Protein 6ME2 (pdb70)

GO terms:
  GO:0005886 plasma membrane (C, TAS)
  GO:0007187 G protein-coupled receptor signaling pathway, coupled to cyclic nucleotide second messenger (P, TAS)
  GO:0007617 mating behavior (P, TAS)
  GO:0007623 circadian rhythm (P, TAS)
  GO:0005515 protein binding (F, IPI)
  GO:0005886 plasma membrane (C, IDA)
  GO:0008502 melatonin receptor activity (F, IDA)
  GO:0043235 signaling receptor complex (C, IDA)
  GO:0007193 adenylate cyclase-inhibiting G protein-coupled receptor signaling pathway (P, IDA)
  GO:0042562 hormone binding (F, IPI)

Solvent-accessible surface area: 22382 Å² total

InterPro domains:
  IPR000025 Melatonin receptor family [PR00857] (132-147)
  IPR000025 Melatonin receptor family [PR00857] (162-177)
  IPR000025 Melatonin receptor family [PR00857] (177-195)
  IPR000025 Melatonin receptor family [PR00857] (214-228)
  IPR000025 Melatonin receptor family [PR00857] (230-244)
  IPR000025 Melatonin receptor family [PR00857] (255-265)
  IPR000025 Melatonin receptor family [PR00857] (269-281)
  IPR000276 G protein-coupled receptor, rhodopsin-like [PF00001] (44-295)
  IPR000276 G protein-coupled receptor, rhodopsin-like [PR00237] (29-53)
  IPR000276 G protein-coupled receptor, rhodopsin-like [PR00237] (62-83)
  IPR000276 G protein-coupled receptor, rhodopsin-like [PR00237] (107-129)
  IPR000276 G protein-coupled receptor, rhodopsin-like [PR00237] (143-164)
  IPR000276 G protein-coupled receptor, rhodopsin-like [PR00237] (188-211)
  IPR000276 G protein-coupled receptor, rhodopsin-like [PR00237] (236-260)
  IPR000276 G protein-coupled receptor, rhodopsin-like [PR00237] (277-303)
  IPR000276 G protein-coupled receptor, rhodopsin-like [PS00237] (113-129)
  IPR000276 G protein-coupled receptor, rhodopsin-like [SM01381] (38-310)
  IPR002278 Melatonin receptor 1A/1B [PR01149] (5-20)
  IPR002278 Melatonin receptor 1A/1B [PR01149] (22-36)
  IPR002278 Melatonin receptor 1A/1B [PR01149] (222-234)

B-factor: mean 110.33, std 20.86, range [66.44, 199.93]

Organism: Homo sapiens (NCBI:txid9606)

Sequence (484 aa):
RPSWLASALACVLIFTIVVDILGNLLVILSVYYRRNKKLRNAGNIFVVSLAVANLVVAIYPYPLVLMSIFNNGWNFGYLHCQVSAFLMGLSVIGSIWNITGIAIDRYLYIHSLKYDKLYSSKNSLCYVLLIWLLTLAAVLPNLRAGTLQYDPRIYSCTFAQSVSSAYTIAVVVFHFLVPMIIVIFCYLRIWILVLQVRGIDSFWNESYLTGSRDERKKSLLSKFGMDEGVTFMFIGRFDRGQKGVDVLLKAIEILSSKKEFQEMRFIIIGKGDPELEGWARSLEEKHGNVKVITEMLSREFVRELYGSVDFVIIPSYFEPFGLVALEAMCLGAIPIASAVGGLRDIITNETGILVKAGDPGELANAILKALELSRSDLSKFRENCKKRAMSFSKLKPQDFRNFVTMFVVFVLFAICFAPLNFIGLAVASDPASMVPRIPEWLFVASYYMAYFNSCLNPIIYGLLDQNFRKEYRRIIVSLCTARVFF

Secondary structure (P-SEA, 3-state):
ccaaaaaaaaaaaaaaaaaaaaaaaaaaaaaacccccccccaaaaaaaaaaaaaaacccaaaaaaaaaaccccccaaaaaaaaaaaaaaaaaaaaaaaaaaaaaaaacccccccccccccaaaaaaaaaaaaaaaaaaaaaaaccbbbbcccccccccccccaaaaaaaaacccaaaaaaaaaaaaaaaaaaaaacccccccccccccccaaaaaaaaaaaacccccbbbbbbccccccccaaaaaaaaaaaaccccccccbbbbbbbcccaaaaaaaaaaaaacccbbbbcccccaaaaaaaaacccbbbbcccccccaaaaaaaaaabbbbbcccccccccccccccccccccccaaaaaaaaaaaaaccaaaaaaaaaaaaaaaaaacccccccaaaaaaaaaaaaaaaaacaaaaaaaaaaaaccccccccccaaaaaaaaaaaaaccccaaaaaaaccaaaaaaaaaaaaaaccccccc

Structure (mmCIF, N/CA/C/O backbone):
data_6ME2
#
_entry.id   6ME2
#
_cell.length_a   122.300
_cell.length_b   122.300
_cell.length_c   122.800
_cell.angle_alpha   90.00
_cell.angle_beta   90.00
_cell.angle_gamma   90.00
#
_symmetry.space_group_name_H-M   'P 4 21 2'
#
loop_
_entity.id
_entity.type
_entity.pdbx_description
1 polymer 'chimera protein of Melatonin receptor type 1A and GlgA glycogen synthase'
2 non-polymer N-{2-[(8S)-1,6,7,8-tetrahydro-2H-indeno[5,4-b]furan-8-yl]ethyl}propanamide
3 non-polymer 'OLEIC ACID'
4 non-polymer DI(HYDROXYETHYL)ETHER
5 water water
#
loop_
_atom_site.group_PDB
_atom_site.id
_atom_site.type_symbol
_atom_site.label_atom_id
_atom_site.label_alt_id
_atom_site.label_comp_id
_atom_site.label_asym_id
_atom_site.label_entity_id
_atom_site.label_seq_id
_atom_site.pdbx_PDB_ins_code
_atom_site.Cartn_x
_atom_site.Cartn_y
_atom_site.Cartn_z
_atom_site.occupancy
_atom_site.B_iso_or_equiv
_atom_site.auth_seq_id
_atom_site.auth_comp_id
_atom_site.auth_asym_id
_atom_site.auth_atom_id
_atom_site.pdbx_PDB_model_num
ATOM 1 N N . ARG A 1 13 ? 3.550 -19.116 59.667 1.00 165.02 22 ARG A N 1
ATOM 2 C CA . ARG A 1 13 ? 3.263 -20.037 58.571 1.00 163.77 22 ARG A CA 1
ATOM 3 C C . ARG A 1 13 ? 2.189 -21.073 58.961 1.00 169.50 22 ARG A C 1
ATOM 4 O O . ARG A 1 13 ? 2.228 -21.582 60.087 1.00 169.67 22 ARG A O 1
ATOM 6 N N . PRO A 1 14 ? 1.217 -21.401 58.070 1.00 166.94 23 PRO A N 1
ATOM 7 C CA . PRO A 1 14 ? 0.175 -22.378 58.442 1.00 168.70 23 PRO A CA 1
ATOM 8 C C . PRO A 1 14 ? 0.585 -23.843 58.247 1.00 170.22 23 PRO A C 1
ATOM 9 O O . PRO A 1 14 ? 1.670 -24.122 57.736 1.00 167.23 23 PRO A O 1
ATOM 13 N N . SER A 1 15 ? -0.290 -24.779 58.675 1.00 167.92 24 SER A N 1
ATOM 14 C CA . SER A 1 15 ? -0.074 -26.228 58.602 1.00 166.71 24 SER A CA 1
ATOM 15 C C . SER A 1 15 ? -0.021 -26.768 57.174 1.00 167.23 24 SER A C 1
ATOM 16 O O . SER A 1 15 ? 0.790 -27.653 56.894 1.00 165.14 24 SER A O 1
ATOM 18 N N . TRP A 1 16 ? -0.878 -26.236 56.278 1.00 163.13 25 TRP A N 1
ATOM 19 C CA . TRP A 1 16 ? -0.944 -26.648 54.873 1.00 161.41 25 TRP A CA 1
ATOM 20 C C . TRP A 1 16 ? 0.325 -26.319 54.083 1.00 158.30 25 TRP A C 1
ATOM 21 O O . TRP A 1 16 ? 0.636 -27.024 53.121 1.00 156.62 25 TRP A O 1
ATOM 32 N N . LEU A 1 17 ? 1.049 -25.251 54.490 1.00 150.69 26 LEU A N 1
ATOM 33 C CA . LEU A 1 17 ? 2.292 -24.789 53.869 1.00 146.22 26 LEU A CA 1
ATOM 34 C C . LEU A 1 17 ? 3.355 -25.895 53.856 1.00 145.04 26 LEU A C 1
ATOM 35 O O . LEU A 1 17 ? 4.032 -26.061 52.843 1.00 142.70 26 LEU A O 1
ATOM 40 N N . ALA A 1 18 ? 3.476 -26.659 54.965 1.00 140.00 27 ALA A N 1
ATOM 41 C CA . ALA A 1 18 ? 4.419 -27.774 55.101 1.00 137.57 27 ALA A CA 1
ATOM 42 C C . ALA A 1 18 ? 4.068 -28.913 54.133 1.00 139.92 27 ALA A C 1
ATOM 43 O O . ALA A 1 18 ? 4.960 -29.448 53.472 1.00 137.87 27 ALA A O 1
ATOM 45 N N . SER A 1 19 ? 2.765 -29.250 54.023 1.00 137.17 28 SER A N 1
ATOM 46 C CA . SER A 1 19 ? 2.263 -30.291 53.125 1.00 136.95 28 SER A CA 1
ATOM 47 C C . SER A 1 19 ? 2.379 -29.871 51.659 1.00 137.11 28 SER A C 1
ATOM 48 O O . SER A 1 19 ? 2.552 -30.735 50.798 1.00 136.63 28 SER A O 1
ATOM 51 N N . ALA A 1 20 ? 2.303 -28.549 51.381 1.00 130.94 29 ALA A N 1
ATOM 52 C CA . ALA A 1 20 ? 2.432 -27.979 50.036 1.00 128.35 29 ALA A CA 1
ATOM 53 C C . ALA A 1 20 ? 3.865 -28.124 49.517 1.00 127.77 29 ALA A C 1
ATOM 54 O O . ALA A 1 20 ? 4.050 -28.482 48.355 1.00 125.93 29 ALA A O 1
ATOM 56 N N . LEU A 1 21 ? 4.873 -27.868 50.390 1.00 122.62 30 LEU A N 1
ATOM 57 C CA . LEU A 1 21 ? 6.303 -27.986 50.072 1.00 119.63 30 LEU A CA 1
ATOM 58 C C . LEU A 1 21 ? 6.669 -29.438 49.764 1.00 123.18 30 LEU A C 1
ATOM 59 O O . LEU A 1 21 ? 7.430 -29.689 48.829 1.00 120.84 30 LEU A O 1
ATOM 64 N N . ALA A 1 22 ? 6.101 -30.387 50.544 1.00 121.79 31 ALA A N 1
ATOM 65 C CA . ALA A 1 22 ? 6.297 -31.831 50.394 1.00 122.40 31 ALA A CA 1
ATOM 66 C C . ALA A 1 22 ? 5.828 -32.333 49.017 1.00 126.80 31 ALA A C 1
ATOM 67 O O . ALA A 1 22 ? 6.467 -33.221 48.451 1.00 126.14 31 ALA A O 1
ATOM 69 N N . CYS A 1 23 ? 4.738 -31.743 48.473 1.00 123.87 32 CYS A N 1
ATOM 70 C CA . CYS A 1 23 ? 4.199 -32.077 47.151 1.00 124.03 32 CYS A CA 1
ATOM 71 C C . CYS A 1 23 ? 5.188 -31.683 46.061 1.00 122.82 32 CYS A C 1
ATOM 72 O O . CYS A 1 23 ? 5.435 -32.479 45.155 1.00 122.53 32 CYS A O 1
ATOM 75 N N . VAL A 1 24 ? 5.762 -30.460 46.170 1.00 115.37 33 VAL A N 1
ATOM 76 C CA . VAL A 1 24 ? 6.747 -29.883 45.246 1.00 111.64 33 VAL A CA 1
ATOM 77 C C . VAL A 1 24 ? 7.971 -30.802 45.152 1.00 113.13 33 VAL A C 1
ATOM 78 O O . VAL A 1 24 ? 8.375 -31.146 44.042 1.00 112.02 33 VAL A O 1
ATOM 82 N N . LEU A 1 25 ? 8.515 -31.242 46.309 1.00 108.92 34 LEU A N 1
ATOM 83 C CA . LEU A 1 25 ? 9.664 -32.148 46.355 1.00 107.82 34 LEU A CA 1
ATOM 84 C C . LEU A 1 25 ? 9.333 -33.533 45.820 1.00 112.17 34 LEU A C 1
ATOM 85 O O . LEU A 1 25 ? 10.136 -34.076 45.062 1.00 111.32 34 LEU A O 1
ATOM 90 N N . ILE A 1 26 ? 8.145 -34.091 46.179 1.00 109.68 35 ILE A N 1
ATOM 91 C CA . ILE A 1 26 ? 7.677 -35.397 45.691 1.00 110.75 35 ILE A CA 1
ATOM 92 C C . ILE A 1 26 ? 7.611 -35.374 44.160 1.00 112.13 35 ILE A C 1
ATOM 93 O O . ILE A 1 26 ? 8.134 -36.287 43.519 1.00 111.80 35 ILE A O 1
ATOM 98 N N . PHE A 1 27 ? 7.038 -34.291 43.589 1.00 106.97 36 PHE A N 1
ATOM 99 C CA . PHE A 1 27 ? 6.944 -34.082 42.145 1.00 105.93 36 PHE A CA 1
ATOM 100 C C . PHE A 1 27 ? 8.347 -33.988 41.548 1.00 107.88 36 PHE A C 1
ATOM 101 O O . PHE A 1 27 ? 8.625 -34.670 40.562 1.00 107.53 36 PHE A O 1
ATOM 109 N N . THR A 1 28 ? 9.226 -33.161 42.167 1.00 102.74 37 THR A N 1
ATOM 110 C CA . THR A 1 28 ? 10.610 -32.933 41.741 1.00 100.58 37 THR A CA 1
ATOM 111 C C . THR A 1 28 ? 11.392 -34.245 41.677 1.00 105.80 37 THR A C 1
ATOM 112 O O . THR A 1 28 ? 11.947 -34.543 40.628 1.00 104.65 37 THR A O 1
ATOM 116 N N . ILE A 1 29 ? 11.395 -35.035 42.768 1.00 104.68 38 ILE A N 1
ATOM 117 C CA . ILE A 1 29 ? 12.083 -36.327 42.869 1.00 106.23 38 ILE A CA 1
ATOM 118 C C . ILE A 1 29 ? 11.658 -37.283 41.740 1.00 112.34 38 ILE A C 1
ATOM 119 O O . ILE A 1 29 ? 12.516 -37.747 40.982 1.00 112.07 38 ILE A O 1
ATOM 124 N N . VAL A 1 30 ? 10.336 -37.534 41.615 1.00 110.36 39 VAL A N 1
ATOM 125 C CA . VAL A 1 30 ? 9.749 -38.448 40.630 1.00 111.73 39 VAL A CA 1
ATOM 126 C C . VAL A 1 30 ? 10.045 -37.995 39.189 1.00 113.41 39 VAL A C 1
ATOM 127 O O . VAL A 1 30 ? 10.597 -38.786 38.423 1.00 113.94 39 VAL A O 1
ATOM 131 N N . VAL A 1 31 ? 9.728 -36.730 38.839 1.00 107.58 40 VAL A N 1
ATOM 132 C CA . VAL A 1 31 ? 9.956 -36.172 37.492 1.00 105.50 40 VAL A CA 1
ATOM 133 C C . VAL A 1 31 ? 11.471 -36.084 37.171 1.00 107.28 40 VAL A C 1
ATOM 134 O O . VAL A 1 31 ? 11.845 -36.269 36.015 1.00 106.34 40 VAL A O 1
ATOM 138 N N . ASP A 1 32 ? 12.332 -35.873 38.188 1.00 103.02 41 ASP A N 1
ATOM 139 C CA . ASP A 1 32 ? 13.788 -35.830 38.017 1.00 101.92 41 ASP A CA 1
ATOM 140 C C . ASP A 1 32 ? 14.310 -37.224 37.672 1.00 106.48 41 ASP A C 1
ATOM 141 O O . ASP A 1 32 ? 14.962 -37.376 36.644 1.00 105.85 41 ASP A O 1
ATOM 146 N N . ILE A 1 33 ? 14.028 -38.232 38.530 1.00 103.90 42 ILE A N 1
ATOM 147 C CA . ILE A 1 33 ? 14.493 -39.611 38.353 1.00 105.26 42 ILE A CA 1
ATOM 148 C C . ILE A 1 33 ? 14.006 -40.183 37.022 1.00 108.92 42 ILE A C 1
ATOM 149 O O . ILE A 1 33 ? 14.840 -40.540 36.194 1.00 108.55 42 ILE A O 1
ATOM 154 N N . LEU A 1 34 ? 12.683 -40.207 36.795 1.00 105.59 43 LEU A N 1
ATOM 155 C CA . LEU A 1 34 ? 12.085 -40.749 35.574 1.00 106.20 43 LEU A CA 1
ATOM 156 C C . LEU A 1 34 ? 12.448 -39.971 34.310 1.00 107.36 43 LEU A C 1
ATOM 157 O O . LEU A 1 34 ? 12.859 -40.578 33.322 1.00 107.48 43 LEU A O 1
ATOM 162 N N . GLY A 1 35 ? 12.320 -38.650 34.367 1.00 101.64 44 GLY A N 1
ATOM 163 C CA . GLY A 1 35 ? 12.611 -37.757 33.252 1.00 99.49 44 GLY A CA 1
ATOM 164 C C . GLY A 1 35 ? 14.055 -37.741 32.796 1.00 103.00 44 GLY A C 1
ATOM 165 O O . GLY A 1 35 ? 14.311 -37.877 31.599 1.00 102.34 44 GLY A O 1
ATOM 166 N N . ASN A 1 36 ? 15.013 -37.557 33.730 1.00 99.70 45 ASN A N 1
ATOM 167 C CA . ASN A 1 36 ? 16.438 -37.520 33.382 1.00 99.41 45 ASN A CA 1
ATOM 168 C C . ASN A 1 36 ? 16.991 -38.886 32.969 1.00 106.91 45 ASN A C 1
ATOM 169 O O . ASN A 1 36 ? 17.959 -38.925 32.207 1.00 106.99 45 ASN A O 1
ATOM 174 N N . LEU A 1 37 ? 16.361 -39.999 33.416 1.00 106.07 46 LEU A N 1
ATOM 175 C CA . LEU A 1 37 ? 16.758 -41.339 32.973 1.00 108.92 46 LEU A CA 1
ATOM 176 C C . LEU A 1 37 ? 16.362 -41.492 31.503 1.00 112.96 46 LEU A C 1
ATOM 177 O O . LEU A 1 37 ? 17.117 -42.075 30.724 1.00 113.70 46 LEU A O 1
ATOM 182 N N . LEU A 1 38 ? 15.201 -40.903 31.123 1.00 108.46 47 LEU A N 1
ATOM 183 C CA . LEU A 1 38 ? 14.695 -40.863 29.751 1.00 108.24 47 LEU A CA 1
ATOM 184 C C . LEU A 1 38 ? 15.628 -40.017 28.873 1.00 110.40 47 LEU A C 1
ATOM 185 O O . LEU A 1 38 ? 15.897 -40.414 27.741 1.00 111.23 47 LEU A O 1
ATOM 190 N N . VAL A 1 39 ? 16.138 -38.873 29.405 1.00 103.81 48 VAL A N 1
ATOM 191 C CA . VAL A 1 39 ? 17.072 -37.966 28.716 1.00 101.35 48 VAL A CA 1
ATOM 192 C C . VAL A 1 39 ? 18.368 -38.727 28.379 1.00 107.39 48 VAL A C 1
ATOM 193 O O . VAL A 1 39 ? 18.823 -38.663 27.235 1.00 106.69 48 VAL A O 1
ATOM 197 N N . ILE A 1 40 ? 18.929 -39.472 29.366 1.00 106.12 49 ILE A N 1
ATOM 198 C CA . ILE A 1 40 ? 20.150 -40.274 29.198 1.00 108.08 49 ILE A CA 1
ATOM 199 C C . ILE A 1 40 ? 19.916 -41.397 28.173 1.00 115.25 49 ILE A C 1
ATOM 200 O O . ILE A 1 40 ? 20.702 -41.528 27.228 1.00 115.89 49 ILE A O 1
ATOM 205 N N . LEU A 1 41 ? 18.811 -42.158 28.329 1.00 112.99 50 LEU A N 1
ATOM 206 C CA . LEU A 1 41 ? 18.438 -43.239 27.413 1.00 115.11 50 LEU A CA 1
ATOM 207 C C . LEU A 1 41 ? 18.234 -42.757 25.973 1.00 117.56 50 LEU A C 1
ATOM 208 O O . LEU A 1 41 ? 18.743 -43.398 25.057 1.00 118.64 50 LEU A O 1
ATOM 213 N N . SER A 1 42 ? 17.530 -41.614 25.784 1.00 111.41 51 SER A N 1
ATOM 214 C CA . SER A 1 42 ? 17.236 -41.011 24.477 1.00 109.81 51 SER A CA 1
ATOM 215 C C . SER A 1 42 ? 18.480 -40.656 23.670 1.00 113.64 51 SER A C 1
ATOM 216 O O . SER A 1 42 ? 18.492 -40.890 22.463 1.00 113.74 51 SER A O 1
ATOM 219 N N . VAL A 1 43 ? 19.522 -40.106 24.328 1.00 110.07 52 VAL A N 1
ATOM 220 C CA . VAL A 1 43 ? 20.791 -39.731 23.681 1.00 109.98 52 VAL A CA 1
ATOM 221 C C . VAL A 1 43 ? 21.515 -40.997 23.143 1.00 118.95 52 VAL A C 1
ATOM 222 O O . VAL A 1 43 ? 22.104 -40.947 22.059 1.00 119.02 52 VAL A O 1
ATOM 226 N N A TYR A 1 44 ? 21.437 -42.105 23.903 0.50 118.61 53 TYR A N 1
ATOM 227 N N B TYR A 1 44 ? 21.419 -42.131 23.856 0.50 118.67 53 TYR A N 1
ATOM 228 C CA A TYR A 1 44 ? 22.008 -43.412 23.582 0.50 122.34 53 TYR A CA 1
ATOM 229 C CA B TYR A 1 44 ? 22.049 -43.368 23.395 0.50 122.21 53 TYR A CA 1
ATOM 230 C C A TYR A 1 44 ? 21.200 -44.078 22.451 0.50 128.91 53 TYR A C 1
ATOM 231 C C B TYR A 1 44 ? 21.128 -44.217 22.490 0.50 129.23 53 TYR A C 1
ATOM 232 O O A TYR A 1 44 ? 21.792 -44.612 21.511 0.50 130.43 53 TYR A O 1
ATOM 233 O O B TYR A 1 44 ? 21.618 -45.111 21.795 0.50 131.67 53 TYR A O 1
ATOM 250 N N A ARG A 1 45 ? 19.852 -44.032 22.547 0.50 125.44 54 ARG A N 1
ATOM 251 N N B ARG A 1 45 ? 19.810 -43.910 22.467 0.50 125.11 54 ARG A N 1
ATOM 252 C CA A ARG A 1 45 ? 18.920 -44.626 21.584 0.50 126.76 54 ARG A CA 1
ATOM 253 C CA B ARG A 1 45 ? 18.818 -44.602 21.634 0.50 126.68 54 ARG A CA 1
ATOM 254 C C A ARG A 1 45 ? 18.887 -43.921 20.225 0.50 128.48 54 ARG A C 1
ATOM 255 C C B ARG A 1 45 ? 18.707 -43.957 20.247 0.50 128.54 54 ARG A C 1
ATOM 256 O O A ARG A 1 45 ? 19.168 -44.563 19.212 0.50 129.87 54 ARG A O 1
ATOM 257 O O B ARG A 1 45 ? 18.781 -44.665 19.243 0.50 130.07 54 ARG A O 1
ATOM 272 N N . ASN A 1 46 ? 18.525 -42.620 20.199 1.00 121.62 55 ASN A N 1
ATOM 273 C CA . ASN A 1 46 ? 18.397 -41.833 18.961 1.00 119.66 55 ASN A CA 1
ATOM 274 C C . ASN A 1 46 ? 19.734 -41.512 18.308 1.00 123.64 55 ASN A C 1
ATOM 275 O O . ASN A 1 46 ? 20.654 -41.052 18.984 1.00 122.23 55 ASN A O 1
ATOM 280 N N . LYS A 1 47 ? 19.818 -41.734 16.980 1.00 121.46 56 LYS A N 1
ATOM 281 C CA . LYS A 1 47 ? 20.999 -41.467 16.155 1.00 121.29 56 LYS A CA 1
ATOM 282 C C . LYS A 1 47 ? 21.218 -39.957 15.995 1.00 121.83 56 LYS A C 1
ATOM 283 O O . LYS A 1 47 ? 22.363 -39.500 16.029 1.00 120.91 56 LYS A O 1
ATOM 285 N N . LYS A 1 48 ? 20.117 -39.190 15.837 1.00 116.57 57 LYS A N 1
ATOM 286 C CA . LYS A 1 48 ? 20.135 -37.730 15.707 1.00 113.67 57 LYS A CA 1
ATOM 287 C C . LYS A 1 48 ? 20.555 -37.066 17.027 1.00 115.95 57 LYS A C 1
ATOM 288 O O . LYS A 1 48 ? 21.300 -36.084 16.998 1.00 114.65 57 LYS A O 1
ATOM 290 N N . LEU A 1 49 ? 20.104 -37.616 18.177 1.00 112.03 58 LEU A N 1
ATOM 291 C CA . LEU A 1 49 ? 20.472 -37.108 19.503 1.00 110.47 58 LEU A CA 1
ATOM 292 C C . LEU A 1 49 ? 21.880 -37.548 19.902 1.00 116.92 58 LEU A C 1
ATOM 293 O O . LEU A 1 49 ? 22.517 -36.874 20.713 1.00 115.36 58 LEU A O 1
ATOM 298 N N . ARG A 1 50 ? 22.370 -38.669 19.323 1.00 117.27 59 ARG A N 1
ATOM 299 C CA . ARG A 1 50 ? 23.713 -39.198 19.574 1.00 119.57 59 ARG A CA 1
ATOM 300 C C . ARG A 1 50 ? 24.754 -38.353 18.827 1.00 125.15 59 ARG A C 1
ATOM 301 O O . ARG A 1 50 ? 24.951 -38.519 17.619 1.00 125.88 59 ARG A O 1
ATOM 309 N N . ASN A 1 51 ? 25.378 -37.413 19.556 1.00 121.54 60 ASN A N 1
ATOM 310 C CA . ASN A 1 51 ? 26.426 -36.512 19.069 1.00 121.28 60 ASN A CA 1
ATOM 311 C C . ASN A 1 51 ? 27.260 -35.987 20.239 1.00 126.06 60 ASN A C 1
ATOM 312 O O . ASN A 1 51 ? 26.761 -35.900 21.366 1.00 124.67 60 ASN A O 1
ATOM 317 N N . ALA A 1 52 ? 28.532 -35.646 19.958 1.00 124.32 61 ALA A N 1
ATOM 318 C CA . ALA A 1 52 ? 29.511 -35.133 20.918 1.00 124.62 61 ALA A CA 1
ATOM 319 C C . ALA A 1 52 ? 29.042 -33.878 21.670 1.00 125.70 61 ALA A C 1
ATOM 320 O O . ALA A 1 52 ? 29.309 -33.752 22.866 1.00 125.51 61 ALA A O 1
ATOM 322 N N . GLY A 1 53 ? 28.316 -32.997 20.975 1.00 119.49 62 GLY A N 1
ATOM 323 C CA . GLY A 1 53 ? 27.757 -31.777 21.548 1.00 116.58 62 GLY A CA 1
ATOM 324 C C . GLY A 1 53 ? 26.732 -32.048 22.635 1.00 118.12 62 GLY A C 1
ATOM 325 O O . GLY A 1 53 ? 26.495 -31.191 23.492 1.00 116.86 62 GLY A O 1
ATOM 326 N N . ASN A 1 54 ? 26.141 -33.260 22.624 1.00 113.97 63 ASN A N 1
ATOM 327 C CA . ASN A 1 54 ? 25.146 -33.692 23.599 1.00 112.65 63 ASN A CA 1
ATOM 328 C C . ASN A 1 54 ? 25.741 -34.442 24.812 1.00 117.64 63 ASN A C 1
ATOM 329 O O . ASN A 1 54 ? 24.975 -34.949 25.636 1.00 117.48 63 ASN A O 1
ATOM 334 N N . ILE A 1 55 ? 27.093 -34.463 24.958 1.00 114.68 64 ILE A N 1
ATOM 335 C CA . ILE A 1 55 ? 27.762 -35.066 26.124 1.00 115.47 64 ILE A CA 1
ATOM 336 C C . ILE A 1 55 ? 27.472 -34.156 27.334 1.00 116.60 64 ILE A C 1
ATOM 337 O O . ILE A 1 55 ? 27.235 -34.655 28.439 1.00 116.84 64 ILE A O 1
ATOM 342 N N . PHE A 1 56 ? 27.410 -32.826 27.086 1.00 110.13 65 PHE A N 1
ATOM 343 C CA . PHE A 1 56 ? 27.092 -31.798 28.080 1.00 108.00 65 PHE A CA 1
ATOM 344 C C . PHE A 1 56 ? 25.655 -31.948 28.601 1.00 108.03 65 PHE A C 1
ATOM 345 O O . PHE A 1 56 ? 25.385 -31.576 29.746 1.00 107.52 65 PHE A O 1
ATOM 353 N N . VAL A 1 57 ? 24.742 -32.484 27.757 1.00 101.42 66 VAL A N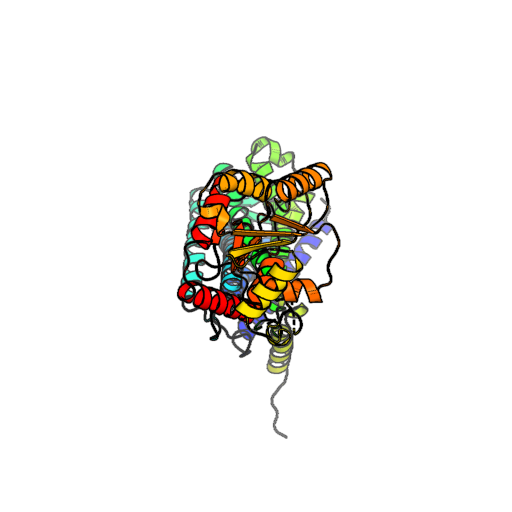 1
ATOM 354 C CA . VAL A 1 57 ? 23.330 -32.724 28.089 1.00 99.19 66 VAL A CA 1
ATOM 355 C C . VAL A 1 57 ? 23.228 -33.879 29.099 1.00 102.78 66 VAL A C 1
ATOM 356 O O . VAL A 1 57 ? 22.484 -33.762 30.079 1.00 101.51 66 VAL A O 1
ATOM 360 N N . VAL A 1 58 ? 23.996 -34.973 28.865 1.00 100.16 67 VAL A N 1
ATOM 361 C CA . VAL A 1 58 ? 24.055 -36.161 29.728 1.00 101.31 67 VAL A CA 1
ATOM 362 C C . VAL A 1 58 ? 24.680 -35.766 31.070 1.00 105.46 67 VAL A C 1
ATOM 363 O O . VAL A 1 58 ? 24.171 -36.172 32.118 1.00 106.14 67 VAL A O 1
ATOM 367 N N . SER A 1 59 ? 25.758 -34.945 31.030 1.00 100.68 68 SER A N 1
ATOM 368 C CA . SER A 1 59 ? 26.463 -34.422 32.207 1.00 99.82 68 SER A CA 1
ATOM 369 C C . SER A 1 59 ? 25.510 -33.575 33.072 1.00 100.59 68 SER A C 1
ATOM 370 O O . SER A 1 59 ? 25.508 -33.729 34.295 1.00 100.30 68 SER A O 1
ATOM 373 N N . LEU A 1 60 ? 24.667 -32.730 32.427 1.00 94.68 69 LEU A N 1
ATOM 374 C CA . LEU A 1 60 ? 23.655 -31.902 33.092 1.00 92.68 69 LEU A CA 1
ATOM 375 C C . LEU A 1 60 ? 22.526 -32.774 33.684 1.00 98.69 69 LEU A C 1
ATOM 376 O O . LEU A 1 60 ? 22.012 -32.449 34.756 1.00 97.76 69 LEU A O 1
ATOM 381 N N . ALA A 1 61 ? 22.164 -33.885 33.002 1.00 97.70 70 ALA A N 1
ATOM 382 C CA . ALA A 1 61 ? 21.140 -34.829 33.473 1.00 98.73 70 ALA A CA 1
ATOM 383 C C . ALA A 1 61 ? 21.630 -35.585 34.710 1.00 104.65 70 ALA A C 1
ATOM 384 O O . ALA A 1 61 ? 20.831 -35.857 35.605 1.00 105.24 70 ALA A O 1
ATOM 386 N N . VAL A 1 62 ? 22.946 -35.898 34.765 1.00 101.94 71 VAL A N 1
ATOM 387 C CA . VAL A 1 62 ? 23.588 -36.578 35.896 1.00 103.30 71 VAL A CA 1
ATOM 388 C C . VAL A 1 62 ? 23.596 -35.627 37.103 1.00 106.00 71 VAL A C 1
ATOM 389 O O . VAL A 1 62 ? 23.209 -36.042 38.197 1.00 105.76 71 VAL A O 1
ATOM 393 N N . ALA A 1 63 ? 23.975 -34.343 36.878 1.00 101.35 72 ALA A N 1
ATOM 394 C CA . ALA A 1 63 ? 24.000 -33.279 37.889 1.00 99.97 72 ALA A CA 1
ATOM 395 C C . ALA A 1 63 ? 22.641 -33.187 38.583 1.00 103.76 72 ALA A C 1
ATOM 396 O O . ALA A 1 63 ? 22.584 -33.259 39.811 1.00 104.32 72 ALA A O 1
ATOM 398 N N . ASN A 1 64 ? 21.550 -33.103 37.786 1.00 99.52 73 ASN A N 1
ATOM 399 C CA . ASN A 1 64 ? 20.162 -33.045 38.253 1.00 98.68 73 ASN A CA 1
ATOM 400 C C . ASN A 1 64 ? 19.782 -34.314 39.021 1.00 103.93 73 ASN A C 1
ATOM 401 O O . ASN A 1 64 ? 19.172 -34.223 40.080 1.00 103.16 73 ASN A O 1
ATOM 406 N N . LEU A 1 65 ? 20.167 -35.486 38.496 1.00 102.45 74 LEU A N 1
ATOM 407 C CA . LEU A 1 65 ? 19.858 -36.793 39.070 1.00 104.60 74 LEU A CA 1
ATOM 408 C C . LEU A 1 65 ? 20.417 -37.021 40.480 1.00 108.67 74 LEU A C 1
ATOM 409 O O . LEU A 1 65 ? 19.747 -37.662 41.290 1.00 109.85 74 LEU A O 1
ATOM 414 N N . VAL A 1 66 ? 21.617 -36.472 40.774 1.00 104.01 75 VAL A N 1
ATOM 415 C CA . VAL A 1 66 ? 22.344 -36.588 42.051 1.00 104.27 75 VAL A CA 1
ATOM 416 C C . VAL A 1 66 ? 21.474 -36.185 43.272 1.00 106.76 75 VAL A C 1
ATOM 417 O O . VAL A 1 66 ? 21.326 -36.999 44.186 1.00 108.16 75 VAL A O 1
ATOM 421 N N . VAL A 1 67 ? 20.889 -34.964 43.265 1.00 100.25 76 VAL A N 1
ATOM 422 C CA . VAL A 1 67 ? 20.051 -34.436 44.356 1.00 98.97 76 VAL A CA 1
ATOM 423 C C . VAL A 1 67 ? 18.761 -35.243 44.612 1.00 104.01 76 VAL A C 1
ATOM 424 O O . VAL A 1 67 ? 18.298 -35.283 45.754 1.00 104.46 76 VAL A O 1
ATOM 428 N N . ALA A 1 68 ? 18.186 -35.872 43.573 1.00 100.35 77 ALA A N 1
ATOM 429 C CA . ALA A 1 68 ? 16.953 -36.652 43.692 1.00 101.07 77 ALA A CA 1
ATOM 430 C C . ALA A 1 68 ? 17.132 -37.998 44.412 1.00 107.34 77 ALA A C 1
ATOM 431 O O . ALA A 1 68 ? 16.182 -38.481 45.031 1.00 107.98 77 ALA A O 1
ATOM 433 N N . ILE A 1 69 ? 18.341 -38.590 44.337 1.00 104.76 78 ILE A N 1
ATOM 434 C CA . ILE A 1 69 ? 18.679 -39.895 44.917 1.00 106.97 78 ILE A CA 1
ATOM 435 C C . ILE A 1 69 ? 18.874 -39.850 46.450 1.00 111.18 78 ILE A C 1
ATOM 436 O O . ILE A 1 69 ? 18.263 -40.657 47.156 1.00 112.62 78 ILE A O 1
ATOM 441 N N . TYR A 1 70 ? 19.731 -38.940 46.956 1.00 105.90 79 TYR A N 1
ATOM 442 C CA . TYR A 1 70 ? 20.062 -38.870 48.380 1.00 105.58 79 TYR A CA 1
ATOM 443 C C . TYR A 1 70 ? 19.667 -37.525 49.060 1.00 106.90 79 TYR A C 1
ATOM 444 O O . TYR A 1 70 ? 18.924 -37.610 50.037 1.00 106.87 7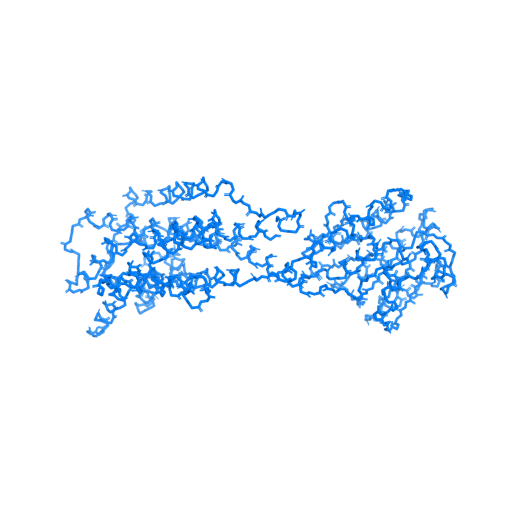9 TYR A O 1
ATOM 453 N N . PRO A 1 71 ? 20.089 -36.304 48.605 1.00 101.32 80 PRO A N 1
ATOM 454 C CA . PRO A 1 71 ? 19.711 -35.073 49.339 1.00 99.46 80 PRO A CA 1
ATOM 455 C C . PRO A 1 71 ? 18.209 -34.779 49.471 1.00 102.28 80 PRO A C 1
ATOM 456 O O . PRO A 1 71 ? 17.739 -34.707 50.607 1.00 101.40 80 PRO A O 1
ATOM 460 N N . TYR A 1 72 ? 17.458 -34.617 48.348 1.00 98.45 81 TYR A N 1
ATOM 461 C CA . TYR A 1 72 ? 16.014 -34.314 48.371 1.00 98.39 81 TYR A CA 1
ATOM 462 C C . TYR A 1 72 ? 15.170 -35.266 49.244 1.00 104.80 81 TYR A C 1
ATOM 463 O O . TYR A 1 72 ? 14.379 -34.737 50.028 1.00 105.12 81 TYR A O 1
ATOM 472 N N . PRO A 1 73 ? 15.319 -36.625 49.201 1.00 102.43 82 PRO A N 1
ATOM 473 C CA . PRO A 1 73 ? 14.516 -37.476 50.103 1.00 104.11 82 PRO A CA 1
ATOM 474 C C . PRO A 1 73 ? 14.719 -37.184 51.599 1.00 107.46 82 PRO A C 1
ATOM 475 O O . PRO A 1 73 ? 13.761 -37.299 52.369 1.00 107.83 82 PRO A O 1
ATOM 479 N N . LEU A 1 74 ? 15.952 -36.787 52.006 1.00 102.65 83 LEU A N 1
ATOM 480 C CA . LEU A 1 74 ? 16.267 -36.436 53.398 1.00 102.28 83 LEU A CA 1
ATOM 481 C C . LEU A 1 74 ? 15.597 -35.120 53.802 1.00 105.38 83 LEU A C 1
ATOM 482 O O . LEU A 1 74 ? 15.211 -34.974 54.962 1.00 105.89 83 LEU A O 1
ATOM 487 N N . VAL A 1 75 ? 15.447 -34.175 52.841 1.00 100.49 84 VAL A N 1
ATOM 488 C CA . VAL A 1 75 ? 14.780 -32.876 53.030 1.00 99.37 84 VAL A CA 1
ATOM 489 C C . VAL A 1 75 ? 13.276 -33.135 53.223 1.00 105.96 84 VAL A C 1
ATOM 490 O O . VAL A 1 75 ? 12.664 -32.527 54.103 1.00 106.30 84 VAL A O 1
ATOM 494 N N . LEU A 1 76 ? 12.698 -34.055 52.409 1.00 104.07 85 LEU A N 1
ATOM 495 C CA . LEU A 1 76 ? 11.288 -34.449 52.467 1.00 105.47 85 LEU A CA 1
ATOM 496 C C . LEU A 1 76 ? 10.955 -35.042 53.836 1.00 112.04 85 LEU A C 1
ATOM 497 O O . LEU A 1 76 ? 9.971 -34.625 54.450 1.00 112.47 85 LEU A O 1
ATOM 502 N N . MET A 1 77 ? 11.797 -35.977 54.324 1.00 110.43 86 MET A N 1
ATOM 503 C CA . MET A 1 77 ? 11.639 -36.615 55.636 1.00 112.81 86 MET A CA 1
ATOM 504 C C . MET A 1 77 ? 11.736 -35.586 56.771 1.00 116.15 86 MET A C 1
ATOM 505 O O . MET A 1 77 ? 10.997 -35.689 57.750 1.00 116.62 86 MET A O 1
ATOM 510 N N . SER A 1 78 ? 12.604 -34.566 56.595 1.00 111.31 87 SER A N 1
ATOM 511 C CA . SER A 1 78 ? 12.818 -33.467 57.537 1.00 110.65 87 SER A CA 1
ATOM 512 C C . SER A 1 78 ? 11.616 -32.517 57.664 1.00 115.18 87 SER A C 1
ATOM 513 O O . SER A 1 78 ? 11.483 -31.869 58.701 1.00 114.88 87 SER A O 1
ATOM 516 N N . ILE A 1 79 ? 10.738 -32.435 56.632 1.00 112.34 88 ILE A N 1
ATOM 517 C CA . ILE A 1 79 ? 9.522 -31.602 56.688 1.00 112.64 88 ILE A CA 1
ATOM 518 C C . ILE A 1 79 ? 8.555 -32.245 57.698 1.00 119.25 88 ILE A C 1
ATOM 519 O O . ILE A 1 79 ? 8.091 -31.569 58.622 1.00 119.44 88 ILE A O 1
ATOM 524 N N . PHE A 1 80 ? 8.300 -33.559 57.539 1.00 117.49 89 PHE A N 1
ATOM 525 C CA . PHE A 1 80 ? 7.434 -34.331 58.426 1.00 120.35 89 PHE A CA 1
ATOM 526 C C . PHE A 1 80 ? 8.031 -34.465 59.831 1.00 124.10 89 PHE A C 1
ATOM 527 O O . PHE A 1 80 ? 7.282 -34.437 60.809 1.00 126.00 89 PHE A O 1
ATOM 535 N N . ASN A 1 81 ? 9.373 -34.573 59.933 1.00 117.72 90 ASN A N 1
ATOM 536 C CA . ASN A 1 81 ? 10.080 -34.660 61.215 1.00 116.89 90 ASN A CA 1
ATOM 537 C C . ASN A 1 81 ? 10.155 -33.296 61.901 1.00 118.54 90 ASN A C 1
ATOM 538 O O . ASN A 1 81 ? 10.330 -33.248 63.120 1.00 119.45 90 ASN A O 1
ATOM 543 N N . ASN A 1 82 ? 10.046 -32.195 61.115 1.00 112.20 91 ASN A N 1
ATOM 544 C CA . ASN A 1 82 ? 10.157 -30.796 61.556 1.00 110.65 91 ASN A CA 1
ATOM 545 C C . ASN A 1 82 ? 11.489 -30.570 62.317 1.00 113.98 91 ASN A C 1
ATOM 546 O O . ASN A 1 82 ? 11.524 -29.944 63.380 1.00 114.88 91 ASN A O 1
ATOM 551 N N . GLY A 1 83 ? 12.564 -31.113 61.744 1.00 108.69 92 GLY A N 1
ATOM 552 C CA . GLY A 1 83 ? 13.916 -31.049 62.282 1.00 107.39 92 GLY A CA 1
ATOM 553 C C . GLY A 1 83 ? 14.878 -32.012 61.616 1.00 109.83 92 GLY A C 1
ATOM 554 O O . GLY A 1 83 ? 14.488 -32.772 60.722 1.00 109.90 92 GLY A O 1
ATOM 555 N N . TRP A 1 84 ? 16.151 -31.980 62.046 1.00 104.78 93 TRP A N 1
ATOM 556 C CA . TRP A 1 84 ? 17.194 -32.846 61.507 1.00 103.93 93 TRP A CA 1
ATOM 557 C C . TRP A 1 84 ? 17.476 -34.022 62.448 1.00 110.31 93 TRP A C 1
ATOM 558 O O . TRP A 1 84 ? 18.042 -33.845 63.533 1.00 110.27 93 TRP A O 1
ATOM 569 N N . ASN A 1 85 ? 17.039 -35.221 62.034 1.00 108.89 94 ASN A N 1
ATOM 570 C CA . ASN A 1 85 ? 17.177 -36.458 62.810 1.00 110.99 94 ASN A CA 1
ATOM 571 C C . ASN A 1 85 ? 18.216 -37.408 62.189 1.00 116.32 94 ASN A C 1
ATOM 572 O O . ASN A 1 85 ? 18.193 -38.608 62.486 1.00 117.92 94 ASN A O 1
ATOM 577 N N . PHE A 1 86 ? 19.132 -36.880 61.344 1.00 111.93 95 PHE A N 1
ATOM 578 C CA . PHE A 1 86 ? 20.115 -37.706 60.637 1.00 112.68 95 PHE A CA 1
ATOM 579 C C . PHE A 1 86 ? 21.590 -37.459 61.019 1.00 116.98 95 PHE A C 1
ATOM 580 O O . PHE A 1 86 ? 22.481 -38.078 60.429 1.00 116.88 95 PHE A O 1
ATOM 588 N N . GLY A 1 87 ? 21.830 -36.607 62.014 1.00 114.05 96 GLY A N 1
ATOM 589 C CA . GLY A 1 87 ? 23.175 -36.315 62.502 1.00 114.98 96 GLY A CA 1
ATOM 590 C C . GLY A 1 87 ? 23.990 -35.367 61.644 1.00 119.99 96 GLY A C 1
ATOM 591 O O . GLY A 1 87 ? 23.503 -34.883 60.622 1.00 118.45 96 GLY A O 1
ATOM 592 N N . TYR A 1 88 ? 25.246 -35.094 62.050 1.00 118.88 97 TYR A N 1
ATOM 593 C CA . TYR A 1 88 ? 26.113 -34.162 61.322 1.00 118.66 97 TYR A CA 1
ATOM 594 C C . TYR A 1 88 ? 26.638 -34.718 59.987 1.00 121.78 97 TYR A C 1
ATOM 595 O O . TYR A 1 88 ? 26.717 -33.953 59.029 1.00 120.46 97 TYR A O 1
ATOM 604 N N . LEU A 1 89 ? 27.012 -36.017 59.923 1.00 119.34 98 LEU A N 1
ATOM 605 C CA . LEU A 1 89 ? 27.565 -36.641 58.713 1.00 119.39 98 LEU A CA 1
ATOM 606 C C . LEU A 1 89 ? 26.618 -36.598 57.525 1.00 119.35 98 LEU A C 1
ATOM 607 O O . LEU A 1 89 ? 27.032 -36.174 56.446 1.00 117.93 98 LEU A O 1
ATOM 612 N N . HIS A 1 90 ? 25.343 -36.980 57.730 1.00 114.00 99 HIS A N 1
ATOM 613 C CA . HIS A 1 90 ? 24.328 -36.922 56.682 1.00 111.67 99 HIS A CA 1
ATOM 614 C C . HIS A 1 90 ? 24.058 -35.477 56.284 1.00 111.99 99 HIS A C 1
ATOM 615 O O . HIS A 1 90 ? 23.870 -35.215 55.099 1.00 110.99 99 HIS A O 1
ATOM 622 N N . CYS A 1 91 ? 24.111 -34.538 57.258 1.00 106.32 100 CYS A N 1
ATOM 623 C CA . CYS A 1 91 ? 23.932 -33.102 57.034 1.00 103.67 100 CYS A CA 1
ATOM 624 C C . CYS A 1 91 ? 25.066 -32.526 56.189 1.00 106.35 100 CYS A C 1
ATOM 625 O O . CYS A 1 91 ? 24.792 -31.741 55.281 1.00 105.36 100 CYS A O 1
ATOM 628 N N . GLN A 1 92 ? 26.325 -32.931 56.462 1.00 103.05 101 GLN A N 1
ATOM 629 C CA . GLN A 1 92 ? 27.492 -32.461 55.710 1.00 103.04 101 GLN A CA 1
ATOM 630 C C . GLN A 1 92 ? 27.495 -32.973 54.267 1.00 108.41 101 GLN A C 1
ATOM 631 O O . GLN A 1 92 ? 27.674 -32.172 53.349 1.00 107.26 101 GLN A O 1
ATOM 637 N N . VAL A 1 93 ? 27.261 -34.294 54.071 1.00 107.00 102 VAL A N 1
ATOM 638 C CA . VAL A 1 93 ? 27.220 -34.966 52.760 1.00 107.13 102 VAL A CA 1
ATOM 639 C C . VAL A 1 93 ? 26.028 -34.477 51.908 1.00 110.03 102 VAL A C 1
ATOM 640 O O . VAL A 1 93 ? 26.226 -34.168 50.730 1.00 108.15 102 VAL A O 1
ATOM 644 N N . SER A 1 94 ? 24.812 -34.378 52.509 1.00 107.55 103 SER A N 1
ATOM 645 C CA . SER A 1 94 ? 23.599 -33.898 51.824 1.00 106.26 103 SER A CA 1
ATOM 646 C C . SER A 1 94 ? 23.788 -32.477 51.284 1.00 109.57 103 SER A C 1
ATOM 647 O O . SER A 1 94 ? 23.335 -32.187 50.173 1.00 107.71 103 SER A O 1
ATOM 649 N N . ALA A 1 95 ? 24.478 -31.606 52.065 1.00 106.73 104 ALA A N 1
ATOM 650 C CA . ALA A 1 95 ? 24.783 -30.224 51.685 1.00 105.29 104 ALA A CA 1
ATOM 651 C C . ALA A 1 95 ? 25.842 -30.185 50.576 1.00 109.45 104 ALA A C 1
ATOM 652 O O . ALA A 1 95 ? 25.680 -29.428 49.620 1.00 108.03 104 ALA A O 1
ATOM 654 N N . PHE A 1 96 ? 26.898 -31.028 50.685 1.00 107.70 105 PHE A N 1
ATOM 655 C CA . PHE A 1 96 ? 27.992 -31.133 49.711 1.00 108.13 105 PHE A CA 1
ATOM 656 C C . PHE A 1 96 ? 27.505 -31.585 48.332 1.00 110.51 105 PHE A C 1
ATOM 657 O O . PHE A 1 96 ? 27.944 -31.025 47.326 1.00 109.53 105 PHE A O 1
ATOM 665 N N . LEU A 1 97 ? 26.611 -32.593 48.284 1.00 106.73 106 LEU A N 1
ATOM 666 C CA . LEU A 1 97 ? 26.066 -33.102 47.023 1.00 105.90 106 LEU A CA 1
ATOM 667 C C . LEU A 1 97 ? 25.096 -32.116 46.364 1.00 107.95 106 LEU A C 1
ATOM 668 O O . LEU A 1 97 ? 24.968 -32.129 45.139 1.00 107.14 106 LEU A O 1
ATOM 673 N N . MET A 1 98 ? 24.456 -31.232 47.166 1.00 103.56 107 MET A N 1
ATOM 674 C CA . MET A 1 98 ? 23.567 -30.173 46.676 1.00 101.86 107 MET A CA 1
ATOM 675 C C . MET A 1 98 ? 24.397 -29.099 45.973 1.00 105.10 107 MET A C 1
ATOM 676 O O . MET A 1 98 ? 23.926 -28.487 45.010 1.00 103.66 107 MET A O 1
ATOM 681 N N . GLY A 1 99 ? 25.624 -28.898 46.463 1.00 102.14 108 GLY A N 1
ATOM 682 C CA . GLY A 1 99 ? 26.592 -27.973 45.890 1.00 101.72 108 GLY A CA 1
ATOM 683 C C . GLY A 1 99 ? 27.060 -28.459 44.537 1.00 104.58 108 GLY A C 1
ATOM 684 O O . GLY A 1 99 ? 26.947 -27.727 43.552 1.00 103.20 108 GLY A O 1
ATOM 685 N N . LEU A 1 100 ? 27.542 -29.724 44.476 1.00 101.60 109 LEU A N 1
ATOM 686 C CA . LEU A 1 100 ? 28.010 -30.375 43.249 1.00 101.74 109 LEU A CA 1
ATOM 687 C C . LEU A 1 100 ? 26.946 -30.329 42.143 1.00 103.55 109 LEU A C 1
ATOM 688 O O . LEU A 1 100 ? 27.277 -30.084 40.980 1.00 103.49 109 LEU A O 1
ATOM 693 N N . SER A 1 101 ? 25.671 -30.544 42.515 1.00 97.55 110 SER A N 1
ATOM 694 C CA . SER A 1 101 ? 24.548 -30.527 41.587 1.00 95.26 110 SER A CA 1
ATOM 695 C C . SER A 1 101 ? 24.276 -29.126 41.040 1.00 96.94 110 SER A C 1
ATOM 696 O O . SER A 1 101 ? 24.294 -28.953 39.826 1.00 96.66 110 SER A O 1
ATOM 699 N N . VAL A 1 102 ? 24.053 -28.133 41.924 1.00 92.20 111 VAL A N 1
ATOM 700 C CA . VAL A 1 102 ? 23.747 -26.744 41.554 1.00 90.49 111 VAL A CA 1
ATOM 701 C C . VAL A 1 102 ? 24.905 -26.082 40.772 1.00 94.42 111 VAL A C 1
ATOM 702 O O . VAL A 1 102 ? 24.643 -25.467 39.738 1.00 92.92 111 VAL A O 1
ATOM 706 N N . ILE A 1 103 ? 26.162 -26.217 41.250 1.00 92.91 112 ILE A N 1
ATOM 707 C CA . ILE A 1 103 ? 27.347 -25.629 40.593 1.00 93.91 112 ILE A CA 1
ATOM 708 C C . ILE A 1 103 ? 27.619 -26.321 39.243 1.00 98.67 112 ILE A C 1
ATOM 709 O O . ILE A 1 103 ? 27.878 -25.638 38.248 1.00 98.05 112 ILE A O 1
ATOM 714 N N . GLY A 1 104 ? 27.514 -27.652 39.225 1.00 95.87 113 GLY A N 1
ATOM 715 C CA . GLY A 1 104 ? 27.698 -28.466 38.027 1.00 96.09 113 GLY A CA 1
ATOM 716 C C . GLY A 1 104 ? 26.706 -28.133 36.928 1.00 98.92 113 GLY A C 1
ATOM 717 O O . GLY A 1 104 ? 27.065 -28.149 35.749 1.00 99.39 113 GLY A O 1
ATOM 718 N N . SER A 1 105 ? 25.462 -27.785 37.319 1.00 93.49 114 SER A N 1
ATOM 719 C CA . SER A 1 105 ? 24.371 -27.412 36.424 1.00 91.69 114 SER A CA 1
ATOM 720 C C . SER A 1 105 ? 24.636 -26.129 35.633 1.00 96.13 114 SER A C 1
ATOM 721 O O . SER A 1 105 ? 24.503 -26.146 34.407 1.00 95.70 114 SER A O 1
ATOM 724 N N . ILE A 1 106 ? 25.019 -25.030 36.319 1.00 93.28 115 ILE A N 1
ATOM 725 C CA . ILE A 1 106 ? 25.281 -23.733 35.683 1.00 93.22 115 ILE A CA 1
ATOM 726 C C . ILE A 1 106 ? 26.533 -23.788 34.776 1.00 99.21 115 ILE A C 1
ATOM 727 O O . ILE A 1 106 ? 26.535 -23.145 33.725 1.00 99.12 115 ILE A O 1
ATOM 732 N N . TRP A 1 107 ? 27.558 -24.577 35.144 1.00 97.04 116 TRP A N 1
ATOM 733 C CA . TRP A 1 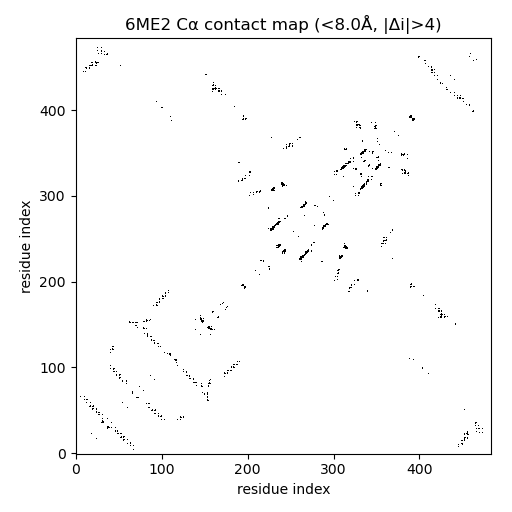107 ? 28.759 -24.682 34.316 1.00 98.12 116 TRP A CA 1
ATOM 734 C C . TRP A 1 107 ? 28.559 -25.594 33.110 1.00 101.51 116 TRP A C 1
ATOM 735 O O . TRP A 1 107 ? 29.179 -25.365 32.071 1.00 101.98 116 TRP A O 1
ATOM 746 N N . ASN A 1 108 ? 27.669 -26.599 33.222 1.00 96.76 117 ASN A N 1
ATOM 747 C CA . ASN A 1 108 ? 27.331 -27.460 32.091 1.00 95.88 117 ASN A CA 1
ATOM 748 C C . ASN A 1 108 ? 26.509 -26.632 31.110 1.00 97.85 117 ASN A C 1
ATOM 749 O O . ASN A 1 108 ? 26.696 -26.773 29.902 1.00 98.53 117 ASN A O 1
ATOM 754 N N . ILE A 1 109 ? 25.641 -25.729 31.634 1.00 92.23 118 ILE A N 1
ATOM 755 C CA . ILE A 1 109 ? 24.816 -24.807 30.849 1.00 90.71 118 ILE A CA 1
ATOM 756 C C . ILE A 1 109 ? 25.721 -23.851 30.036 1.00 96.29 118 ILE A C 1
ATOM 757 O O . ILE A 1 109 ? 25.442 -23.636 28.849 1.00 96.15 118 ILE A O 1
ATOM 762 N N . THR A 1 110 ? 26.831 -23.348 30.641 1.00 93.92 119 THR A N 1
ATOM 763 C CA . THR A 1 110 ? 27.797 -22.488 29.932 1.00 95.02 119 THR A CA 1
ATOM 764 C C . THR A 1 110 ? 28.521 -23.297 28.851 1.00 99.32 119 THR A C 1
ATOM 765 O O . THR A 1 110 ? 28.719 -22.796 27.745 1.00 98.85 119 THR A O 1
ATOM 769 N N . GLY A 1 111 ? 28.859 -24.548 29.180 1.00 96.37 120 GLY A N 1
ATOM 770 C CA . GLY A 1 111 ? 29.502 -25.501 28.282 1.00 97.21 120 GLY A CA 1
ATOM 771 C C . GLY A 1 111 ? 28.696 -25.743 27.022 1.00 100.56 120 GLY A C 1
ATOM 772 O O . GLY A 1 111 ? 29.271 -25.851 25.936 1.00 101.90 120 GLY A O 1
ATOM 773 N N . ILE A 1 112 ? 27.351 -25.793 27.154 1.00 94.25 121 ILE A N 1
ATOM 774 C CA . ILE A 1 112 ? 26.428 -25.940 26.027 1.00 92.26 121 ILE A CA 1
ATOM 775 C C . ILE A 1 112 ? 26.420 -24.626 25.228 1.00 94.90 121 ILE A C 1
ATOM 776 O O . ILE A 1 112 ? 26.564 -24.667 24.011 1.00 94.59 121 ILE A O 1
ATOM 781 N N . ALA A 1 113 ? 26.297 -23.470 25.921 1.00 91.11 122 ALA A N 1
ATOM 782 C CA . ALA A 1 113 ? 26.284 -22.130 25.316 1.00 90.78 122 ALA A CA 1
ATOM 783 C C . ALA A 1 113 ? 27.534 -21.834 24.478 1.00 95.15 122 ALA A C 1
ATOM 784 O O . ALA A 1 113 ? 27.417 -21.195 23.435 1.00 94.37 122 ALA A O 1
ATOM 786 N N . ILE A 1 114 ? 28.719 -22.306 24.925 1.00 93.11 123 ILE A N 1
ATOM 787 C CA . ILE A 1 114 ? 29.989 -22.127 24.206 1.00 94.63 123 ILE A CA 1
ATOM 788 C C . ILE A 1 114 ? 30.044 -23.117 23.029 1.00 98.74 123 ILE A C 1
ATOM 789 O O . ILE A 1 114 ? 30.426 -22.726 21.923 1.00 99.41 123 ILE A O 1
ATOM 794 N N . ASP A 1 115 ? 29.607 -24.374 23.256 1.00 94.37 124 ASP A N 1
ATOM 795 C CA . ASP A 1 115 ? 29.549 -25.425 22.233 1.00 94.07 124 ASP A CA 1
ATOM 796 C C . ASP A 1 115 ? 28.660 -25.015 21.056 1.00 96.33 124 ASP A C 1
ATOM 797 O O . ASP A 1 115 ? 29.068 -25.201 19.911 1.00 97.48 124 ASP A O 1
ATOM 802 N N . ARG A 1 116 ? 27.466 -24.441 21.337 1.00 90.73 125 ARG A N 1
ATOM 803 C CA . ARG A 1 116 ? 26.511 -24.002 20.312 1.00 89.50 125 ARG A CA 1
ATOM 804 C C . ARG A 1 116 ? 26.980 -22.779 19.527 1.00 94.84 125 ARG A C 1
ATOM 805 O O . ARG A 1 116 ? 26.742 -22.714 18.319 1.00 93.85 125 ARG A O 1
ATOM 813 N N . TYR A 1 117 ? 27.646 -21.818 20.204 1.00 93.04 126 TYR A N 1
ATOM 814 C CA . TYR A 1 117 ? 28.192 -20.621 19.562 1.00 94.18 126 TYR A CA 1
ATOM 815 C C . TYR A 1 117 ? 29.359 -20.996 18.628 1.00 101.63 126 TYR A C 1
ATOM 816 O O . TYR A 1 117 ? 29.477 -20.431 17.534 1.00 101.60 126 TYR A O 1
ATOM 825 N N . LEU A 1 118 ? 30.185 -21.979 19.042 1.00 100.50 127 LEU A N 1
ATOM 826 C CA . LEU A 1 118 ? 31.297 -22.480 18.232 1.00 102.79 127 LEU A CA 1
ATOM 827 C C . LEU A 1 118 ? 30.788 -23.295 17.035 1.00 107.99 127 LEU A C 1
ATOM 828 O O . LEU A 1 118 ? 31.486 -23.388 16.023 1.00 108.84 127 LEU A O 1
ATOM 833 N N . TYR A 1 119 ? 29.563 -23.861 17.148 1.00 104.42 128 TYR A N 1
ATOM 834 C CA . TYR A 1 119 ? 28.900 -24.649 16.103 1.00 104.40 128 TYR A CA 1
ATOM 835 C C . TYR A 1 119 ? 28.507 -23.768 14.906 1.00 108.39 128 TYR A C 1
ATOM 836 O O . TYR A 1 119 ? 28.824 -24.128 13.772 1.00 108.19 128 TYR A O 1
ATOM 845 N N . ILE A 1 120 ? 27.819 -22.626 15.164 1.00 104.74 129 ILE A N 1
ATOM 846 C CA . ILE A 1 120 ? 27.384 -21.653 14.155 1.00 104.64 129 ILE A CA 1
ATOM 847 C C . ILE A 1 120 ? 28.590 -21.073 13.410 1.00 112.84 129 ILE A C 1
ATOM 848 O O . ILE A 1 120 ? 28.538 -20.936 12.184 1.00 113.07 129 ILE A O 1
ATOM 863 N N . HIS A 1 122 ? 31.659 -22.486 13.051 1.00 116.76 131 HIS A N 1
ATOM 864 C CA . HIS A 1 122 ? 32.234 -23.575 12.256 1.00 117.97 131 HIS A CA 1
ATOM 865 C C . HIS A 1 122 ? 31.397 -23.795 10.991 1.00 118.86 131 HIS A C 1
ATOM 866 O O . HIS A 1 122 ? 31.964 -23.961 9.914 1.00 119.16 131 HIS A O 1
ATOM 873 N N . SER A 1 123 ? 30.050 -23.773 11.133 1.00 112.73 132 SER A N 1
ATOM 874 C CA . SER A 1 123 ? 29.077 -23.940 10.049 1.00 111.05 132 SER A CA 1
ATOM 875 C C . SER A 1 123 ? 29.256 -22.886 8.961 1.00 114.78 132 SER A C 1
ATOM 876 O O . SER A 1 123 ? 29.095 -23.202 7.784 1.00 114.53 132 SER A O 1
ATOM 879 N N . LEU A 1 124 ? 29.616 -21.649 9.351 1.00 111.38 133 LEU A N 1
ATOM 880 C CA . LEU A 1 124 ? 29.868 -20.556 8.417 1.00 111.75 133 LEU A CA 1
ATOM 881 C C . LEU A 1 124 ? 31.205 -20.751 7.702 1.00 118.92 133 LEU A C 1
ATOM 882 O O . LEU A 1 124 ? 31.236 -20.789 6.474 1.00 118.83 133 LEU A O 1
ATOM 887 N N . LYS A 1 125 ? 32.300 -20.897 8.470 1.00 118.34 134 LYS A N 1
ATOM 888 C CA . LYS A 1 125 ? 33.662 -21.021 7.948 1.00 121.56 134 LYS A CA 1
ATOM 889 C C . LYS A 1 125 ? 33.958 -22.314 7.169 1.00 128.46 134 LYS A C 1
ATOM 890 O O . LYS A 1 125 ? 34.770 -22.271 6.244 1.00 130.63 134 LYS A O 1
ATOM 896 N N . TYR A 1 126 ? 33.329 -23.449 7.531 1.00 124.77 135 TYR A N 1
ATOM 897 C CA . TYR A 1 126 ? 33.623 -24.735 6.887 1.00 126.21 135 TYR A CA 1
ATOM 898 C C . TYR A 1 126 ? 32.396 -25.479 6.363 1.00 129.80 135 TYR A C 1
ATOM 899 O O . TYR A 1 126 ? 31.287 -25.268 6.852 1.00 126.63 135 TYR A O 1
ATOM 908 N N . ASP A 1 127 ? 32.613 -26.361 5.365 1.00 130.00 136 ASP A N 1
ATOM 909 C CA . ASP A 1 127 ? 31.577 -27.190 4.737 1.00 129.72 136 ASP A CA 1
ATOM 910 C C . ASP A 1 127 ? 31.255 -28.435 5.575 1.00 136.11 136 ASP A C 1
ATOM 911 O O . ASP A 1 127 ? 30.102 -28.871 5.596 1.00 133.97 136 ASP A O 1
ATOM 913 N N . LYS A 1 128 ? 32.277 -29.006 6.254 1.00 136.68 137 LYS A N 1
ATOM 914 C CA . LYS A 1 128 ? 32.140 -30.178 7.126 1.00 137.78 137 LYS A CA 1
ATOM 915 C C . LYS A 1 128 ? 31.499 -29.757 8.450 1.00 141.86 137 LYS A C 1
ATOM 916 O O . LYS A 1 128 ? 31.813 -28.676 8.959 1.00 141.07 137 LYS A O 1
ATOM 918 N N . LEU A 1 129 ? 30.598 -30.599 9.002 1.00 139.02 138 LEU A N 1
ATOM 919 C CA . LEU A 1 129 ? 29.896 -30.302 10.257 1.00 137.66 138 LEU A CA 1
ATOM 920 C C . LEU A 1 129 ? 30.798 -30.291 11.486 1.00 143.42 138 LEU A C 1
ATOM 921 O O . LEU A 1 129 ? 31.795 -31.017 11.533 1.00 145.33 138 LEU A O 1
ATOM 926 N N . TYR A 1 130 ? 30.431 -29.466 12.485 1.00 139.18 139 TYR A N 1
ATOM 927 C CA . TYR A 1 130 ? 31.181 -29.328 13.728 1.00 140.36 139 TYR A CA 1
ATOM 928 C C . TYR A 1 130 ? 31.096 -30.569 14.614 1.00 146.62 139 TYR A C 1
ATOM 929 O O . TYR A 1 130 ? 30.007 -30.968 15.038 1.00 144.98 139 TYR A O 1
ATOM 938 N N . SER A 1 131 ? 32.264 -31.169 14.884 1.00 146.59 140 SER A N 1
ATOM 939 C CA . SER A 1 131 ? 32.415 -32.345 15.734 1.00 148.09 140 SER A CA 1
ATOM 940 C C . SER A 1 131 ? 33.180 -31.926 16.985 1.00 152.97 140 SER A C 1
ATOM 941 O O . SER A 1 131 ? 34.351 -31.543 16.888 1.00 155.05 140 SER A O 1
ATOM 944 N N . SER A 1 132 ? 32.507 -31.955 18.150 1.00 147.42 141 SER A N 1
ATOM 945 C CA . SER A 1 132 ? 33.108 -31.572 19.429 1.00 147.41 141 SER A CA 1
ATOM 946 C C . SER A 1 132 ? 34.125 -32.645 19.855 1.00 153.33 141 SER A C 1
ATOM 947 O O . SER A 1 132 ? 33.799 -33.565 20.608 1.00 153.45 141 SER A O 1
ATOM 950 N N . LYS A 1 133 ? 35.352 -32.533 19.315 1.00 151.35 142 LYS A N 1
ATOM 951 C CA . LYS A 1 133 ? 36.466 -33.459 19.530 1.00 154.33 142 LYS A CA 1
ATOM 952 C C . LYS A 1 133 ? 36.872 -33.626 20.999 1.00 158.71 142 LYS A C 1
ATOM 953 O O . LYS A 1 133 ? 37.177 -34.745 21.417 1.00 160.60 142 LYS A O 1
ATOM 956 N N . ASN A 1 134 ? 36.869 -32.525 21.777 1.00 153.13 143 ASN A N 1
ATOM 957 C CA . ASN A 1 134 ? 37.263 -32.534 23.191 1.00 153.40 143 ASN A CA 1
ATOM 958 C C . ASN A 1 134 ? 36.071 -32.325 24.153 1.00 153.11 143 ASN A C 1
ATOM 959 O O . ASN A 1 134 ? 36.261 -31.802 25.255 1.00 152.58 143 ASN A O 1
ATOM 964 N N . SER A 1 135 ? 34.854 -32.760 23.745 1.00 146.37 144 SER A N 1
ATOM 965 C CA . SER A 1 135 ? 33.611 -32.627 24.520 1.00 142.82 144 SER A CA 1
ATOM 966 C C . SER A 1 135 ? 33.666 -33.274 25.910 1.00 146.22 144 SER A C 1
ATOM 967 O O . SER A 1 135 ? 33.288 -32.629 26.890 1.00 144.24 144 SER A O 1
ATOM 969 N N . LEU A 1 136 ? 34.153 -34.529 25.992 1.00 144.09 145 LEU A N 1
ATOM 970 C CA . LEU A 1 136 ? 34.294 -35.273 27.247 1.00 144.44 145 LEU A CA 1
ATOM 971 C C . LEU A 1 136 ? 35.400 -34.665 28.119 1.00 147.41 145 LEU A C 1
ATOM 972 O O . LEU A 1 136 ? 35.277 -34.664 29.343 1.00 146.46 145 LEU A O 1
ATOM 977 N N . CYS A 1 137 ? 36.466 -34.142 27.478 1.00 144.25 146 CYS A N 1
ATOM 978 C CA . CYS A 1 137 ? 37.608 -33.496 28.127 1.00 145.28 146 CYS A CA 1
ATOM 979 C C . CYS A 1 137 ? 37.175 -32.224 28.863 1.00 144.53 146 CYS A C 1
ATOM 980 O O . CYS A 1 137 ? 37.631 -31.992 29.982 1.00 144.67 146 CYS A O 1
ATOM 983 N N . TYR A 1 138 ? 36.282 -31.419 28.247 1.00 137.18 147 TYR A N 1
ATOM 984 C CA . TYR A 1 138 ? 35.745 -30.198 28.851 1.00 134.29 147 TYR A CA 1
ATOM 985 C C . TYR A 1 138 ? 34.783 -30.519 30.000 1.00 134.20 147 TYR A C 1
ATOM 986 O O . TYR A 1 138 ? 34.739 -29.771 30.978 1.00 133.09 147 TYR A O 1
ATOM 995 N N . VAL A 1 139 ? 34.029 -31.637 29.886 1.00 128.37 148 VAL A N 1
ATOM 996 C CA . VAL A 1 139 ? 33.086 -32.117 30.905 1.00 125.89 148 VAL A CA 1
ATOM 997 C C . VAL A 1 139 ? 33.856 -32.515 32.178 1.00 130.61 148 VAL A C 1
ATOM 998 O O . VAL A 1 139 ? 33.444 -32.137 33.279 1.00 129.64 148 VAL A O 1
ATOM 1002 N N . LEU A 1 140 ? 35.008 -33.202 32.018 1.00 128.61 149 LEU A N 1
ATOM 1003 C CA . LEU A 1 140 ? 35.874 -33.608 33.132 1.00 130.04 149 LEU A CA 1
ATOM 1004 C C . LEU A 1 140 ? 36.489 -32.401 33.857 1.00 132.19 149 LEU A C 1
ATOM 1005 O O . LEU A 1 140 ? 36.716 -32.475 35.066 1.00 132.69 149 LEU A O 1
ATOM 1010 N N . LEU A 1 141 ? 36.725 -31.287 33.128 1.00 126.53 150 LEU A N 1
ATOM 1011 C CA . LEU A 1 141 ? 37.251 -30.042 33.695 1.00 125.93 150 LEU A CA 1
ATOM 1012 C C . LEU A 1 141 ? 36.176 -29.324 34.511 1.00 126.16 150 LEU A C 1
ATOM 1013 O O . LEU A 1 141 ? 36.505 -28.712 35.528 1.00 126.08 150 LEU A O 1
ATOM 1018 N N . ILE A 1 142 ? 34.897 -29.407 34.065 1.00 119.38 151 ILE A N 1
ATOM 1019 C CA . ILE A 1 142 ? 33.726 -28.821 34.731 1.00 116.17 151 ILE A CA 1
ATOM 1020 C C . ILE A 1 142 ? 33.561 -29.453 36.113 1.00 120.23 151 ILE A C 1
ATOM 1021 O O . ILE A 1 142 ? 33.420 -28.725 37.091 1.00 119.75 151 ILE A O 1
ATOM 1026 N N . TRP A 1 143 ? 33.642 -30.795 36.202 1.00 117.59 152 TRP A N 1
ATOM 1027 C CA . TRP A 1 143 ? 33.536 -31.517 37.476 1.00 117.84 152 TRP A CA 1
ATOM 1028 C C . TRP A 1 143 ? 34.776 -31.362 38.357 1.00 122.64 152 TRP A C 1
ATOM 1029 O O . TRP A 1 143 ? 34.698 -31.612 39.556 1.00 122.41 152 TRP A O 1
ATOM 1040 N N . LEU A 1 144 ? 35.904 -30.931 37.769 1.00 120.36 153 LEU A N 1
ATOM 1041 C CA . LEU A 1 144 ? 37.136 -30.654 38.499 1.00 122.39 153 LEU A CA 1
ATOM 1042 C C . LEU A 1 144 ? 37.028 -29.242 39.090 1.00 124.44 153 LEU A C 1
ATOM 1043 O O . LEU A 1 144 ? 37.560 -28.984 40.165 1.00 125.06 153 LEU A O 1
ATOM 1048 N N . LEU A 1 145 ? 36.308 -28.344 38.385 1.00 118.71 154 LEU A N 1
ATOM 1049 C CA . LEU A 1 145 ? 36.034 -26.961 38.779 1.00 117.23 154 LEU A CA 1
ATOM 1050 C C . LEU A 1 145 ? 34.934 -26.945 39.853 1.00 118.06 154 LEU A C 1
ATOM 1051 O O . LEU A 1 145 ? 35.039 -26.184 40.819 1.00 118.39 154 LEU A O 1
ATOM 1056 N N . THR A 1 146 ? 33.876 -27.770 39.662 1.00 111.37 155 THR A N 1
ATOM 1057 C CA . THR A 1 146 ? 32.736 -27.920 40.573 1.00 108.88 155 THR A CA 1
ATOM 1058 C C . THR A 1 146 ? 33.216 -28.456 41.931 1.00 113.41 155 THR A C 1
ATOM 1059 O O . THR A 1 146 ? 32.862 -27.884 42.961 1.00 112.00 155 THR A O 1
ATOM 1063 N N . LEU A 1 147 ? 34.066 -29.511 41.920 1.00 112.24 156 LEU A N 1
ATOM 1064 C CA . LEU A 1 147 ? 34.655 -30.110 43.120 1.00 113.97 156 LEU A CA 1
ATOM 1065 C C . LEU A 1 147 ? 35.545 -29.096 43.856 1.00 118.64 156 LEU A C 1
ATOM 1066 O O . LEU A 1 147 ? 35.501 -29.039 45.084 1.00 118.46 156 LEU A O 1
ATOM 1071 N N . ALA A 1 148 ? 36.321 -28.284 43.103 1.00 115.64 157 ALA A N 1
ATOM 1072 C CA . ALA A 1 148 ? 37.212 -27.249 43.640 1.00 117.05 157 ALA A CA 1
ATOM 1073 C C . ALA A 1 148 ? 36.455 -26.110 44.341 1.00 119.51 157 ALA A C 1
ATOM 1074 O O . ALA A 1 148 ? 37.004 -25.476 45.246 1.00 120.63 157 ALA A O 1
ATOM 1076 N N . ALA A 1 149 ? 35.201 -25.862 43.926 1.00 113.03 158 ALA A N 1
ATOM 1077 C CA . ALA A 1 149 ? 34.348 -24.806 44.468 1.00 111.05 158 ALA A CA 1
ATOM 1078 C C . ALA A 1 149 ? 33.554 -25.216 45.712 1.00 113.16 158 ALA A C 1
ATOM 1079 O O . ALA A 1 149 ? 33.384 -24.396 46.613 1.00 112.79 158 ALA A O 1
ATOM 1081 N N . VAL A 1 150 ? 33.050 -26.465 45.748 1.00 108.62 159 VAL A N 1
ATOM 1082 C CA . VAL A 1 150 ? 32.212 -26.984 46.836 1.00 107.40 159 VAL A CA 1
ATOM 1083 C C . VAL A 1 150 ? 33.048 -27.566 48.006 1.00 113.54 159 VAL A C 1
ATOM 1084 O O . VAL A 1 150 ? 32.600 -27.477 49.151 1.00 113.41 159 VAL A O 1
ATOM 1088 N N . LEU A 1 151 ? 34.255 -28.119 47.735 1.00 111.71 160 LEU A N 1
ATOM 1089 C CA . LEU A 1 151 ? 35.128 -28.686 48.778 1.00 113.60 160 LEU A CA 1
ATOM 1090 C C . LEU A 1 151 ? 35.522 -27.718 49.915 1.00 118.01 160 LEU A C 1
ATOM 1091 O O . LEU A 1 151 ? 35.489 -28.165 51.066 1.00 118.37 160 LEU A O 1
ATOM 1096 N N . PRO A 1 152 ? 35.891 -26.424 49.666 1.00 114.40 161 PRO A N 1
ATOM 1097 C CA . PRO A 1 152 ? 36.281 -25.546 50.789 1.00 115.29 161 PRO A CA 1
ATOM 1098 C C . PRO A 1 152 ? 35.209 -25.325 51.854 1.00 116.62 161 PRO A C 1
ATOM 1099 O O . PRO A 1 152 ? 35.551 -25.037 52.998 1.00 117.56 161 PRO A O 1
ATOM 1103 N N . ASN A 1 153 ? 33.926 -25.485 51.481 1.00 109.84 162 ASN A N 1
ATOM 1104 C CA . ASN A 1 153 ? 32.764 -25.309 52.352 1.00 107.70 162 ASN A CA 1
ATOM 1105 C C . ASN A 1 153 ? 32.685 -26.325 53.505 1.00 112.24 162 ASN A C 1
ATOM 1106 O O . ASN A 1 153 ? 32.083 -26.017 54.540 1.00 112.09 162 ASN A O 1
ATOM 1111 N N . LEU A 1 154 ? 33.309 -27.512 53.343 1.00 108.84 163 LEU A N 1
ATOM 1112 C CA . LEU A 1 154 ? 33.332 -28.549 54.379 1.00 109.04 163 LEU A CA 1
ATOM 1113 C C . LEU A 1 154 ? 34.219 -28.156 55.568 1.00 113.82 163 LEU A C 1
ATOM 1114 O O . LEU A 1 154 ? 33.827 -28.362 56.719 1.00 112.74 163 LEU A O 1
ATOM 1119 N N . ARG A 1 155 ? 35.413 -27.597 55.275 1.00 112.15 164 ARG A N 1
ATOM 1120 C CA . ARG A 1 155 ? 36.408 -27.162 56.258 1.00 114.26 164 ARG A CA 1
ATOM 1121 C C . ARG A 1 155 ? 36.120 -25.757 56.806 1.00 117.56 164 ARG A C 1
ATOM 1122 O O . ARG A 1 155 ? 36.553 -25.446 57.918 1.00 118.91 164 ARG A O 1
ATOM 1127 N N . ALA A 1 156 ? 35.392 -24.917 56.033 1.00 111.71 165 ALA A N 1
ATOM 1128 C CA . ALA A 1 156 ? 35.015 -23.550 56.417 1.00 110.89 165 ALA A CA 1
ATOM 1129 C C . ALA A 1 156 ? 33.862 -23.537 57.423 1.00 113.28 165 ALA A C 1
ATOM 1130 O O . ALA A 1 156 ? 33.715 -22.570 58.175 1.00 113.46 165 ALA A O 1
ATOM 1132 N N . GLY A 1 157 ? 33.064 -24.603 57.418 1.00 108.28 166 GLY A N 1
ATOM 1133 C CA . GLY A 1 157 ? 31.907 -24.757 58.289 1.00 106.91 166 GLY A CA 1
ATOM 1134 C C . GLY A 1 157 ? 30.763 -23.855 57.884 1.00 109.12 166 GLY A C 1
ATOM 1135 O O . GLY A 1 157 ? 30.050 -23.323 58.736 1.00 108.81 166 GLY A O 1
ATOM 1136 N N . THR A 1 158 ? 30.588 -23.668 56.579 1.00 104.98 167 THR A N 1
ATOM 1137 C CA . THR A 1 158 ? 29.539 -22.808 56.042 1.00 103.49 167 THR A CA 1
ATOM 1138 C C . THR A 1 158 ? 28.321 -23.663 55.628 1.00 105.68 167 THR A C 1
ATOM 1139 O O . THR A 1 158 ? 27.344 -23.127 55.097 1.00 104.64 167 THR A O 1
ATOM 1143 N N . LEU A 1 159 ? 28.369 -24.981 55.916 1.00 100.97 168 LEU A N 1
ATOM 1144 C CA . LEU A 1 159 ? 27.279 -25.910 55.628 1.00 98.54 168 LEU A CA 1
ATOM 1145 C C . LEU A 1 159 ? 26.596 -26.272 56.931 1.00 101.43 168 LEU A C 1
ATOM 1146 O O . LEU A 1 159 ? 27.233 -26.848 57.817 1.00 102.63 168 LEU A O 1
ATOM 1151 N N . GLN A 1 160 ? 25.310 -25.908 57.062 1.00 95.76 169 GLN A N 1
ATOM 1152 C CA . GLN A 1 160 ? 24.506 -26.187 58.258 1.00 95.05 169 GLN A CA 1
ATOM 1153 C C . GLN A 1 160 ? 23.015 -26.325 57.947 1.00 98.05 169 GLN A C 1
ATOM 1154 O O . GLN A 1 160 ? 22.585 -26.039 56.824 1.00 97.35 169 GLN A O 1
ATOM 1160 N N . TYR A 1 161 ? 22.238 -26.799 58.935 1.00 94.29 170 TYR A N 1
ATOM 1161 C CA . TYR A 1 161 ? 20.801 -26.999 58.800 1.00 93.50 170 TYR A CA 1
ATOM 1162 C C . TYR A 1 161 ? 20.030 -25.693 58.979 1.00 97.02 170 TYR A C 1
ATOM 1163 O O . TYR A 1 161 ? 20.274 -24.958 59.942 1.00 97.29 170 TYR A O 1
ATOM 1172 N N . ASP A 1 162 ? 19.086 -25.422 58.058 1.00 92.46 171 ASP A N 1
ATOM 1173 C CA . ASP A 1 162 ? 18.201 -24.262 58.132 1.00 92.54 171 ASP A CA 1
ATOM 1174 C C . ASP A 1 162 ? 16.794 -24.790 58.433 1.00 97.88 171 ASP A C 1
ATOM 1175 O O . ASP A 1 162 ? 16.241 -25.556 57.634 1.00 97.14 171 ASP A O 1
ATOM 1180 N N . PRO A 1 163 ? 16.223 -24.433 59.607 1.00 96.05 172 PRO A N 1
ATOM 1181 C CA . PRO A 1 163 ? 14.898 -24.962 59.976 1.00 96.73 172 PRO A CA 1
ATOM 1182 C C . PRO A 1 163 ? 13.742 -24.493 59.102 1.00 100.30 172 PRO A C 1
ATOM 1183 O O . PRO A 1 163 ? 12.756 -25.219 58.968 1.00 100.13 172 PRO A O 1
ATOM 1187 N N . ARG A 1 164 ? 13.875 -23.289 58.513 1.00 96.58 173 ARG A N 1
ATOM 1188 C CA . ARG A 1 164 ? 12.875 -22.645 57.660 1.00 96.48 173 ARG A CA 1
ATOM 1189 C C . ARG A 1 164 ? 12.604 -23.414 56.372 1.00 99.83 173 ARG A C 1
ATOM 1190 O O . ARG A 1 164 ? 11.452 -23.485 55.939 1.00 100.38 173 ARG A O 1
ATOM 1198 N N . ILE A 1 165 ? 13.662 -23.986 55.762 1.00 94.92 174 ILE A N 1
ATOM 1199 C CA . ILE A 1 165 ? 13.577 -24.716 54.489 1.00 93.55 174 ILE A CA 1
ATOM 1200 C C . ILE A 1 165 ? 13.719 -26.251 54.655 1.00 99.60 174 ILE A C 1
ATOM 1201 O O . ILE A 1 165 ? 13.708 -26.977 53.654 1.00 99.04 174 ILE A O 1
ATOM 1206 N N . TYR A 1 166 ? 13.807 -26.735 55.920 1.00 98.13 175 TYR A N 1
ATOM 1207 C CA . TYR A 1 166 ? 13.912 -28.154 56.314 1.00 99.18 175 TYR A CA 1
ATOM 1208 C C . TYR A 1 166 ? 15.097 -28.884 55.659 1.00 102.77 175 TYR A C 1
ATOM 1209 O O . TYR A 1 166 ? 15.005 -30.084 55.388 1.00 102.98 175 TYR A O 1
ATOM 1218 N N . SER A 1 167 ? 16.214 -28.167 55.425 1.00 98.61 176 SER A N 1
ATOM 1219 C CA . SER A 1 167 ? 17.378 -28.756 54.767 1.00 98.18 176 SER A CA 1
ATOM 1220 C C . SER A 1 167 ? 18.735 -28.264 55.254 1.00 101.70 176 SER A C 1
ATOM 1221 O O . SER A 1 167 ? 18.839 -27.218 55.897 1.00 101.72 176 SER A O 1
ATOM 1224 N N . CYS A 1 168 ? 19.779 -29.044 54.923 1.00 98.05 177 CYS A N 1
ATOM 1225 C CA . CYS A 1 168 ? 21.187 -28.765 55.187 1.00 98.02 177 CYS A CA 1
ATOM 1226 C C . CYS A 1 168 ? 21.760 -28.207 53.886 1.00 100.71 177 CYS A C 1
ATOM 1227 O O . CYS A 1 168 ? 21.797 -28.909 52.870 1.00 99.93 177 CYS A O 1
ATOM 1230 N N . THR A 1 169 ? 22.143 -26.925 53.898 1.00 96.44 178 THR A N 1
ATOM 1231 C CA . THR A 1 169 ? 22.633 -26.228 52.705 1.00 94.97 178 THR A CA 1
ATOM 1232 C C . THR A 1 169 ? 23.757 -25.229 53.042 1.00 98.20 178 THR A C 1
ATOM 1233 O O . THR A 1 169 ? 24.235 -25.194 54.180 1.00 98.88 178 THR A O 1
ATOM 1237 N N . PHE A 1 170 ? 24.172 -24.426 52.044 1.00 93.45 179 PHE A N 1
ATOM 1238 C CA . PHE A 1 170 ? 25.174 -23.377 52.190 1.00 93.78 179 PHE A CA 1
ATOM 1239 C C . PHE A 1 170 ? 24.518 -22.209 52.930 1.00 98.07 179 PHE A C 1
ATOM 1240 O O . PHE A 1 170 ? 23.525 -21.648 52.456 1.00 96.70 179 PHE A O 1
ATOM 1248 N N . ALA A 1 171 ? 25.047 -21.875 54.107 1.00 96.52 180 ALA A N 1
ATOM 1249 C CA . ALA A 1 171 ? 24.527 -20.767 54.891 1.00 97.09 180 ALA A CA 1
ATOM 1250 C C . ALA A 1 171 ? 25.183 -19.471 54.408 1.00 101.73 180 ALA A C 1
ATOM 1251 O O . ALA A 1 171 ? 26.406 -19.293 54.507 1.00 102.86 180 ALA A O 1
ATOM 1253 N N . GLN A 1 172 ? 24.354 -18.591 53.829 1.00 96.61 181 GLN A N 1
ATOM 1254 C CA . GLN A 1 172 ? 24.761 -17.305 53.268 1.00 96.48 181 GLN A CA 1
ATOM 1255 C C . GLN A 1 172 ? 25.233 -16.337 54.337 1.00 101.73 181 GLN A C 1
ATOM 1256 O O . GLN A 1 172 ? 25.965 -15.404 54.025 1.00 103.06 181 GLN A O 1
ATOM 1262 N N . SER A 1 173 ? 24.824 -16.568 55.595 1.00 98.56 182 SER A N 1
ATOM 1263 C CA . SER A 1 173 ? 25.146 -15.734 56.753 1.00 99.95 182 SER A CA 1
ATOM 1264 C C . SER A 1 173 ? 26.421 -16.137 57.513 1.00 104.45 182 SER A C 1
ATOM 1265 O O . SER A 1 173 ? 26.915 -15.323 58.296 1.00 106.53 182 SER A O 1
ATOM 1268 N N . VAL A 1 174 ? 26.963 -17.359 57.284 1.00 99.60 183 VAL A N 1
ATOM 1269 C CA . VAL A 1 174 ? 28.190 -17.829 57.951 1.00 100.88 183 VAL A CA 1
ATOM 1270 C C . VAL A 1 174 ? 29.396 -16.953 57.558 1.00 109.20 183 VAL A C 1
ATOM 1271 O O . VAL A 1 174 ? 30.035 -16.374 58.434 1.00 111.09 183 VAL A O 1
ATOM 1275 N N . SER A 1 175 ? 29.684 -16.843 56.255 1.00 107.08 184 SER A N 1
ATOM 1276 C CA . SER A 1 175 ? 30.781 -16.021 55.752 1.00 109.63 184 SER A CA 1
ATOM 1277 C C . SER A 1 175 ? 30.293 -15.249 54.546 1.00 114.09 184 SER A C 1
ATOM 1278 O O . SER A 1 175 ? 29.833 -15.863 53.577 1.00 112.67 184 SER A O 1
ATOM 1281 N N . SER A 1 176 ? 30.363 -13.908 54.612 1.00 112.30 185 SER A N 1
ATOM 1282 C CA . SER A 1 176 ? 29.942 -13.040 53.513 1.00 112.13 185 SER A CA 1
ATOM 1283 C C . SER A 1 176 ? 30.896 -13.175 52.324 1.00 116.57 185 SER A C 1
ATOM 1284 O O . SER A 1 176 ? 30.430 -13.218 51.185 1.00 115.21 185 SER A O 1
ATOM 1287 N N . ALA A 1 177 ? 32.220 -13.301 52.598 1.00 114.27 186 ALA A N 1
ATOM 1288 C CA . ALA A 1 177 ? 33.277 -13.479 51.596 1.00 114.61 186 ALA A CA 1
ATOM 1289 C C . ALA A 1 177 ? 33.032 -14.721 50.733 1.00 116.22 186 ALA A C 1
ATOM 1290 O O . ALA A 1 177 ? 33.251 -14.666 49.523 1.00 115.92 186 ALA A O 1
ATOM 1292 N N . TYR A 1 178 ? 32.546 -15.821 51.346 1.00 110.91 187 TYR A N 1
ATOM 1293 C CA . TYR A 1 178 ? 32.203 -17.055 50.638 1.00 108.59 187 TYR A CA 1
ATOM 1294 C C . TYR A 1 178 ? 30.912 -16.864 49.843 1.00 109.55 187 TYR A C 1
ATOM 1295 O O . TYR A 1 178 ? 30.820 -17.345 48.714 1.00 108.14 187 TYR A O 1
ATOM 1304 N N . THR A 1 179 ? 29.931 -16.141 50.424 1.00 104.97 188 THR A N 1
ATOM 1305 C CA . THR A 1 179 ? 28.628 -15.853 49.814 1.00 102.77 188 THR A CA 1
ATOM 1306 C C . THR A 1 179 ? 28.773 -14.988 48.546 1.00 106.89 188 THR A C 1
ATOM 1307 O O . THR A 1 179 ? 28.212 -15.344 47.508 1.00 104.53 188 THR A O 1
ATOM 1311 N N . ILE A 1 180 ? 29.540 -13.877 48.636 1.00 105.70 189 ILE A N 1
ATOM 1312 C CA . ILE A 1 180 ? 29.815 -12.945 47.533 1.00 106.28 189 ILE A CA 1
ATOM 1313 C C . ILE A 1 180 ? 30.519 -13.673 46.377 1.00 109.77 189 ILE A C 1
ATOM 1314 O O . ILE A 1 180 ? 30.076 -13.552 45.237 1.00 108.32 189 ILE A O 1
ATOM 1319 N N . ALA A 1 181 ? 31.576 -14.459 46.681 1.00 107.62 190 ALA A N 1
ATOM 1320 C CA . ALA A 1 181 ? 32.339 -15.236 45.699 1.00 107.67 190 ALA A CA 1
ATOM 1321 C C . ALA A 1 181 ? 31.457 -16.245 44.955 1.00 110.16 190 ALA A C 1
ATOM 1322 O O . ALA A 1 181 ? 31.613 -16.397 43.743 1.00 109.73 190 ALA A O 1
ATOM 1324 N N . VAL A 1 182 ? 30.509 -16.902 45.668 1.00 105.31 191 VAL A N 1
ATOM 1325 C CA . VAL A 1 182 ? 29.557 -17.853 45.072 1.00 102.59 191 VAL A CA 1
ATOM 1326 C C . VAL A 1 182 ? 28.654 -17.116 44.054 1.00 103.60 191 VAL A C 1
ATOM 1327 O O . VAL A 1 182 ? 28.520 -17.586 42.928 1.00 102.36 191 VAL A O 1
ATOM 1331 N N . VAL A 1 183 ? 28.106 -15.938 44.432 1.00 99.11 192 VAL A N 1
ATOM 1332 C CA . VAL A 1 183 ? 27.262 -15.099 43.569 1.00 97.62 192 VAL A CA 1
ATOM 1333 C C . VAL A 1 183 ? 28.064 -14.614 42.353 1.00 102.02 192 VAL A C 1
ATOM 1334 O O . VAL A 1 183 ? 27.622 -14.801 41.217 1.00 100.99 192 VAL A O 1
ATOM 1338 N N . VAL A 1 184 ? 29.237 -14.001 42.596 1.00 100.00 193 VAL A N 1
ATOM 1339 C CA . VAL A 1 184 ? 30.097 -13.429 41.558 1.00 100.94 193 VAL A CA 1
ATOM 1340 C C . VAL A 1 184 ? 30.645 -14.504 40.599 1.00 104.21 193 VAL A C 1
ATOM 1341 O O . VAL A 1 184 ? 30.344 -14.438 39.410 1.00 102.60 193 VAL A O 1
ATOM 1345 N N . PHE A 1 185 ? 31.409 -15.489 41.110 1.00 101.78 194 PHE A N 1
ATOM 1346 C CA . PHE A 1 185 ? 32.062 -16.517 40.296 1.00 101.65 194 PHE A CA 1
ATOM 1347 C C . PHE A 1 185 ? 31.166 -17.645 39.780 1.00 103.20 194 PHE A C 1
ATOM 1348 O O . PHE A 1 185 ? 31.465 -18.186 38.712 1.00 102.97 194 PHE A O 1
ATOM 1356 N N . HIS A 1 186 ? 30.102 -18.025 40.510 1.00 97.75 195 HIS A N 1
ATOM 1357 C CA . HIS A 1 186 ? 29.281 -19.153 40.065 1.00 95.33 195 HIS A CA 1
ATOM 1358 C C . HIS A 1 186 ? 27.832 -18.788 39.678 1.00 98.84 195 HIS A C 1
ATOM 1359 O O . HIS A 1 186 ? 26.999 -19.687 39.540 1.00 97.41 195 HIS A O 1
ATOM 1366 N N . PHE A 1 187 ? 27.551 -17.494 39.422 1.00 96.76 196 PHE A N 1
ATOM 1367 C CA . PHE A 1 187 ? 26.247 -17.050 38.918 1.00 95.75 196 PHE A CA 1
ATOM 1368 C C . PHE A 1 187 ? 26.392 -15.885 37.937 1.00 102.11 196 PHE A C 1
ATOM 1369 O O . PHE A 1 187 ? 26.015 -16.039 36.774 1.00 100.92 196 PHE A O 1
ATOM 1377 N N . LEU A 1 188 ? 26.969 -14.748 38.386 1.00 101.33 197 LEU A N 1
ATOM 1378 C CA . LEU A 1 188 ? 27.181 -13.551 37.561 1.00 102.64 197 LEU A CA 1
ATOM 1379 C C . LEU A 1 188 ? 28.142 -13.804 36.400 1.00 107.29 197 LEU A C 1
ATOM 1380 O O . LEU A 1 188 ? 27.802 -13.463 35.269 1.00 106.86 197 LEU A O 1
ATOM 1385 N N . VAL A 1 189 ? 29.324 -14.413 36.671 1.00 105.04 198 VAL A N 1
ATOM 1386 C CA . VAL A 1 189 ? 30.339 -14.754 35.659 1.00 105.78 198 VAL A CA 1
ATOM 1387 C C . VAL A 1 189 ? 29.751 -15.746 34.621 1.00 108.42 198 VAL A C 1
ATOM 1388 O O . VAL A 1 189 ? 29.743 -15.395 33.437 1.00 107.59 198 VAL A O 1
ATOM 1392 N N . PRO A 1 190 ? 29.184 -16.924 35.016 1.00 104.18 199 PRO A N 1
ATOM 1393 C CA . PRO A 1 190 ? 28.593 -17.826 34.008 1.00 102.35 199 PRO A CA 1
ATOM 1394 C C . PRO A 1 190 ? 27.486 -17.190 33.158 1.00 105.95 199 PRO A C 1
ATOM 1395 O O . PRO A 1 190 ? 27.438 -17.439 31.953 1.00 105.43 199 PRO A O 1
ATOM 1399 N N . MET A 1 191 ? 26.627 -16.347 33.778 1.00 102.44 200 MET A N 1
ATOM 1400 C CA . MET A 1 191 ? 25.517 -15.645 33.124 1.00 101.42 200 MET A CA 1
ATOM 1401 C C . MET A 1 191 ? 25.982 -14.694 32.021 1.00 103.89 200 MET A C 1
ATOM 1402 O O . MET A 1 191 ? 25.396 -14.703 30.936 1.00 101.80 200 MET A O 1
ATOM 1407 N N . ILE A 1 192 ? 27.026 -13.876 32.305 1.00 101.40 201 ILE A N 1
ATOM 1408 C CA . ILE A 1 192 ? 27.623 -12.929 31.357 1.00 102.36 201 ILE A CA 1
ATOM 1409 C C . ILE A 1 192 ? 28.118 -13.693 30.118 1.00 104.94 201 ILE A C 1
ATOM 1410 O O . ILE A 1 192 ? 27.816 -13.283 28.995 1.00 104.72 201 ILE A O 1
ATOM 1415 N N . ILE A 1 193 ? 28.810 -14.832 30.332 1.00 100.06 202 ILE A N 1
ATOM 1416 C CA . ILE A 1 193 ? 29.314 -15.706 29.269 1.00 98.96 202 ILE A CA 1
ATOM 1417 C C . ILE A 1 193 ? 28.147 -16.240 28.414 1.00 101.50 202 ILE A C 1
ATOM 1418 O O . ILE A 1 193 ? 28.185 -16.092 27.188 1.00 101.01 202 ILE A O 1
ATOM 1423 N N . VAL A 1 194 ? 27.097 -16.803 29.067 1.00 96.99 203 VAL A N 1
ATOM 1424 C CA . VAL A 1 194 ? 25.908 -17.364 28.405 1.00 95.20 203 VAL A CA 1
ATOM 1425 C C . VAL A 1 194 ? 25.149 -16.308 27.586 1.00 99.39 203 VAL A C 1
ATOM 1426 O O . VAL A 1 194 ? 24.891 -16.548 26.404 1.00 98.71 203 VAL A O 1
ATOM 1430 N N . ILE A 1 195 ? 24.810 -15.149 28.203 1.00 96.74 204 ILE A N 1
ATOM 1431 C CA . ILE A 1 195 ? 24.112 -14.037 27.534 1.00 96.69 204 ILE A CA 1
ATOM 1432 C C . ILE A 1 195 ? 24.885 -13.600 26.279 1.00 101.26 204 ILE A C 1
ATOM 1433 O O . ILE A 1 195 ? 24.273 -13.467 25.222 1.00 100.15 204 ILE A O 1
ATOM 1438 N N . PHE A 1 196 ? 26.225 -13.470 26.380 1.00 99.52 205 PHE A N 1
ATOM 1439 C CA . PHE A 1 196 ? 27.092 -13.111 25.254 1.00 100.85 205 PHE A CA 1
ATOM 1440 C C . PHE A 1 196 ? 27.015 -14.151 24.124 1.00 103.45 205 PHE A C 1
ATOM 1441 O O . PHE A 1 196 ? 26.944 -13.768 22.956 1.00 102.91 205 PHE A O 1
ATOM 1449 N N . CYS A 1 197 ? 27.010 -15.453 24.479 1.00 99.02 206 CYS A N 1
ATOM 1450 C CA . CYS A 1 197 ? 26.923 -16.562 23.528 1.00 97.68 206 CYS A CA 1
ATOM 1451 C C . CYS A 1 197 ? 25.602 -16.558 22.761 1.00 99.77 206 CYS A C 1
ATOM 1452 O O . CYS A 1 197 ? 25.630 -16.548 21.532 1.00 99.55 206 CYS A O 1
ATOM 1455 N N . TYR A 1 198 ? 24.452 -16.535 23.472 1.00 95.19 207 TYR A N 1
ATOM 1456 C CA . TYR A 1 198 ? 23.131 -16.540 22.830 1.00 93.86 207 TYR A CA 1
ATOM 1457 C C . TYR A 1 198 ? 22.800 -15.229 22.107 1.00 98.00 207 TYR A C 1
ATOM 1458 O O . TYR A 1 198 ? 22.022 -15.260 21.151 1.00 97.48 207 TYR A O 1
ATOM 1467 N N . LEU A 1 199 ? 23.406 -14.098 22.523 1.00 94.69 208 LEU A N 1
ATOM 1468 C CA . LEU A 1 199 ? 23.203 -12.821 21.841 1.00 94.92 208 LEU A CA 1
ATOM 1469 C C . LEU A 1 199 ? 23.907 -12.889 20.488 1.00 98.47 208 LEU A C 1
ATOM 1470 O O . LEU A 1 199 ? 23.327 -12.484 19.485 1.00 97.94 208 LEU A O 1
ATOM 1475 N N . ARG A 1 200 ? 25.131 -13.455 20.462 1.00 95.38 209 ARG A N 1
ATOM 1476 C CA . ARG A 1 200 ? 25.924 -13.615 19.245 1.00 95.82 209 ARG A CA 1
ATOM 1477 C C . ARG A 1 200 ? 25.322 -14.629 18.270 1.00 98.58 209 ARG A C 1
ATOM 1478 O O . ARG A 1 200 ? 25.442 -14.434 17.060 1.00 98.88 209 ARG A O 1
ATOM 1486 N N . ILE A 1 201 ? 24.652 -15.688 18.787 1.00 93.48 210 ILE A N 1
ATOM 1487 C CA . ILE A 1 201 ? 23.971 -16.701 17.968 1.00 91.48 210 ILE A CA 1
ATOM 1488 C C . ILE A 1 201 ? 22.773 -16.035 17.281 1.00 95.94 210 ILE A C 1
ATOM 1489 O O . ILE A 1 201 ? 22.673 -16.096 16.056 1.00 95.99 210 ILE A O 1
ATOM 1494 N N . TRP A 1 202 ? 21.912 -15.353 18.070 1.00 93.32 211 TRP A N 1
ATOM 1495 C CA . TRP A 1 202 ? 20.721 -14.637 17.605 1.00 93.82 211 TRP A CA 1
ATOM 1496 C C . TRP A 1 202 ? 21.016 -13.632 16.470 1.00 96.16 211 TRP A C 1
ATOM 1497 O O . TRP A 1 202 ? 20.286 -13.630 15.474 1.00 95.03 211 TRP A O 1
ATOM 1508 N N . ILE A 1 203 ? 22.091 -12.818 16.597 1.00 92.47 212 ILE A N 1
ATOM 1509 C CA . ILE A 1 203 ? 22.481 -11.847 15.560 1.00 93.00 212 ILE A CA 1
ATOM 1510 C C . ILE A 1 203 ? 22.854 -12.592 14.270 1.00 95.62 212 ILE A C 1
ATOM 1511 O O . ILE A 1 203 ? 22.389 -12.211 13.191 1.00 95.90 212 ILE A O 1
ATOM 1516 N N . LEU A 1 204 ? 23.638 -13.684 14.394 1.00 90.15 213 LEU A N 1
ATOM 1517 C CA . LEU A 1 204 ? 24.063 -14.491 13.252 1.00 88.81 213 LEU A CA 1
ATOM 1518 C C . LEU A 1 204 ? 22.895 -15.182 12.543 1.00 87.82 213 LEU A C 1
ATOM 1519 O O . LEU A 1 204 ? 22.961 -15.348 11.329 1.00 87.41 213 LEU A O 1
ATOM 1524 N N . VAL A 1 205 ? 21.809 -15.512 13.267 1.00 81.56 214 VAL A N 1
ATOM 1525 C CA . VAL A 1 205 ? 20.604 -16.112 12.675 1.00 79.54 214 VAL A CA 1
ATOM 1526 C C . VAL A 1 205 ? 19.823 -15.031 11.880 1.00 83.81 214 VAL A C 1
ATOM 1527 O O . VAL A 1 205 ? 19.332 -15.315 10.780 1.00 82.61 214 VAL A O 1
ATOM 1531 N N . LEU A 1 206 ? 19.756 -13.787 12.415 1.00 81.41 215 LEU A N 1
ATOM 1532 C CA . LEU A 1 206 ? 19.079 -12.663 11.750 1.00 82.03 215 LEU A CA 1
ATOM 1533 C C . LEU A 1 206 ? 19.796 -12.228 10.477 1.00 86.50 215 LEU A C 1
ATOM 1534 O O . LEU A 1 206 ? 19.140 -11.767 9.544 1.00 86.70 215 LEU A O 1
ATOM 1539 N N . GLN A 1 207 ? 21.138 -12.360 10.444 1.00 82.94 216 GLN A N 1
ATOM 1540 C CA . GLN A 1 207 ? 21.968 -12.050 9.277 1.00 82.84 216 GLN A CA 1
ATOM 1541 C C . GLN A 1 207 ? 21.763 -13.142 8.217 1.00 85.44 216 GLN A C 1
ATOM 1542 O O . GLN A 1 207 ? 21.776 -12.839 7.026 1.00 86.13 216 GLN A O 1
ATOM 1548 N N . VAL A 1 208 ? 21.568 -14.409 8.651 1.00 80.57 217 VAL A N 1
ATOM 1549 C CA . VAL A 1 208 ? 21.311 -15.547 7.760 1.00 79.81 217 VAL A CA 1
ATOM 1550 C C . VAL A 1 208 ? 19.927 -15.357 7.123 1.00 84.36 217 VAL A C 1
ATOM 1551 O O . VAL A 1 208 ? 19.780 -15.495 5.907 1.00 84.01 217 VAL A O 1
ATOM 1555 N N . ARG A 1 209 ? 18.935 -14.987 7.950 1.00 81.52 218 ARG A N 1
ATOM 1556 C CA . ARG A 1 209 ? 17.552 -14.724 7.547 1.00 81.13 218 ARG A CA 1
ATOM 1557 C C . ARG A 1 209 ? 17.449 -13.485 6.634 1.00 84.18 218 ARG A C 1
ATOM 1558 O O . ARG A 1 209 ? 16.805 -13.549 5.592 1.00 83.73 218 ARG A O 1
ATOM 1566 N N . GLY A 1 210 ? 18.111 -12.399 7.035 1.00 92.58 1001 GLY A N 1
ATOM 1567 C CA . GLY A 1 210 ? 18.117 -11.103 6.365 1.00 89.19 1001 GLY A CA 1
ATOM 1568 C C . GLY A 1 210 ? 18.624 -11.041 4.940 1.00 87.84 1001 GLY A C 1
ATOM 1569 O O . GLY A 1 210 ? 18.047 -10.320 4.124 1.00 87.84 1001 GLY A O 1
ATOM 1570 N N . ILE A 1 211 ? 19.717 -11.748 4.629 1.00 80.93 1002 ILE A N 1
ATOM 1571 C CA . ILE A 1 211 ? 20.320 -11.728 3.291 1.00 77.26 1002 ILE A CA 1
ATOM 1572 C C . ILE A 1 211 ? 19.416 -12.384 2.233 1.00 82.31 1002 ILE A C 1
ATOM 1573 O O . ILE A 1 211 ? 18.678 -13.309 2.547 1.00 84.84 1002 ILE A O 1
ATOM 1578 N N . ASP A 1 212 ? 19.441 -11.858 1.000 1.00 77.74 1003 ASP A N 1
ATOM 1579 C CA . ASP A 1 212 ? 18.668 -12.378 -0.131 1.00 78.75 1003 ASP A CA 1
ATOM 1580 C C . ASP A 1 212 ? 19.580 -12.481 -1.350 1.00 81.21 1003 ASP A C 1
ATOM 1581 O O . ASP A 1 212 ? 19.860 -11.479 -2.017 1.00 79.05 1003 ASP A O 1
ATOM 1596 N N . SER A 1 214 ? 18.929 -14.059 -4.116 1.00 81.39 1005 SER A N 1
ATOM 1597 C CA . SER A 1 214 ? 18.136 -13.991 -5.338 1.00 83.09 1005 SER A CA 1
ATOM 1598 C C . SER A 1 214 ? 18.032 -12.537 -5.832 1.00 86.63 1005 SER A C 1
ATOM 1599 O O . SER A 1 214 ? 17.821 -12.330 -7.028 1.00 88.50 1005 SER A O 1
ATOM 1602 N N . PHE A 1 215 ? 18.189 -11.537 -4.923 1.00 80.37 1006 PHE A N 1
ATOM 1603 C CA . PHE A 1 215 ? 18.166 -10.123 -5.301 1.00 79.41 1006 PHE A CA 1
ATOM 1604 C C . PHE A 1 215 ? 19.588 -9.605 -5.448 1.00 80.68 1006 PHE A C 1
ATOM 1605 O O . PHE A 1 215 ? 19.980 -9.237 -6.554 1.00 80.72 1006 PHE A O 1
ATOM 1613 N N . TRP A 1 216 ? 20.351 -9.567 -4.336 1.00 75.67 1007 TRP A N 1
ATOM 1614 C CA . TRP A 1 216 ? 21.745 -9.108 -4.299 1.00 73.35 1007 TRP A CA 1
ATOM 1615 C C . TRP A 1 216 ? 22.605 -10.192 -4.951 1.00 75.96 1007 TRP A C 1
ATOM 1616 O O . TRP A 1 216 ? 23.158 -11.064 -4.272 1.00 74.94 1007 TRP A O 1
ATOM 1627 N N . ASN A 1 217 ? 22.627 -10.171 -6.293 1.00 72.97 1008 ASN A N 1
ATOM 1628 C CA . ASN A 1 217 ? 23.316 -11.140 -7.135 1.00 73.74 1008 ASN A CA 1
ATOM 1629 C C . ASN A 1 217 ? 23.948 -10.443 -8.333 1.00 80.39 1008 ASN A C 1
ATOM 1630 O O . ASN A 1 217 ? 23.292 -9.630 -8.990 1.00 81.42 1008 ASN A O 1
ATOM 1635 N N . GLU A 1 218 ? 25.217 -10.784 -8.629 1.00 78.12 1009 GLU A N 1
ATOM 1636 C CA . GLU A 1 218 ? 25.989 -10.234 -9.744 1.00 80.05 1009 GLU A CA 1
ATOM 1637 C C . GLU A 1 218 ? 25.395 -10.552 -11.131 1.00 86.61 1009 GLU A C 1
ATOM 1638 O O . GLU A 1 218 ? 25.723 -9.862 -12.097 1.00 87.98 1009 GLU A O 1
ATOM 1644 N N . SER A 1 219 ? 24.513 -11.574 -11.217 1.00 84.57 1010 SER A N 1
ATOM 1645 C CA . SER A 1 219 ? 23.824 -12.014 -12.436 1.00 88.81 1010 SER A CA 1
ATOM 1646 C C . SER A 1 219 ? 23.039 -10.887 -13.112 1.00 96.47 1010 SER A C 1
ATOM 1647 O O . SER A 1 219 ? 23.003 -10.828 -14.340 1.00 100.16 1010 SER A O 1
ATOM 1650 N N . TYR A 1 220 ? 22.433 -9.989 -12.311 1.00 92.58 1011 TYR A N 1
ATOM 1651 C CA . TYR A 1 220 ? 21.637 -8.852 -12.784 1.00 95.63 1011 TYR A CA 1
ATOM 1652 C C . TYR A 1 220 ? 22.453 -7.749 -13.461 1.00 102.68 1011 TYR A C 1
ATOM 1653 O O . TYR A 1 220 ? 21.886 -6.943 -14.201 1.00 105.79 1011 TYR A O 1
ATOM 1662 N N . LEU A 1 221 ? 23.772 -7.712 -13.211 1.00 98.70 1012 LEU A N 1
ATOM 1663 C CA . LEU A 1 221 ? 24.683 -6.727 -13.795 1.00 100.73 1012 LEU A CA 1
ATOM 1664 C C . LEU A 1 221 ? 25.229 -7.261 -15.127 1.00 111.63 1012 LEU A C 1
ATOM 1665 O O . LEU A 1 221 ? 25.830 -8.336 -15.170 1.00 110.63 1012 LEU A O 1
ATOM 1670 N N . THR A 1 222 ? 24.978 -6.516 -16.214 1.00 115.30 1013 THR A N 1
ATOM 1671 C CA . THR A 1 222 ? 25.294 -6.910 -17.590 1.00 121.94 1013 THR A CA 1
ATOM 1672 C C . THR A 1 222 ? 26.778 -6.783 -17.990 1.00 128.54 1013 THR A C 1
ATOM 1673 O O . THR A 1 222 ? 27.394 -7.798 -18.327 1.00 130.44 1013 THR A O 1
ATOM 1677 N N . GLY A 1 223 ? 27.318 -5.562 -17.997 1.00 124.67 1014 GLY A N 1
ATOM 1678 C CA . GLY A 1 223 ? 28.689 -5.300 -18.426 1.00 125.99 1014 GLY A CA 1
ATOM 1679 C C . GLY A 1 223 ? 29.781 -5.741 -17.473 1.00 124.39 1014 GLY A C 1
ATOM 1680 O O . GLY A 1 223 ? 29.543 -6.565 -16.587 1.00 120.11 1014 GLY A O 1
ATOM 1681 N N . SER A 1 224 ? 31.005 -5.221 -17.689 1.00 121.38 1015 SER A N 1
ATOM 1682 C CA . SER A 1 224 ? 32.182 -5.483 -16.852 1.00 117.71 1015 SER A CA 1
ATOM 1683 C C . SER A 1 224 ? 32.170 -4.491 -15.684 1.00 114.31 1015 SER A C 1
ATOM 1684 O O . SER A 1 224 ? 31.487 -3.465 -15.773 1.00 114.18 1015 SER A O 1
ATOM 1687 N N . ARG A 1 225 ? 32.916 -4.781 -14.598 1.00 104.95 1016 ARG A N 1
ATOM 1688 C CA . ARG A 1 225 ? 32.966 -3.883 -13.440 1.00 99.82 1016 ARG A CA 1
ATOM 1689 C C . ARG A 1 225 ? 33.578 -2.528 -13.810 1.00 104.38 1016 ARG A C 1
ATOM 1690 O O . ARG A 1 225 ? 33.038 -1.493 -13.416 1.00 101.95 1016 ARG A O 1
ATOM 1698 N N . ASP A 1 226 ? 34.661 -2.538 -14.606 1.00 105.07 1017 ASP A N 1
ATOM 1699 C CA . ASP A 1 226 ? 35.330 -1.328 -15.086 1.00 108.45 1017 ASP A CA 1
ATOM 1700 C C . ASP A 1 226 ? 34.394 -0.519 -15.988 1.00 113.62 1017 ASP A C 1
ATOM 1701 O O . ASP A 1 226 ? 34.369 0.709 -15.897 1.00 113.40 1017 ASP A O 1
ATOM 1706 N N . GLU A 1 227 ? 33.597 -1.217 -16.820 1.00 111.72 1018 GLU A N 1
ATOM 1707 C CA . GLU A 1 227 ? 32.612 -0.620 -17.719 1.00 114.92 1018 GLU A CA 1
ATOM 1708 C C . GLU A 1 227 ? 31.477 0.025 -16.916 1.00 114.31 1018 GLU A C 1
ATOM 1709 O O . GLU A 1 227 ? 31.130 1.178 -17.178 1.00 116.06 1018 GLU A O 1
ATOM 1711 N N . ARG A 1 228 ? 30.930 -0.707 -15.921 1.00 105.48 1019 ARG A N 1
ATOM 1712 C CA . ARG A 1 228 ? 29.850 -0.242 -15.041 1.00 101.83 1019 ARG A CA 1
ATOM 1713 C C . ARG A 1 228 ? 30.260 0.991 -14.226 1.00 103.46 1019 ARG A C 1
ATOM 1714 O O . ARG A 1 228 ? 29.447 1.904 -14.059 1.00 103.46 1019 ARG A O 1
ATOM 1722 N N . LYS A 1 229 ? 31.517 1.011 -13.727 1.00 97.74 1020 LYS A N 1
ATOM 1723 C CA . LYS A 1 229 ? 32.078 2.107 -12.933 1.00 95.63 1020 LYS A CA 1
ATOM 1724 C C . LYS A 1 229 ? 32.242 3.365 -13.786 1.00 105.44 1020 LYS A C 1
ATOM 1725 O O . LYS A 1 229 ? 31.813 4.441 -13.361 1.00 105.15 1020 LYS A O 1
ATOM 1731 N N . LYS A 1 230 ? 32.840 3.224 -14.995 1.00 107.34 1021 LYS A N 1
ATOM 1732 C CA . LYS A 1 230 ? 33.045 4.323 -15.944 1.00 112.78 1021 LYS A CA 1
ATOM 1733 C C . LYS A 1 230 ? 31.701 4.930 -16.337 1.00 118.99 1021 LYS A C 1
ATOM 1734 O O . LYS A 1 230 ? 31.584 6.150 -16.387 1.00 121.14 1021 LYS A O 1
ATOM 1736 N N . SER A 1 231 ? 30.679 4.076 -16.546 1.00 115.11 1022 SER A N 1
ATOM 1737 C CA . SER A 1 231 ? 29.309 4.467 -16.880 1.00 117.37 1022 SER A CA 1
ATOM 1738 C C . SER A 1 231 ? 28.641 5.215 -15.710 1.00 117.69 1022 SER A C 1
ATOM 1739 O O . SER A 1 231 ? 27.968 6.222 -15.942 1.00 120.41 1022 SER A O 1
ATOM 1742 N N . LEU A 1 232 ? 28.838 4.722 -14.461 1.00 108.13 1023 LEU A N 1
ATOM 1743 C CA . LEU A 1 232 ? 28.287 5.308 -13.234 1.00 104.37 1023 LEU A CA 1
ATOM 1744 C C . LEU A 1 232 ? 28.901 6.690 -12.983 1.00 109.20 1023 LEU A C 1
ATOM 1745 O O . LEU A 1 232 ? 28.160 7.651 -12.778 1.00 110.61 1023 LEU A O 1
ATOM 1748 N N . LEU A 1 233 ? 30.245 6.789 -13.039 1.00 105.14 1024 LEU A N 1
ATOM 1749 C CA . LEU A 1 233 ? 30.978 8.038 -12.822 1.00 106.29 1024 LEU A CA 1
ATOM 1750 C C . LEU A 1 233 ? 30.700 9.083 -13.900 1.00 117.17 1024 LEU A C 1
ATOM 1751 O O . LEU A 1 233 ? 30.697 10.275 -13.592 1.00 118.30 1024 LEU A O 1
ATOM 1756 N N . SER A 1 234 ? 30.443 8.640 -15.152 1.00 118.53 1025 SER A N 1
ATOM 1757 C CA . SER A 1 234 ? 30.118 9.518 -16.279 1.00 125.63 1025 SER A CA 1
ATOM 1758 C C . SER A 1 234 ? 28.746 10.160 -16.071 1.00 132.36 1025 SER A C 1
ATOM 1759 O O . SER A 1 234 ? 28.569 11.330 -16.412 1.00 137.14 1025 SER A O 1
ATOM 1761 N N . LYS A 1 235 ? 27.790 9.405 -15.483 1.00 125.93 1026 LYS A N 1
ATOM 1762 C CA . LYS A 1 235 ? 26.440 9.887 -15.170 1.00 127.49 1026 LYS A CA 1
ATOM 1763 C C . LYS A 1 235 ? 26.493 11.007 -14.120 1.00 130.81 1026 LYS A C 1
ATOM 1764 O O . LYS A 1 235 ? 25.708 11.955 -14.200 1.00 134.83 1026 LYS A O 1
ATOM 1767 N N . PHE A 1 236 ? 27.441 10.908 -13.162 1.00 122.54 1027 PHE A N 1
ATOM 1768 C CA . PHE A 1 236 ? 27.647 11.898 -12.104 1.00 121.23 1027 PHE A CA 1
ATOM 1769 C C . PHE A 1 236 ? 28.646 13.002 -12.497 1.00 128.96 1027 PHE A C 1
ATOM 1770 O O . PHE A 1 236 ? 28.899 13.918 -11.709 1.00 128.24 1027 PHE A O 1
ATOM 1778 N N . GLY A 1 237 ? 29.166 12.922 -13.721 1.00 129.87 1028 GLY A N 1
ATOM 1779 C CA . GLY A 1 237 ? 30.096 13.900 -14.278 1.00 134.37 1028 GLY A CA 1
ATOM 1780 C C . GLY A 1 237 ? 31.458 13.905 -13.621 1.00 135.53 1028 GLY A C 1
ATOM 1781 O O . GLY A 1 237 ? 31.958 14.965 -13.238 1.00 136.54 1028 GLY A O 1
ATOM 1782 N N . MET A 1 238 ? 32.053 12.708 -13.484 1.00 128.68 1029 MET A N 1
ATOM 1783 C CA . MET A 1 238 ? 33.372 12.467 -12.893 1.00 125.77 1029 MET A CA 1
ATOM 1784 C C . MET A 1 238 ? 34.146 11.448 -13.732 1.00 130.95 1029 MET A C 1
ATOM 1785 O O . MET A 1 238 ? 33.546 10.542 -14.320 1.00 130.55 1029 MET A O 1
ATOM 1790 N N . ASP A 1 239 ? 35.485 11.581 -13.754 1.00 128.61 1030 ASP A N 1
ATOM 1791 C CA . ASP A 1 239 ? 36.383 10.679 -14.481 1.00 130.18 1030 ASP A CA 1
ATOM 1792 C C . ASP A 1 239 ? 36.666 9.398 -13.671 1.00 127.98 1030 ASP A C 1
ATOM 1793 O O . ASP A 1 239 ? 36.147 9.239 -12.562 1.00 122.43 1030 ASP A O 1
ATOM 1798 N N . GLU A 1 240 ? 37.457 8.473 -14.244 1.00 125.70 1031 GLU A N 1
ATOM 1799 C CA . GLU A 1 240 ? 37.829 7.216 -13.598 1.00 121.07 1031 GLU A CA 1
ATOM 1800 C C . GLU A 1 240 ? 38.769 7.451 -12.413 1.00 120.72 1031 GLU A C 1
ATOM 1801 O O . GLU A 1 240 ? 39.658 8.301 -12.479 1.00 123.24 1031 GLU A O 1
ATOM 1807 N N . GLY A 1 241 ? 38.535 6.700 -11.343 1.00 111.08 1032 GLY A N 1
ATOM 1808 C CA . GLY A 1 241 ? 39.298 6.753 -10.101 1.00 108.07 1032 GLY A CA 1
ATOM 1809 C C . GLY A 1 241 ? 38.687 5.836 -9.065 1.00 105.94 1032 GLY A C 1
ATOM 1810 O O . GLY A 1 241 ? 37.538 5.413 -9.231 1.00 104.36 1032 GLY A O 1
ATOM 1811 N N . VAL A 1 242 ? 39.447 5.514 -7.993 1.00 99.27 1033 VAL A N 1
ATOM 1812 C CA . VAL A 1 242 ? 38.989 4.633 -6.907 1.00 94.09 1033 VAL A CA 1
ATOM 1813 C C . VAL A 1 242 ? 37.721 5.225 -6.257 1.00 93.58 1033 VAL A C 1
ATOM 1814 O O . VAL A 1 242 ? 37.787 6.240 -5.561 1.00 93.37 1033 VAL A O 1
ATOM 1818 N N . THR A 1 243 ? 36.562 4.619 -6.571 1.00 87.11 1034 THR A N 1
ATOM 1819 C CA . THR A 1 243 ? 35.243 5.068 -6.124 1.00 84.43 1034 THR A CA 1
ATOM 1820 C C . THR A 1 243 ? 34.866 4.482 -4.769 1.00 84.71 1034 THR A C 1
ATOM 1821 O O . THR A 1 243 ? 34.906 3.272 -4.571 1.00 82.73 1034 THR A O 1
ATOM 1825 N N . PHE A 1 244 ? 34.499 5.375 -3.846 1.00 81.11 1035 PHE A N 1
ATOM 1826 C CA . PHE A 1 244 ? 34.065 5.095 -2.482 1.00 78.88 1035 PHE A CA 1
ATOM 1827 C C . PHE A 1 244 ? 32.617 5.518 -2.388 1.00 83.04 1035 PHE A C 1
ATOM 1828 O O . PHE A 1 244 ? 32.215 6.510 -3.001 1.00 84.05 1035 PHE A O 1
ATOM 1836 N N . MET A 1 245 ? 31.831 4.768 -1.626 1.00 78.88 1036 MET A N 1
ATOM 1837 C CA . MET A 1 245 ? 30.405 5.014 -1.499 1.00 78.91 1036 MET A CA 1
ATOM 1838 C C . MET A 1 245 ? 29.936 4.916 -0.050 1.00 80.37 1036 MET A C 1
ATOM 1839 O O . MET A 1 245 ? 30.420 4.074 0.702 1.00 79.61 1036 MET A O 1
ATOM 1844 N N . PHE A 1 246 ? 28.991 5.784 0.325 1.00 76.72 1037 PHE A N 1
ATOM 1845 C CA . PHE A 1 246 ? 28.312 5.802 1.618 1.00 76.81 1037 PHE A CA 1
ATOM 1846 C C . PHE A 1 246 ? 26.812 5.803 1.334 1.00 83.35 1037 PHE A C 1
ATOM 1847 O O . PHE A 1 246 ? 26.339 6.554 0.474 1.00 84.52 1037 PHE A O 1
ATOM 1855 N N . ILE A 1 247 ? 26.066 4.982 2.077 1.00 80.67 1038 ILE A N 1
ATOM 1856 C CA . ILE A 1 247 ? 24.619 4.877 1.930 1.00 82.59 1038 ILE A CA 1
ATOM 1857 C C . ILE A 1 247 ? 23.988 4.673 3.317 1.00 88.49 1038 ILE A C 1
ATOM 1858 O O . ILE A 1 247 ? 23.865 3.549 3.812 1.00 87.56 1038 ILE A O 1
ATOM 1863 N N . GLY A 1 248 ? 23.648 5.788 3.949 1.00 88.28 1039 GLY A N 1
ATOM 1864 C CA . GLY A 1 248 ? 23.052 5.792 5.278 1.00 91.55 1039 GLY A CA 1
ATOM 1865 C C . GLY A 1 248 ? 22.414 7.106 5.668 1.00 100.72 1039 GLY A C 1
ATOM 1866 O O . GLY A 1 248 ? 22.519 8.095 4.941 1.00 101.41 1039 GLY A O 1
ATOM 1867 N N . ARG A 1 249 ? 21.753 7.118 6.833 1.00 101.22 1040 ARG A N 1
ATOM 1868 C CA . ARG A 1 249 ? 21.084 8.291 7.393 1.00 106.41 1040 ARG A CA 1
ATOM 1869 C C . ARG A 1 249 ? 22.121 9.342 7.834 1.00 111.15 1040 ARG A C 1
ATOM 1870 O O . ARG A 1 249 ? 23.213 8.988 8.289 1.00 108.57 1040 ARG A O 1
ATOM 1875 N N . PHE A 1 250 ? 21.780 10.630 7.679 1.00 111.19 1041 PHE A N 1
ATOM 1876 C CA . PHE A 1 250 ? 22.652 11.733 8.073 1.00 112.00 1041 PHE A CA 1
ATOM 1877 C C . PHE A 1 250 ? 22.353 12.116 9.522 1.00 121.72 1041 PHE A C 1
ATOM 1878 O O . PHE A 1 250 ? 21.359 12.789 9.795 1.00 126.64 1041 PHE A O 1
ATOM 1886 N N . ASP A 1 251 ? 23.187 11.637 10.453 1.00 118.23 1042 ASP A N 1
ATOM 1887 C CA . ASP A 1 251 ? 23.040 11.897 11.889 1.00 124.00 1042 ASP A CA 1
ATOM 1888 C C . ASP A 1 251 ? 24.397 12.083 12.579 1.00 128.78 1042 ASP A C 1
ATOM 1889 O O . ASP A 1 251 ? 25.431 11.802 11.964 1.00 123.88 1042 ASP A O 1
ATOM 1894 N N . ARG A 1 252 ? 24.395 12.572 13.840 1.00 131.56 1043 ARG A N 1
ATOM 1895 C CA . ARG A 1 252 ? 25.620 12.861 14.597 1.00 132.64 1043 ARG A CA 1
ATOM 1896 C C . ARG A 1 252 ? 26.092 11.753 15.562 1.00 137.72 1043 ARG A C 1
ATOM 1897 O O . ARG A 1 252 ? 27.240 11.806 16.018 1.00 137.93 1043 ARG A O 1
ATOM 1899 N N . GLY A 1 253 ? 25.242 10.764 15.843 1.00 134.45 1044 GLY A N 1
ATOM 1900 C CA . GLY A 1 253 ? 25.604 9.695 16.768 1.00 135.26 1044 GLY A CA 1
ATOM 1901 C C . GLY A 1 253 ? 25.364 8.253 16.361 1.00 134.46 1044 GLY A C 1
ATOM 1902 O O . GLY A 1 253 ? 25.690 7.355 17.142 1.00 135.80 1044 GLY A O 1
ATOM 1903 N N . GLN A 1 254 ? 24.811 7.994 15.160 1.00 125.77 1045 GLN A N 1
ATOM 1904 C CA . GLN A 1 254 ? 24.535 6.607 14.771 1.00 122.24 1045 GLN A CA 1
ATOM 1905 C C . GLN A 1 254 ? 25.346 6.102 13.561 1.00 118.41 1045 GLN A C 1
ATOM 1906 O O . GLN A 1 254 ? 26.243 5.282 13.745 1.00 115.48 1045 GLN A O 1
ATOM 1912 N N . LYS A 1 255 ? 25.018 6.567 12.340 1.00 112.14 1046 LYS A N 1
ATOM 1913 C CA . LYS A 1 255 ? 25.627 6.132 11.081 1.00 106.54 1046 LYS A CA 1
ATOM 1914 C C . LYS A 1 255 ? 27.041 6.692 10.802 1.00 109.15 1046 LYS A C 1
ATOM 1915 O O . LYS A 1 255 ? 27.754 6.129 9.967 1.00 105.60 1046 LYS A O 1
ATOM 1921 N N . GLY A 1 256 ? 27.431 7.761 11.496 1.00 108.37 1047 GLY A N 1
ATOM 1922 C CA . GLY A 1 256 ? 28.762 8.354 11.378 1.00 106.83 1047 GLY A CA 1
ATOM 1923 C C . GLY A 1 256 ? 29.123 9.041 10.076 1.00 106.08 1047 GLY A C 1
ATOM 1924 O O . GLY A 1 256 ? 30.280 8.965 9.655 1.00 102.94 1047 GLY A O 1
ATOM 1925 N N . VAL A 1 257 ? 28.157 9.753 9.449 1.00 102.69 1048 VAL A N 1
ATOM 1926 C CA . VAL A 1 257 ? 28.388 10.526 8.217 1.00 100.26 1048 VAL A CA 1
ATOM 1927 C C . VAL A 1 257 ? 29.337 11.704 8.532 1.00 105.34 1048 VAL A C 1
ATOM 1928 O O . VAL A 1 257 ? 30.122 12.110 7.676 1.00 104.22 1048 VAL A O 1
ATOM 1932 N N . ASP A 1 258 ? 29.291 12.194 9.788 1.00 104.12 1049 ASP A N 1
ATOM 1933 C CA . ASP A 1 258 ? 30.128 13.261 10.328 1.00 106.22 1049 ASP A CA 1
ATOM 1934 C C . ASP A 1 258 ? 31.609 12.848 10.380 1.00 107.40 1049 ASP A C 1
ATOM 1935 O O . ASP A 1 258 ? 32.480 13.698 10.176 1.00 108.01 1049 ASP A O 1
ATOM 1940 N N . VAL A 1 259 ? 31.892 11.544 10.621 1.00 100.84 1050 VAL A N 1
ATOM 1941 C CA . VAL A 1 259 ? 33.259 10.997 10.650 1.00 98.78 1050 VAL A CA 1
ATOM 1942 C C . VAL A 1 259 ? 33.804 10.983 9.221 1.00 96.94 1050 VAL A C 1
ATOM 1943 O O . VAL A 1 259 ? 34.954 11.367 9.005 1.00 97.23 1050 VAL A O 1
ATOM 1947 N N . LEU A 1 260 ? 32.966 10.560 8.252 1.00 88.80 1051 LEU A N 1
ATOM 1948 C CA . LEU A 1 260 ? 33.314 10.514 6.834 1.00 85.37 1051 LEU A CA 1
ATOM 1949 C C . LEU A 1 260 ? 33.580 11.919 6.283 1.00 91.16 1051 LEU A C 1
ATOM 1950 O O . LEU A 1 260 ? 34.602 12.122 5.622 1.00 90.58 1051 LEU A O 1
ATOM 1955 N N . LEU A 1 261 ? 32.673 12.881 6.570 1.00 90.02 1052 LEU A N 1
ATOM 1956 C CA . LEU A 1 261 ? 32.786 14.270 6.113 1.00 92.25 1052 LEU A CA 1
ATOM 1957 C C . LEU A 1 261 ? 34.076 14.955 6.590 1.00 97.46 1052 LEU A C 1
ATOM 1958 O O . LEU A 1 261 ? 34.721 15.655 5.804 1.00 96.70 1052 LEU A O 1
ATOM 1963 N N . LYS A 1 262 ? 34.471 14.706 7.855 1.00 95.97 1053 LYS A N 1
ATOM 1964 C CA . LYS A 1 262 ? 35.700 15.250 8.435 1.00 98.74 1053 LYS A CA 1
ATOM 1965 C C . LYS A 1 262 ? 36.933 14.565 7.826 1.00 100.44 1053 LYS A C 1
ATOM 1966 O O . LYS A 1 262 ? 37.957 15.224 7.627 1.00 101.98 1053 LYS A O 1
ATOM 1972 N N . ALA A 1 263 ? 36.816 13.258 7.500 1.00 93.35 1054 ALA A N 1
ATOM 1973 C CA . ALA A 1 263 ? 37.880 12.471 6.876 1.00 91.59 1054 ALA A CA 1
ATOM 1974 C C . ALA A 1 263 ? 38.184 12.978 5.462 1.00 93.85 1054 ALA A C 1
ATOM 1975 O O . ALA A 1 263 ? 39.358 13.055 5.097 1.00 94.29 1054 ALA A O 1
ATOM 1977 N N . ILE A 1 264 ? 37.133 13.360 4.686 1.00 89.16 1055 ILE A N 1
ATOM 1978 C CA . ILE A 1 264 ? 37.262 13.924 3.329 1.00 89.05 1055 ILE A CA 1
ATOM 1979 C C . ILE A 1 264 ? 38.073 15.238 3.395 1.00 96.24 1055 ILE A C 1
ATOM 1980 O O . ILE A 1 264 ? 38.957 15.450 2.564 1.00 97.22 1055 ILE A O 1
ATOM 1985 N N . GLU A 1 265 ? 37.796 16.081 4.415 1.00 94.23 1056 GLU A N 1
ATOM 1986 C CA . GLU A 1 265 ? 38.485 17.350 4.662 1.00 97.48 1056 GLU A CA 1
ATOM 1987 C C . GLU A 1 265 ? 39.977 17.130 4.956 1.00 102.08 1056 GLU A C 1
ATOM 1988 O O . GLU A 1 265 ? 40.809 17.923 4.505 1.00 104.95 1056 GLU A O 1
ATOM 1994 N N . ILE A 1 266 ? 40.311 16.059 5.710 1.00 95.88 1057 ILE A N 1
ATOM 1995 C CA . ILE A 1 266 ? 41.696 15.696 6.040 1.00 97.32 1057 ILE A CA 1
ATOM 1996 C C . ILE A 1 266 ? 42.410 15.278 4.739 1.00 100.22 1057 ILE A C 1
ATOM 1997 O O . ILE A 1 266 ? 43.535 15.714 4.477 1.00 102.79 1057 ILE A O 1
ATOM 2002 N N . LEU A 1 267 ? 41.719 14.472 3.914 1.00 93.02 1058 LEU A N 1
ATOM 2003 C CA . LEU A 1 267 ? 42.220 13.953 2.643 1.00 91.98 1058 LEU A CA 1
ATOM 2004 C C . LEU A 1 267 ? 42.346 14.994 1.524 1.00 97.47 1058 LEU A C 1
ATOM 2005 O O . LEU A 1 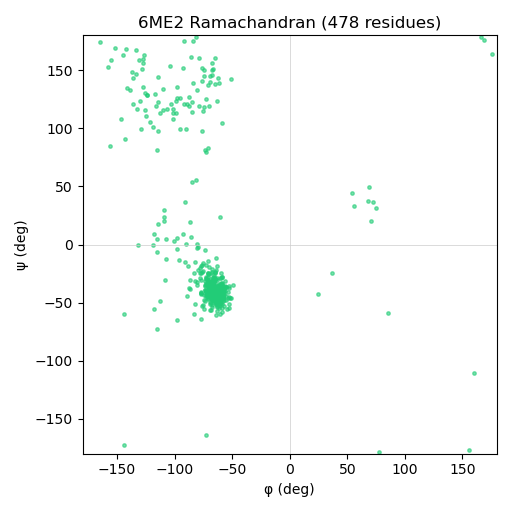267 ? 43.217 14.838 0.670 1.00 99.10 1058 LEU A O 1
ATOM 2010 N N . SER A 1 268 ? 41.485 16.040 1.517 1.00 93.01 1059 SER A N 1
ATOM 2011 C CA . SER A 1 268 ? 41.455 17.069 0.472 1.00 94.22 1059 SER A CA 1
ATOM 2012 C C . SER A 1 268 ? 42.781 17.793 0.259 1.00 103.10 1059 SER A C 1
ATOM 2013 O O . SER A 1 268 ? 43.075 18.182 -0.870 1.00 105.48 1059 SER A O 1
ATOM 2016 N N . SER A 1 269 ? 43.587 17.950 1.322 1.00 101.77 1060 SER A N 1
ATOM 2017 C CA . SER A 1 269 ? 44.896 18.608 1.260 1.00 106.42 1060 SER A CA 1
ATOM 2018 C C . SER A 1 269 ? 45.996 17.687 0.710 1.00 112.21 1060 SER A C 1
ATOM 2019 O O . SER A 1 269 ? 47.005 18.180 0.206 1.00 115.46 1060 SER A O 1
ATOM 2022 N N . LYS A 1 270 ? 45.785 16.355 0.790 1.00 107.08 1061 LYS A N 1
ATOM 2023 C CA . LYS A 1 270 ? 46.717 15.324 0.314 1.00 108.61 1061 LYS A CA 1
ATOM 2024 C C . LYS A 1 270 ? 46.721 15.209 -1.215 1.00 114.92 1061 LYS A C 1
ATOM 2025 O O . LYS A 1 270 ? 45.673 15.346 -1.850 1.00 111.65 1061 LYS A O 1
ATOM 2031 N N . LYS A 1 271 ? 47.903 14.914 -1.797 1.00 117.20 1062 LYS A N 1
ATOM 2032 C CA . LYS A 1 271 ? 48.096 14.736 -3.242 1.00 119.49 1062 LYS A CA 1
ATOM 2033 C C . LYS A 1 271 ? 47.331 13.513 -3.788 1.00 120.92 1062 LYS A C 1
ATOM 2034 O O . LYS A 1 271 ? 47.004 13.476 -4.975 1.00 121.62 1062 LYS A O 1
ATOM 2036 N N . GLU A 1 272 ? 47.035 12.532 -2.913 1.00 114.20 1063 GLU A N 1
ATOM 2037 C CA . GLU A 1 272 ? 46.335 11.289 -3.251 1.00 110.30 1063 GLU A CA 1
ATOM 2038 C C . GLU A 1 272 ? 44.822 11.462 -3.471 1.00 109.47 1063 GLU A C 1
ATOM 2039 O O . GLU A 1 272 ? 44.193 10.576 -4.054 1.00 106.69 1063 GLU A O 1
ATOM 2045 N N . PHE A 1 273 ? 44.249 12.599 -3.017 1.00 105.34 1064 PHE A N 1
ATOM 2046 C CA . PHE A 1 273 ? 42.823 12.945 -3.121 1.00 102.09 1064 PHE A CA 1
ATOM 2047 C C . PHE A 1 273 ? 42.309 12.983 -4.558 1.00 106.46 1064 PHE A C 1
ATOM 2048 O O . PHE A 1 273 ? 41.148 12.647 -4.792 1.00 102.73 1064 PHE A O 1
ATOM 2056 N N . GLN A 1 274 ? 43.169 13.403 -5.510 1.00 108.14 1065 GLN A N 1
ATOM 2057 C CA . GLN A 1 274 ? 42.864 13.499 -6.941 1.00 110.65 1065 GLN A CA 1
ATOM 2058 C C . GLN A 1 274 ? 42.465 12.146 -7.540 1.00 113.74 1065 GLN A C 1
ATOM 2059 O O . GLN A 1 274 ? 41.627 12.107 -8.443 1.00 114.19 1065 GLN A O 1
ATOM 2065 N N . GLU A 1 275 ? 43.055 11.042 -7.020 1.00 108.54 1066 GLU A N 1
ATOM 2066 C CA . GLU A 1 275 ? 42.821 9.656 -7.444 1.00 106.24 1066 GLU A CA 1
ATOM 2067 C C . GLU A 1 275 ? 41.527 9.057 -6.843 1.00 104.17 1066 GLU A C 1
ATOM 2068 O O . GLU A 1 275 ? 41.175 7.914 -7.160 1.00 102.44 1066 GLU A O 1
ATOM 2074 N N . MET A 1 276 ? 40.830 9.823 -5.980 1.00 97.68 1067 MET A N 1
ATOM 2075 C CA . MET A 1 276 ? 39.614 9.387 -5.284 1.00 92.66 1067 MET A CA 1
ATOM 2076 C C . MET A 1 276 ? 38.316 9.959 -5.858 1.00 94.28 1067 MET A C 1
ATOM 2077 O O . MET A 1 276 ? 38.317 11.040 -6.443 1.00 96.68 1067 MET A O 1
ATOM 2082 N N . ARG A 1 277 ? 37.205 9.221 -5.666 1.00 86.65 1068 ARG A N 1
ATOM 2083 C CA . ARG A 1 277 ? 35.842 9.590 -6.069 1.00 85.82 1068 ARG A CA 1
ATOM 2084 C C . ARG A 1 277 ? 34.897 9.193 -4.922 1.00 85.60 1068 ARG A C 1
ATOM 2085 O O . ARG A 1 277 ? 35.019 8.092 -4.384 1.00 82.04 1068 ARG A O 1
ATOM 2093 N N . PHE A 1 278 ? 33.994 10.098 -4.518 1.00 83.09 1069 PHE A N 1
ATOM 2094 C CA . PHE A 1 278 ? 33.082 9.853 -3.404 1.00 80.97 1069 PHE A CA 1
ATOM 2095 C C . PHE A 1 278 ? 31.615 10.047 -3.774 1.00 86.37 1069 PHE A C 1
ATOM 2096 O O . PHE A 1 278 ? 31.245 11.073 -4.351 1.00 89.18 1069 PHE A O 1
ATOM 2104 N N . ILE A 1 279 ? 30.783 9.046 -3.434 1.00 80.81 1070 ILE A N 1
ATOM 2105 C CA . ILE A 1 279 ? 29.339 9.043 -3.662 1.00 81.17 1070 ILE A CA 1
ATOM 2106 C C . ILE A 1 279 ? 28.690 8.940 -2.287 1.00 85.40 1070 ILE A C 1
ATOM 2107 O O . ILE A 1 279 ? 28.677 7.857 -1.705 1.00 83.09 1070 ILE A O 1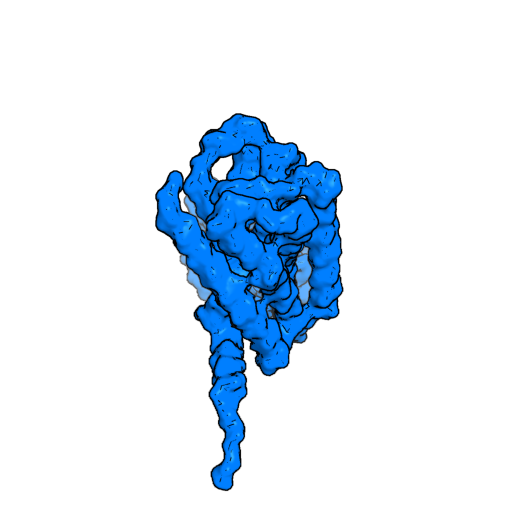
ATOM 2112 N N . ILE A 1 280 ? 28.201 10.068 -1.746 1.00 84.91 1071 ILE A N 1
ATOM 2113 C CA . ILE A 1 280 ? 27.547 10.092 -0.435 1.00 84.88 1071 ILE A CA 1
ATOM 2114 C C . ILE A 1 280 ? 26.042 10.131 -0.663 1.00 91.54 1071 ILE A C 1
ATOM 2115 O O . ILE A 1 280 ? 25.536 11.073 -1.274 1.00 94.38 1071 ILE A O 1
ATOM 2120 N N . ILE A 1 281 ? 25.341 9.073 -0.223 1.00 87.13 1072 ILE A N 1
ATOM 2121 C CA . ILE A 1 281 ? 23.889 8.926 -0.383 1.00 89.30 1072 ILE A CA 1
ATOM 2122 C C . ILE A 1 281 ? 23.214 8.877 0.986 1.00 94.25 1072 ILE A C 1
ATOM 2123 O O . ILE A 1 281 ? 23.627 8.095 1.845 1.00 91.15 1072 ILE A O 1
ATOM 2128 N N . GLY A 1 282 ? 22.186 9.709 1.164 1.00 95.75 1073 GLY A N 1
ATOM 2129 C CA . GLY A 1 282 ? 21.405 9.767 2.395 1.00 98.43 1073 GLY A CA 1
ATOM 2130 C C . GLY A 1 282 ? 20.702 11.079 2.662 1.00 107.93 1073 GLY A C 1
ATOM 2131 O O . GLY A 1 282 ? 20.756 11.996 1.839 1.00 109.40 1073 GLY A O 1
ATOM 2132 N N . LYS A 1 283 ? 20.027 11.162 3.826 1.00 108.21 1074 LYS A N 1
ATOM 2133 C CA . LYS A 1 283 ? 19.279 12.335 4.302 1.00 114.71 1074 LYS A CA 1
ATOM 2134 C C . LYS A 1 283 ? 19.168 12.309 5.832 1.00 121.30 1074 LYS A C 1
ATOM 2135 O O . LYS A 1 283 ? 19.312 11.245 6.440 1.00 118.78 1074 LYS A O 1
ATOM 2137 N N . GLY A 1 284 ? 18.923 13.472 6.434 1.00 122.91 1075 GLY A N 1
ATOM 2138 C CA . GLY A 1 284 ? 18.780 13.594 7.880 1.00 126.30 1075 GLY A CA 1
ATOM 2139 C C . GLY A 1 284 ? 18.977 14.997 8.408 1.00 135.16 1075 GLY A C 1
ATOM 2140 O O . GLY A 1 284 ? 18.135 15.871 8.178 1.00 140.71 1075 GLY A O 1
ATOM 2141 N N . ASP A 1 285 ? 20.088 15.210 9.142 1.00 129.77 1076 ASP A N 1
ATOM 2142 C CA . ASP A 1 285 ? 20.454 16.494 9.742 1.00 133.77 1076 ASP A CA 1
ATOM 2143 C C . ASP A 1 285 ? 20.683 17.537 8.639 1.00 137.42 1076 ASP A C 1
ATOM 2144 O O . ASP A 1 285 ? 21.497 17.295 7.747 1.00 131.39 1076 ASP A O 1
ATOM 2149 N N . PRO A 1 286 ? 19.964 18.686 8.663 1.00 140.98 1077 PRO A N 1
ATOM 2150 C CA . PRO A 1 286 ? 20.156 19.696 7.606 1.00 141.92 1077 PRO A CA 1
ATOM 2151 C C . PRO A 1 286 ? 21.539 20.343 7.620 1.00 143.91 1077 PRO A C 1
ATOM 2152 O O . PRO A 1 286 ? 22.024 20.740 6.559 1.00 142.13 1077 PRO A O 1
ATOM 2156 N N . GLU A 1 287 ? 22.176 20.434 8.812 1.00 140.65 1078 GLU A N 1
ATOM 2157 C CA . GLU A 1 287 ? 23.519 20.999 8.991 1.00 138.47 1078 GLU A CA 1
ATOM 2158 C C . GLU A 1 287 ? 24.557 20.073 8.351 1.00 133.27 1078 GLU A C 1
ATOM 2159 O O . GLU A 1 287 ? 25.469 20.555 7.678 1.00 130.89 1078 GLU A O 1
ATOM 2165 N N . LEU A 1 288 ? 24.387 18.744 8.527 1.00 125.04 1079 LEU A N 1
ATOM 2166 C CA . LEU A 1 288 ? 25.256 17.726 7.933 1.00 117.51 1079 LEU A CA 1
ATOM 2167 C C . LEU A 1 288 ? 24.994 17.613 6.431 1.00 118.55 1079 LEU A C 1
ATOM 2168 O O . LEU A 1 288 ? 25.909 17.281 5.676 1.00 113.88 1079 LEU A O 1
ATOM 2173 N N . GLU A 1 289 ? 23.749 17.919 6.001 1.00 118.53 1080 GLU A N 1
ATOM 2174 C CA . GLU A 1 289 ? 23.334 17.945 4.597 1.00 117.90 1080 GLU A CA 1
ATOM 2175 C C . GLU A 1 289 ? 24.003 19.129 3.891 1.00 123.22 1080 GLU A C 1
ATOM 2176 O O . GLU A 1 289 ? 24.357 19.023 2.716 1.00 121.10 1080 GLU A O 1
ATOM 2182 N N . GLY A 1 290 ? 24.179 20.228 4.626 1.00 123.21 1081 GLY A N 1
ATOM 2183 C CA . GLY A 1 290 ? 24.831 21.438 4.145 1.00 125.29 1081 GLY A CA 1
ATOM 2184 C C . GLY A 1 290 ? 26.327 21.258 3.998 1.00 124.45 1081 GLY A C 1
ATOM 2185 O O . GLY A 1 290 ? 26.897 21.679 2.988 1.00 123.47 1081 GLY A O 1
ATOM 2186 N N . TRP A 1 291 ? 26.967 20.616 5.007 1.00 118.76 1082 TRP A N 1
ATOM 2187 C CA . TRP A 1 291 ? 28.408 20.314 5.053 1.00 115.23 1082 TRP A CA 1
ATOM 2188 C C . TRP A 1 291 ? 28.815 19.439 3.853 1.00 113.88 1082 TRP A C 1
ATOM 2189 O O . TRP A 1 291 ? 29.824 19.730 3.202 1.00 112.53 1082 TRP A O 1
ATOM 2200 N N . ALA A 1 292 ? 27.996 18.409 3.538 1.00 107.27 1083 ALA A N 1
ATOM 2201 C CA . ALA A 1 292 ? 28.188 17.504 2.405 1.00 102.82 1083 ALA A CA 1
ATOM 2202 C C . ALA A 1 292 ? 28.033 18.260 1.080 1.00 108.54 1083 ALA A C 1
ATOM 2203 O O . ALA A 1 292 ? 28.839 18.060 0.171 1.00 106.37 1083 ALA A O 1
ATOM 2205 N N . ARG A 1 293 ? 27.025 19.158 0.991 1.00 109.86 1084 ARG A N 1
ATOM 2206 C CA . ARG A 1 293 ? 26.766 19.998 -0.187 1.00 113.41 1084 ARG A CA 1
ATOM 2207 C C . ARG A 1 293 ? 27.884 21.022 -0.401 1.00 118.59 1084 ARG A C 1
ATOM 2208 O O . ARG A 1 293 ? 28.172 21.370 -1.547 1.00 119.46 1084 ARG A O 1
ATOM 2211 N N . SER A 1 294 ? 28.521 21.481 0.701 1.00 115.52 1085 SER A N 1
ATOM 2212 C CA . SER A 1 294 ? 29.638 22.431 0.691 1.00 117.40 1085 SER A CA 1
ATOM 2213 C C . SER A 1 294 ? 30.883 21.783 0.086 1.00 117.47 1085 SER A C 1
ATOM 2214 O O . SER A 1 294 ? 31.569 22.416 -0.722 1.00 119.01 1085 SER A O 1
ATOM 2216 N N . LEU A 1 295 ? 31.158 20.515 0.468 1.00 109.00 1086 LEU A N 1
ATOM 2217 C CA . LEU A 1 295 ? 32.290 19.726 -0.027 1.00 105.15 1086 LEU A CA 1
ATOM 2218 C C . LEU A 1 295 ? 32.092 19.327 -1.492 1.00 108.98 1086 LEU A C 1
ATOM 2219 O O . LEU A 1 295 ? 33.072 19.218 -2.232 1.00 108.40 1086 LEU A O 1
ATOM 2224 N N . GLU A 1 296 ? 30.819 19.131 -1.905 1.00 106.17 1087 GLU A N 1
ATOM 2225 C CA . GLU A 1 296 ? 30.417 18.782 -3.269 1.00 106.51 1087 GLU A CA 1
ATOM 2226 C C . GLU A 1 296 ? 30.745 19.941 -4.230 1.00 115.67 1087 GLU A C 1
ATOM 2227 O O . GLU A 1 296 ? 31.199 19.694 -5.350 1.00 115.76 1087 GLU A O 1
ATOM 2233 N N . GLU A 1 297 ? 30.531 21.196 -3.777 1.00 116.56 1088 GLU A N 1
ATOM 2234 C CA . GLU A 1 297 ? 30.805 22.414 -4.549 1.00 122.18 1088 GLU A CA 1
ATOM 2235 C C . GLU A 1 297 ? 32.302 22.683 -4.661 1.00 126.02 1088 GLU A C 1
ATOM 2236 O O . GLU A 1 297 ? 32.772 23.042 -5.742 1.00 129.17 1088 GLU A O 1
ATOM 2242 N N . LYS A 1 298 ? 33.037 22.554 -3.537 1.00 119.20 1089 LYS A N 1
ATOM 2243 C CA . LYS A 1 298 ? 34.476 22.804 -3.464 1.00 118.97 1089 LYS A CA 1
ATOM 2244 C C . LYS A 1 298 ? 35.306 21.743 -4.189 1.00 119.84 1089 LYS A C 1
ATOM 2245 O O . LYS A 1 298 ? 36.407 22.047 -4.654 1.00 121.88 1089 LYS A O 1
ATOM 2248 N N . HIS A 1 299 ? 34.792 20.501 -4.276 1.00 111.51 1090 HIS A N 1
ATOM 2249 C CA . HIS A 1 299 ? 35.510 19.393 -4.902 1.00 108.54 1090 HIS A CA 1
ATOM 2250 C C . HIS A 1 299 ? 34.659 18.646 -5.921 1.00 112.58 1090 HIS A C 1
ATOM 2251 O O . HIS A 1 299 ? 33.588 18.129 -5.588 1.00 110.70 1090 HIS A O 1
ATOM 2258 N N . GLY A 1 300 ? 35.168 18.568 -7.150 1.00 110.69 1091 GLY A N 1
ATOM 2259 C CA . GLY A 1 300 ? 34.505 17.885 -8.258 1.00 110.44 1091 GLY A CA 1
ATOM 2260 C C . GLY A 1 300 ? 34.533 16.369 -8.199 1.00 107.67 1091 GLY A C 1
ATOM 2261 O O . GLY A 1 300 ? 33.943 15.714 -9.060 1.00 107.44 1091 GLY A O 1
ATOM 2262 N N . ASN A 1 301 ? 35.229 15.797 -7.200 1.00 99.09 1092 ASN A N 1
ATOM 2263 C CA . ASN A 1 301 ? 35.332 14.351 -7.020 1.00 94.48 1092 ASN A CA 1
ATOM 2264 C C . ASN A 1 301 ? 34.375 13.833 -5.920 1.00 94.23 1092 ASN A C 1
ATOM 2265 O O . ASN A 1 301 ? 34.359 12.633 -5.619 1.00 89.48 1092 ASN A O 1
ATOM 2270 N N . VAL A 1 302 ? 33.566 14.749 -5.349 1.00 92.13 1093 VAL A N 1
ATOM 2271 C CA . VAL A 1 302 ? 32.584 14.462 -4.300 1.00 89.60 1093 VAL A CA 1
ATOM 2272 C C . VAL A 1 302 ? 31.174 14.710 -4.859 1.00 95.47 1093 VAL A C 1
ATOM 2273 O O . VAL A 1 302 ? 30.888 15.823 -5.312 1.00 100.26 1093 VAL A O 1
ATOM 2277 N N . LYS A 1 303 ? 30.304 13.677 -4.829 1.00 88.01 1094 LYS A N 1
ATOM 2278 C CA . LYS A 1 303 ? 28.915 13.774 -5.292 1.00 89.42 1094 LYS A CA 1
ATOM 2279 C C . LYS A 1 303 ? 27.944 13.365 -4.188 1.00 90.65 1094 LYS A C 1
ATOM 2280 O O . LYS A 1 303 ? 28.109 12.302 -3.583 1.00 86.34 1094 LYS A O 1
ATOM 2282 N N . VAL A 1 304 ? 26.948 14.220 -3.907 1.00 90.24 1095 VAL A N 1
ATOM 2283 C CA . VAL A 1 304 ? 25.950 13.964 -2.864 1.00 89.98 1095 VAL A CA 1
ATOM 2284 C C . VAL A 1 304 ? 24.574 13.686 -3.485 1.00 98.58 1095 VAL A C 1
ATOM 2285 O O . VAL A 1 304 ? 24.164 14.398 -4.404 1.00 102.74 1095 VAL A O 1
ATOM 2289 N N . ILE A 1 305 ? 23.884 12.631 -2.997 1.00 94.47 1096 ILE A N 1
ATOM 2290 C CA . ILE A 1 305 ? 22.540 12.235 -3.429 1.00 97.62 1096 ILE A CA 1
ATOM 2291 C C . ILE A 1 305 ? 21.627 12.251 -2.199 1.00 104.89 1096 ILE A C 1
ATOM 2292 O O . ILE A 1 305 ? 21.726 11.380 -1.330 1.00 100.62 1096 ILE A O 1
ATOM 2297 N N . THR A 1 306 ? 20.765 13.279 -2.118 1.00 109.51 1097 THR A N 1
ATOM 2298 C CA . THR A 1 306 ? 19.839 13.488 -1.001 1.00 113.23 1097 THR A CA 1
ATOM 2299 C C . THR A 1 306 ? 18.493 12.777 -1.198 1.00 121.28 1097 THR A C 1
ATOM 2300 O O . THR A 1 306 ? 17.777 12.563 -0.216 1.00 122.99 1097 THR A O 1
ATOM 2304 N N . GLU A 1 307 ? 18.161 12.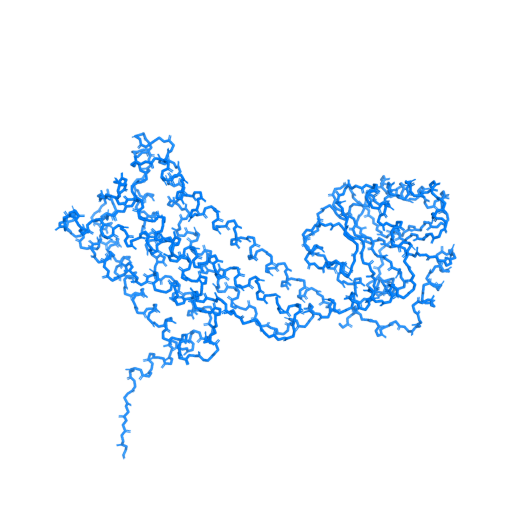395 -2.448 1.00 119.27 1098 GLU A N 1
ATOM 2305 C CA . GLU A 1 307 ? 16.926 11.673 -2.760 1.00 122.10 1098 GLU A CA 1
ATOM 2306 C C . GLU A 1 307 ? 17.049 10.182 -2.404 1.00 121.73 1098 GLU A C 1
ATOM 2307 O O . GLU A 1 307 ? 18.165 9.674 -2.237 1.00 114.47 1098 GLU A O 1
ATOM 2310 N N . MET A 1 308 ? 15.888 9.499 -2.262 1.00 122.64 1099 MET A N 1
ATOM 2311 C CA . MET A 1 308 ? 15.788 8.074 -1.929 1.00 119.10 1099 MET A CA 1
ATOM 2312 C C . MET A 1 308 ? 15.834 7.211 -3.196 1.00 120.81 1099 MET A C 1
ATOM 2313 O O . MET A 1 308 ? 14.976 7.352 -4.078 1.00 124.77 1099 MET A O 1
ATOM 2315 N N . LEU A 1 309 ? 16.855 6.325 -3.279 1.00 110.70 1100 LEU A N 1
ATOM 2316 C CA . LEU A 1 309 ? 17.089 5.432 -4.420 1.00 108.03 1100 LEU A CA 1
ATOM 2317 C C . LEU A 1 309 ? 16.436 4.060 -4.239 1.00 110.36 1100 LEU A C 1
ATOM 2318 O O . LEU A 1 309 ? 16.271 3.593 -3.110 1.00 108.90 1100 LEU A O 1
ATOM 2323 N N . SER A 1 310 ? 16.088 3.410 -5.362 1.00 107.25 1101 SER A N 1
ATOM 2324 C CA . SER A 1 310 ? 15.495 2.073 -5.386 1.00 106.58 1101 SER A CA 1
ATOM 2325 C C . SER A 1 310 ? 16.561 1.001 -5.118 1.00 105.03 1101 SER A C 1
ATOM 2326 O O . SER A 1 310 ? 17.730 1.202 -5.467 1.00 101.54 1101 SER A O 1
ATOM 2329 N N . ARG A 1 311 ? 16.146 -0.156 -4.538 1.00 100.60 1102 ARG A N 1
ATOM 2330 C CA . ARG A 1 311 ? 17.008 -1.313 -4.245 1.00 95.49 1102 ARG A CA 1
ATOM 2331 C C . ARG A 1 311 ? 17.768 -1.742 -5.506 1.00 97.54 1102 ARG A C 1
ATOM 2332 O O . ARG A 1 311 ? 18.926 -2.161 -5.425 1.00 93.51 1102 ARG A O 1
ATOM 2340 N N . GLU A 1 312 ? 17.099 -1.618 -6.672 1.00 96.94 1103 GLU A N 1
ATOM 2341 C CA . GLU A 1 312 ? 17.623 -1.946 -7.993 1.00 96.27 1103 GLU A CA 1
ATOM 2342 C C . GLU A 1 312 ? 18.837 -1.078 -8.325 1.00 97.79 1103 GLU A C 1
ATOM 2343 O O . GLU A 1 312 ? 19.872 -1.623 -8.716 1.00 95.11 1103 GLU A O 1
ATOM 2349 N N . PHE A 1 313 ? 18.738 0.253 -8.109 1.00 95.64 1104 PHE A N 1
ATOM 2350 C CA . PHE A 1 313 ? 19.854 1.170 -8.365 1.00 94.63 1104 PHE A CA 1
ATOM 2351 C C . PHE A 1 313 ? 20.984 1.040 -7.329 1.00 93.09 1104 PHE A C 1
ATOM 2352 O O . PHE A 1 313 ? 22.154 1.207 -7.686 1.00 90.71 1104 PHE A O 1
ATOM 2360 N N . VAL A 1 314 ? 20.640 0.733 -6.061 1.00 87.81 1105 VAL A N 1
ATOM 2361 C CA . VAL A 1 314 ? 21.625 0.535 -4.990 1.00 83.53 1105 VAL A CA 1
ATOM 2362 C C . VAL A 1 314 ? 22.468 -0.706 -5.320 1.00 84.78 1105 VAL A C 1
ATOM 2363 O O . VAL A 1 314 ? 23.697 -0.647 -5.219 1.00 81.67 1105 VAL A O 1
ATOM 2367 N N . ARG A 1 315 ? 21.805 -1.800 -5.786 1.00 82.38 1106 ARG A N 1
ATOM 2368 C CA . ARG A 1 315 ? 22.466 -3.041 -6.208 1.00 80.29 1106 ARG A CA 1
ATOM 2369 C C . ARG A 1 315 ? 23.424 -2.758 -7.374 1.00 86.00 1106 ARG A C 1
ATOM 2370 O O . ARG A 1 315 ? 24.525 -3.313 -7.403 1.00 83.92 1106 ARG A O 1
ATOM 2378 N N . GLU A 1 316 ? 23.012 -1.864 -8.304 1.00 86.22 1107 GLU A N 1
ATOM 2379 C CA . GLU A 1 316 ? 23.820 -1.416 -9.439 1.00 87.87 1107 GLU A CA 1
ATOM 2380 C C . GLU A 1 316 ? 25.073 -0.675 -8.915 1.00 89.04 1107 GLU A C 1
ATOM 2381 O O . GLU A 1 316 ? 26.170 -0.881 -9.441 1.00 88.27 1107 GLU A O 1
ATOM 2387 N N . LEU A 1 317 ? 24.906 0.135 -7.845 1.00 84.26 1108 LEU A N 1
ATOM 2388 C CA . LEU A 1 317 ? 25.983 0.894 -7.209 1.00 82.37 1108 LEU A CA 1
ATOM 2389 C C . LEU A 1 317 ? 27.017 -0.020 -6.560 1.00 83.90 1108 LEU A C 1
ATOM 2390 O O . LEU A 1 317 ? 28.212 0.196 -6.765 1.00 82.88 1108 LEU A O 1
ATOM 2395 N N . TYR A 1 318 ? 26.563 -1.051 -5.800 1.00 79.92 1109 TYR A N 1
ATOM 2396 C CA . TYR A 1 318 ? 27.446 -2.026 -5.140 1.00 78.04 1109 TYR A CA 1
ATOM 2397 C C . TYR A 1 318 ? 28.332 -2.759 -6.157 1.00 83.14 1109 TYR A C 1
ATOM 2398 O O . TYR A 1 318 ? 29.508 -2.996 -5.880 1.00 82.85 1109 TYR A O 1
ATOM 2407 N N . GLY A 1 319 ? 27.763 -3.079 -7.322 1.00 81.14 1110 GLY A N 1
ATOM 2408 C CA . GLY A 1 319 ? 28.457 -3.762 -8.406 1.00 82.56 1110 GLY A CA 1
ATOM 2409 C C . GLY A 1 319 ? 29.340 -2.875 -9.263 1.00 89.06 1110 GLY A C 1
ATOM 2410 O O . GLY A 1 319 ? 30.004 -3.373 -10.174 1.00 91.00 1110 GLY A O 1
ATOM 2411 N N . SER A 1 320 ? 29.362 -1.557 -8.982 1.00 86.01 1111 SER A N 1
ATOM 2412 C CA . SER A 1 320 ? 30.151 -0.573 -9.730 1.00 88.06 1111 SER A CA 1
ATOM 2413 C C . SER A 1 320 ? 31.289 0.029 -8.902 1.00 89.99 1111 SER A C 1
ATOM 2414 O O . SER A 1 320 ? 32.424 0.072 -9.381 1.00 91.49 1111 SER A O 1
ATOM 2417 N N . VAL A 1 321 ? 30.990 0.484 -7.661 1.00 83.34 1112 VAL A N 1
ATOM 2418 C CA . VAL A 1 321 ? 31.958 1.110 -6.744 1.00 81.51 1112 VAL A CA 1
ATOM 2419 C C . VAL A 1 321 ? 33.053 0.126 -6.316 1.00 83.63 1112 VAL A C 1
ATOM 2420 O O . VAL A 1 321 ? 32.864 -1.086 -6.420 1.00 83.67 1112 VAL A O 1
ATOM 2424 N N . ASP A 1 322 ? 34.187 0.649 -5.832 1.00 78.85 1113 ASP A N 1
ATOM 2425 C CA . ASP A 1 322 ? 35.308 -0.170 -5.375 1.00 77.91 1113 ASP A CA 1
ATOM 2426 C C . ASP A 1 322 ? 35.181 -0.523 -3.903 1.00 79.03 1113 ASP A C 1
ATOM 2427 O O . ASP A 1 322 ? 35.409 -1.678 -3.531 1.00 78.43 1113 ASP A O 1
ATOM 2432 N N . PHE A 1 323 ? 34.808 0.473 -3.073 1.00 74.48 1114 PHE A N 1
ATOM 2433 C CA . PHE A 1 323 ? 34.663 0.347 -1.623 1.00 72.91 1114 PHE A CA 1
ATOM 2434 C C . PHE A 1 323 ? 33.370 0.958 -1.101 1.00 76.06 1114 PHE A C 1
ATOM 2435 O O . PHE A 1 323 ? 32.897 1.966 -1.630 1.00 75.77 1114 PHE A O 1
ATOM 2443 N N . VAL A 1 324 ? 32.818 0.350 -0.042 1.00 72.70 1115 VAL A N 1
ATOM 2444 C CA . VAL A 1 324 ? 31.618 0.828 0.648 1.00 72.81 1115 VAL A CA 1
ATOM 2445 C C . VAL A 1 324 ? 32.056 1.191 2.060 1.00 77.59 1115 VAL A C 1
ATOM 2446 O O . VAL A 1 324 ? 32.566 0.337 2.791 1.00 78.43 1115 VAL A O 1
ATOM 2450 N N . ILE A 1 325 ? 31.895 2.461 2.430 1.00 73.78 1116 ILE A N 1
ATOM 2451 C CA . ILE A 1 325 ? 32.293 2.922 3.754 1.00 74.76 1116 ILE A CA 1
ATOM 2452 C C . ILE A 1 325 ? 31.117 2.819 4.727 1.00 78.43 1116 ILE A C 1
ATOM 2453 O O . ILE A 1 325 ? 30.066 3.412 4.480 1.00 78.94 1116 ILE A O 1
ATOM 2458 N N . ILE A 1 326 ? 31.290 2.040 5.812 1.00 74.41 1117 ILE A N 1
ATOM 2459 C CA . ILE A 1 326 ? 30.283 1.882 6.869 1.00 75.41 1117 ILE A CA 1
ATOM 2460 C C . ILE A 1 326 ? 30.897 2.490 8.159 1.00 83.36 1117 ILE A C 1
ATOM 2461 O O . ILE A 1 326 ? 31.469 1.756 8.971 1.00 84.18 1117 ILE A O 1
ATOM 2466 N N . PRO A 1 327 ? 30.853 3.842 8.335 1.00 82.50 1118 PRO A N 1
ATOM 2467 C CA . PRO A 1 327 ? 31.499 4.451 9.512 1.00 85.97 1118 PRO A CA 1
ATOM 2468 C C . PRO A 1 327 ? 30.580 4.608 10.729 1.00 93.63 1118 PRO A C 1
ATOM 2469 O O . PRO A 1 327 ? 30.698 5.584 11.484 1.00 96.91 1118 PRO A O 1
ATOM 2473 N N . SER A 1 328 ? 29.683 3.623 10.927 1.00 89.42 1119 SER A N 1
ATOM 2474 C CA . SER A 1 328 ? 28.707 3.581 12.010 1.00 93.00 1119 SER A CA 1
ATOM 2475 C C . SER A 1 328 ? 29.347 3.532 13.388 1.00 102.49 1119 SER A C 1
ATOM 2476 O O . SER A 1 328 ? 30.402 2.925 13.558 1.00 101.74 1119 SER A O 1
ATOM 2479 N N . TYR A 1 329 ? 28.720 4.214 14.363 1.00 105.08 1120 TYR A N 1
ATOM 2480 C CA . TYR A 1 329 ? 29.131 4.224 15.764 1.00 111.08 1120 TYR A CA 1
ATOM 2481 C C . TYR A 1 329 ? 28.536 2.954 16.368 1.00 118.60 1120 TYR A C 1
ATOM 2482 O O . TYR A 1 329 ? 29.253 2.159 16.975 1.00 120.02 1120 TYR A O 1
ATOM 2491 N N . PHE A 1 330 ? 27.220 2.760 16.158 1.00 116.63 1121 PHE A N 1
ATOM 2492 C CA . PHE A 1 330 ? 26.451 1.607 16.601 1.00 119.25 1121 PHE A CA 1
ATOM 2493 C C . PHE A 1 330 ? 25.769 0.971 15.384 1.00 119.92 1121 PHE A C 1
ATOM 2494 O O . PHE A 1 330 ? 25.126 1.672 14.593 1.00 117.15 1121 PHE A O 1
ATOM 2496 N N . GLU A 1 331 ? 25.951 -0.340 15.218 1.00 116.54 1122 GLU A N 1
ATOM 2497 C CA . GLU A 1 331 ? 25.364 -1.121 14.137 1.00 113.06 1122 GLU A CA 1
ATOM 2498 C C . GLU A 1 331 ? 25.077 -2.514 14.707 1.00 121.69 1122 GLU A C 1
ATOM 2499 O O . GLU A 1 331 ? 26.030 -3.216 15.025 1.00 122.03 1122 GLU A O 1
ATOM 2505 N N . PRO A 1 332 ? 23.805 -2.911 14.949 1.00 122.15 1123 PRO A N 1
ATOM 2506 C CA . PRO A 1 332 ? 23.571 -4.244 15.532 1.00 125.10 1123 PRO A CA 1
ATOM 2507 C C . PRO A 1 332 ? 23.781 -5.375 14.529 1.00 124.13 1123 PRO A C 1
ATOM 2508 O O . PRO A 1 332 ? 24.491 -6.332 14.842 1.00 124.83 1123 PRO A O 1
ATOM 2512 N N . PHE A 1 333 ? 23.195 -5.251 13.326 1.00 116.05 1124 PHE A N 1
ATOM 2513 C CA . PHE A 1 333 ? 23.316 -6.235 12.251 1.00 111.93 1124 PHE A CA 1
ATOM 2514 C C . PHE A 1 333 ? 23.816 -5.516 11.008 1.00 111.20 1124 PHE A C 1
ATOM 2515 O O . PHE A 1 333 ? 23.144 -4.611 10.500 1.00 111.23 1124 PHE A O 1
ATOM 2523 N N . GLY A 1 334 ? 25.012 -5.884 10.560 1.00 103.49 1125 GLY A N 1
ATOM 2524 C CA . GLY A 1 334 ? 25.641 -5.263 9.400 1.00 98.11 1125 GLY A CA 1
ATOM 2525 C C . GLY A 1 334 ? 25.159 -5.811 8.073 1.00 97.07 1125 GLY A C 1
ATOM 2526 O O . GLY A 1 334 ? 25.980 -6.259 7.263 1.00 94.82 1125 GLY A O 1
ATOM 2527 N N . LEU A 1 335 ? 23.823 -5.776 7.835 1.00 91.48 1126 LEU A N 1
ATOM 2528 C CA . LEU A 1 335 ? 23.183 -6.260 6.602 1.00 87.66 1126 LEU A CA 1
ATOM 2529 C C . LEU A 1 335 ? 23.715 -5.540 5.363 1.00 85.77 1126 LEU A C 1
ATOM 2530 O O . LEU A 1 335 ? 23.864 -6.154 4.309 1.00 83.36 1126 LEU A O 1
ATOM 2535 N N . VAL A 1 336 ? 24.018 -4.234 5.517 1.00 80.74 1127 VAL A N 1
ATOM 2536 C CA . VAL A 1 336 ? 24.561 -3.334 4.499 1.00 76.95 1127 VAL A CA 1
ATOM 2537 C C . VAL A 1 336 ? 25.902 -3.882 4.009 1.00 76.22 1127 VAL A C 1
ATOM 2538 O O . VAL A 1 336 ? 26.086 -4.036 2.802 1.00 74.17 1127 VAL A O 1
ATOM 2542 N N . ALA A 1 337 ? 26.811 -4.224 4.947 1.00 71.94 1128 ALA A N 1
ATOM 2543 C CA . ALA A 1 337 ? 28.121 -4.795 4.635 1.00 70.53 1128 ALA A CA 1
ATOM 2544 C C . ALA A 1 337 ? 28.011 -6.114 3.836 1.00 72.90 1128 ALA A C 1
ATOM 2545 O O . ALA A 1 337 ? 28.739 -6.279 2.849 1.00 70.58 1128 ALA A O 1
ATOM 2547 N N . LEU A 1 338 ? 27.070 -7.020 4.231 1.00 69.98 1129 LEU A N 1
ATOM 2548 C CA . LEU A 1 338 ? 26.818 -8.292 3.542 1.00 69.10 1129 LEU A CA 1
ATOM 2549 C C . LEU A 1 338 ? 26.257 -8.066 2.135 1.00 71.39 1129 LEU A C 1
ATOM 2550 O O . LEU A 1 338 ? 26.739 -8.683 1.182 1.00 70.06 1129 LEU A O 1
ATOM 2555 N N . GLU A 1 339 ? 25.256 -7.159 2.008 1.00 67.95 1130 GLU A N 1
ATOM 2556 C CA . GLU A 1 339 ? 24.626 -6.772 0.739 1.00 66.65 1130 GLU A CA 1
ATOM 2557 C C . GLU A 1 339 ? 25.667 -6.216 -0.233 1.00 70.05 1130 GLU A C 1
ATOM 2558 O O . GLU A 1 339 ? 25.646 -6.574 -1.407 1.00 69.94 1130 GLU A O 1
ATOM 2564 N N . ALA A 1 340 ? 26.610 -5.389 0.274 1.00 66.99 1131 ALA A N 1
ATOM 2565 C CA . ALA A 1 340 ? 27.720 -4.833 -0.505 1.00 66.44 1131 ALA A CA 1
ATOM 2566 C C . ALA A 1 340 ? 28.666 -5.964 -0.950 1.00 70.32 1131 ALA A C 1
ATOM 2567 O O . ALA A 1 340 ? 28.996 -6.053 -2.134 1.00 70.15 1131 ALA A O 1
ATOM 2569 N N . MET A 1 341 ? 29.042 -6.859 -0.012 1.00 67.23 1132 MET A N 1
ATOM 2570 C CA . MET A 1 341 ? 29.929 -7.996 -0.259 1.00 67.97 1132 MET A CA 1
ATOM 2571 C C . MET A 1 341 ? 29.389 -8.965 -1.305 1.00 74.89 1132 MET A C 1
ATOM 2572 O O . MET A 1 341 ? 30.186 -9.590 -2.008 1.00 75.37 1132 MET A O 1
ATOM 2577 N N . CYS A 1 342 ? 28.039 -9.062 -1.426 1.00 73.37 1133 CYS A N 1
ATOM 2578 C CA . CYS A 1 342 ? 27.311 -9.908 -2.390 1.00 74.48 1133 CYS A CA 1
ATOM 2579 C C . CYS A 1 342 ? 27.679 -9.560 -3.810 1.00 80.08 1133 CYS A C 1
ATOM 2580 O O . CYS A 1 342 ? 27.684 -10.433 -4.680 1.00 82.03 1133 CYS A O 1
ATOM 2583 N N . LEU A 1 343 ? 27.928 -8.269 -4.052 1.00 75.91 1134 LEU A N 1
ATOM 2584 C CA . LEU A 1 343 ? 28.235 -7.749 -5.375 1.00 76.48 1134 LEU A CA 1
ATOM 2585 C C . LEU A 1 343 ? 29.700 -7.323 -5.522 1.00 80.10 1134 LEU A C 1
ATOM 2586 O O . LEU A 1 343 ? 30.029 -6.548 -6.421 1.00 81.14 1134 LEU A O 1
ATOM 2591 N N . GLY A 1 344 ? 30.563 -7.898 -4.679 1.00 75.39 1135 GLY A N 1
ATOM 2592 C CA . GLY A 1 344 ? 32.005 -7.674 -4.691 1.00 75.78 1135 GLY A CA 1
ATOM 2593 C C . GLY A 1 344 ? 32.493 -6.313 -4.234 1.00 78.33 1135 GLY A C 1
ATOM 2594 O O . GLY A 1 344 ? 33.615 -5.933 -4.567 1.00 79.72 1135 GLY A O 1
ATOM 2595 N N . ALA A 1 345 ? 31.678 -5.563 -3.470 1.00 72.19 1136 ALA A N 1
ATOM 2596 C CA . ALA A 1 345 ? 32.099 -4.268 -2.935 1.00 70.89 1136 ALA A CA 1
ATOM 2597 C C . ALA A 1 345 ? 32.870 -4.512 -1.628 1.00 74.70 1136 ALA A C 1
ATOM 2598 O O . ALA A 1 345 ? 32.353 -5.181 -0.727 1.00 73.65 1136 ALA A O 1
ATOM 2600 N N . ILE A 1 346 ? 34.132 -4.031 -1.554 1.00 72.94 1137 ILE A N 1
ATOM 2601 C CA . ILE A 1 346 ? 34.995 -4.219 -0.377 1.00 73.83 1137 ILE A CA 1
ATOM 2602 C C . ILE A 1 346 ? 34.627 -3.221 0.734 1.00 77.53 1137 ILE A C 1
ATOM 2603 O O . ILE A 1 346 ? 34.737 -2.015 0.519 1.00 77.82 1137 ILE A O 1
ATOM 2608 N N . PRO A 1 347 ? 34.212 -3.682 1.933 1.00 73.68 1138 PRO A N 1
ATOM 2609 C CA . PRO A 1 347 ? 33.837 -2.723 2.981 1.00 73.30 1138 PRO A CA 1
ATOM 2610 C C . PRO A 1 347 ? 34.975 -2.172 3.822 1.00 79.75 1138 PRO A C 1
ATOM 2611 O O . PRO A 1 347 ? 35.881 -2.907 4.215 1.00 81.86 1138 PRO A O 1
ATOM 2615 N N . ILE A 1 348 ? 34.911 -0.868 4.104 1.00 76.95 1139 ILE A N 1
ATOM 2616 C CA . ILE A 1 348 ? 35.794 -0.172 5.037 1.00 79.91 1139 ILE A CA 1
ATOM 2617 C C . ILE A 1 348 ? 34.798 0.224 6.128 1.00 86.94 1139 ILE A C 1
ATOM 2618 O O . ILE A 1 348 ? 34.020 1.167 5.949 1.00 86.55 1139 ILE A O 1
ATOM 2623 N N . ALA A 1 349 ? 34.739 -0.580 7.198 1.00 85.73 1140 ALA A N 1
ATOM 2624 C CA . ALA A 1 349 ? 33.761 -0.393 8.261 1.00 86.95 1140 ALA A CA 1
ATOM 2625 C C . ALA A 1 349 ? 34.334 -0.395 9.661 1.00 94.52 1140 ALA A C 1
ATOM 2626 O O . ALA A 1 349 ? 35.416 -0.938 9.903 1.00 95.98 1140 ALA A O 1
ATOM 2628 N N . SER A 1 350 ? 33.571 0.198 10.591 1.00 92.92 1141 SER A N 1
ATOM 2629 C CA . SER A 1 350 ? 33.926 0.300 11.997 1.00 97.77 1141 SER A CA 1
ATOM 2630 C C . SER A 1 350 ? 33.843 -1.056 12.690 1.00 104.51 1141 SER A C 1
ATOM 2631 O O . SER A 1 350 ? 32.894 -1.809 12.458 1.00 102.54 1141 SER A O 1
ATOM 2634 N N . ALA A 1 351 ? 34.844 -1.361 13.540 1.00 105.90 1142 ALA A N 1
ATOM 2635 C CA . ALA A 1 351 ? 34.919 -2.591 14.324 1.00 109.83 1142 ALA A CA 1
ATOM 2636 C C . ALA A 1 351 ? 33.878 -2.498 15.447 1.00 118.91 1142 ALA A C 1
ATOM 2637 O O . ALA A 1 351 ? 34.184 -2.133 16.581 1.00 123.69 1142 ALA A O 1
ATOM 2639 N N . VAL A 1 352 ? 32.621 -2.763 15.076 1.00 114.86 1143 VAL A N 1
ATOM 2640 C CA . VAL A 1 352 ? 31.412 -2.706 15.904 1.00 118.59 1143 VAL A CA 1
ATOM 2641 C C . VAL A 1 352 ? 30.695 -4.066 15.747 1.00 123.41 1143 VAL A C 1
ATOM 2642 O O . VAL A 1 352 ? 30.965 -4.780 14.778 1.00 119.77 1143 VAL A O 1
ATOM 2646 N N . GLY A 1 353 ? 29.816 -4.411 16.696 1.00 124.66 1144 GLY A N 1
ATOM 2647 C CA . GLY A 1 353 ? 29.029 -5.643 16.675 1.00 125.47 1144 GLY A CA 1
ATOM 2648 C C . GLY A 1 353 ? 28.302 -5.832 15.358 1.00 124.12 1144 GLY A C 1
ATOM 2649 O O . GLY A 1 353 ? 27.891 -4.854 14.733 1.00 121.17 1144 GLY A O 1
ATOM 2650 N N . GLY A 1 354 ? 28.216 -7.071 14.893 1.00 118.96 1145 GLY A N 1
ATOM 2651 C CA . GLY A 1 354 ? 27.604 -7.363 13.603 1.00 113.24 1145 GLY A CA 1
ATOM 2652 C C . GLY A 1 354 ? 28.619 -7.207 12.487 1.00 111.92 1145 GLY A C 1
ATOM 2653 O O . GLY A 1 354 ? 28.901 -8.175 11.779 1.00 111.09 1145 GLY A O 1
ATOM 2654 N N . LEU A 1 355 ? 29.202 -5.992 12.346 1.00 104.96 1146 LEU A N 1
ATOM 2655 C CA . LEU A 1 355 ? 30.229 -5.667 11.348 1.00 100.31 1146 LEU A CA 1
ATOM 2656 C C . LEU A 1 355 ? 31.525 -6.440 11.599 1.00 105.28 1146 LEU A C 1
ATOM 2657 O O . LEU A 1 355 ? 32.175 -6.857 10.642 1.00 102.57 1146 LEU A O 1
ATOM 2662 N N . ARG A 1 356 ? 31.894 -6.636 12.879 1.00 106.21 1147 ARG A N 1
ATOM 2663 C CA . ARG A 1 356 ? 33.088 -7.387 13.269 1.00 109.12 1147 ARG A CA 1
ATOM 2664 C C . ARG A 1 356 ? 32.844 -8.888 13.051 1.00 113.32 1147 ARG A C 1
ATOM 2665 O O . ARG A 1 356 ? 33.779 -9.629 12.730 1.00 113.71 1147 ARG A O 1
ATOM 2667 N N . ASP A 1 357 ? 31.575 -9.321 13.201 1.00 109.55 1148 ASP A N 1
ATOM 2668 C CA . ASP A 1 357 ? 31.148 -10.703 12.991 1.00 110.32 1148 ASP A CA 1
ATOM 2669 C C . ASP A 1 357 ? 31.126 -11.040 11.501 1.00 107.55 1148 ASP A C 1
ATOM 2670 O O . ASP A 1 357 ? 31.445 -12.168 11.130 1.00 108.35 1148 ASP A O 1
ATOM 2675 N N . ILE A 1 358 ? 30.752 -10.062 10.654 1.00 97.48 1149 ILE A N 1
ATOM 2676 C CA . ILE A 1 358 ? 30.669 -10.222 9.204 1.00 92.05 1149 ILE A CA 1
ATOM 2677 C C . ILE A 1 358 ? 32.035 -10.031 8.536 1.00 94.54 1149 ILE A C 1
ATOM 2678 O O . ILE A 1 358 ? 32.519 -10.944 7.866 1.00 94.16 1149 ILE A O 1
ATOM 2683 N N . ILE A 1 359 ? 32.640 -8.845 8.700 1.00 90.68 1150 ILE A N 1
ATOM 2684 C CA . ILE A 1 359 ? 33.910 -8.517 8.060 1.00 90.02 1150 ILE A CA 1
ATOM 2685 C C . ILE A 1 359 ? 35.080 -9.203 8.754 1.00 99.56 1150 ILE A C 1
ATOM 2686 O O . ILE A 1 359 ? 35.380 -8.916 9.912 1.00 103.03 1150 ILE A O 1
ATOM 2691 N N . THR A 1 360 ? 35.731 -10.114 8.030 1.00 97.35 1151 THR A N 1
ATOM 2692 C CA . THR A 1 360 ? 36.919 -10.809 8.513 1.00 102.53 1151 THR A CA 1
ATOM 2693 C C . THR A 1 360 ? 38.134 -9.983 8.061 1.00 108.41 1151 THR A C 1
ATOM 2694 O O . THR A 1 360 ? 37.955 -8.974 7.364 1.00 102.85 1151 THR A O 1
ATOM 2698 N N . ASN A 1 361 ? 39.359 -10.374 8.487 1.00 112.49 1152 ASN A N 1
ATOM 2699 C CA . ASN A 1 361 ? 40.596 -9.659 8.134 1.00 114.42 1152 ASN A CA 1
ATOM 2700 C C . ASN A 1 361 ? 40.947 -9.754 6.632 1.00 116.22 1152 ASN A C 1
ATOM 2701 O O . ASN A 1 361 ? 41.637 -8.873 6.107 1.00 115.69 1152 ASN A O 1
ATOM 2706 N N . GLU A 1 362 ? 40.437 -10.800 5.947 1.00 110.81 1153 GLU A N 1
ATOM 2707 C CA . GLU A 1 362 ? 40.674 -11.067 4.525 1.00 108.80 1153 GLU A CA 1
ATOM 2708 C C . GLU A 1 362 ? 39.540 -10.569 3.618 1.00 104.84 1153 GLU A C 1
ATOM 2709 O O . GLU A 1 362 ? 39.663 -10.681 2.395 1.00 103.28 1153 GLU A O 1
ATOM 2715 N N . THR A 1 363 ? 38.441 -10.029 4.202 1.00 96.96 1154 THR A N 1
ATOM 2716 C CA . THR A 1 363 ? 37.277 -9.562 3.438 1.00 91.42 1154 THR A CA 1
ATOM 2717 C C . THR A 1 363 ? 36.982 -8.048 3.572 1.00 92.33 1154 THR A C 1
ATOM 2718 O O . THR A 1 363 ? 35.945 -7.587 3.093 1.00 89.25 1154 THR A O 1
ATOM 2722 N N . GLY A 1 364 ? 37.880 -7.288 4.187 1.00 89.79 1155 GLY A N 1
ATOM 2723 C CA . GLY A 1 364 ? 37.679 -5.849 4.337 1.00 87.29 1155 GLY A CA 1
ATOM 2724 C C . GLY A 1 364 ? 38.636 -5.157 5.282 1.00 93.53 1155 GLY A C 1
ATOM 2725 O O . GLY A 1 364 ? 39.474 -5.806 5.923 1.00 97.94 1155 GLY A O 1
ATOM 2726 N N . ILE A 1 365 ? 38.515 -3.820 5.364 1.00 87.03 1156 ILE A N 1
ATOM 2727 C CA . ILE A 1 365 ? 39.351 -2.984 6.228 1.00 89.11 1156 ILE A CA 1
ATOM 2728 C C . ILE A 1 365 ? 38.547 -2.577 7.466 1.00 92.62 1156 ILE A C 1
ATOM 2729 O O . ILE A 1 365 ? 37.482 -1.971 7.337 1.00 89.07 1156 ILE A O 1
ATOM 2734 N N . LEU A 1 366 ? 39.041 -2.939 8.658 1.00 93.35 1157 LEU A N 1
ATOM 2735 C CA . LEU A 1 366 ? 38.380 -2.591 9.916 1.00 94.79 1157 LEU A CA 1
ATOM 2736 C C . LEU A 1 366 ? 39.033 -1.359 10.530 1.00 101.51 1157 LEU A C 1
ATOM 2737 O O . LEU A 1 366 ? 40.260 -1.234 10.512 1.00 103.49 1157 LEU A O 1
ATOM 2742 N N . VAL A 1 367 ? 38.200 -0.418 11.012 1.00 98.21 1158 VAL A N 1
ATOM 2743 C CA . VAL A 1 367 ? 38.619 0.880 11.560 1.00 100.50 1158 VAL A CA 1
ATOM 2744 C C . VAL A 1 367 ? 37.998 1.131 12.947 1.00 108.34 1158 VAL A C 1
ATOM 2745 O O . VAL A 1 367 ? 36.899 0.657 13.225 1.00 106.51 1158 VAL A O 1
ATOM 2749 N N . LYS A 1 368 ? 38.697 1.899 13.802 1.00 110.77 1159 LYS A N 1
ATOM 2750 C CA . LYS A 1 368 ? 38.197 2.299 15.117 1.00 115.51 1159 LYS A CA 1
ATOM 2751 C C . LYS A 1 368 ? 37.096 3.350 14.895 1.00 117.92 1159 LYS A C 1
ATOM 2752 O O . LYS A 1 368 ? 37.322 4.335 14.181 1.00 115.73 1159 LYS A O 1
ATOM 2754 N N . ALA A 1 369 ? 35.899 3.109 15.457 1.00 115.33 1160 ALA A N 1
ATOM 2755 C CA . ALA A 1 369 ? 34.744 4.000 15.313 1.00 113.71 1160 ALA A CA 1
ATOM 2756 C C . ALA A 1 369 ? 34.959 5.379 15.954 1.00 121.33 1160 ALA A C 1
ATOM 2757 O O . ALA A 1 369 ? 35.523 5.477 17.046 1.00 126.77 1160 ALA A O 1
ATOM 2759 N N . GLY A 1 370 ? 34.515 6.418 15.249 1.00 114.81 1161 GLY A N 1
ATOM 2760 C CA . GLY A 1 370 ? 34.598 7.804 15.687 1.00 117.56 1161 GLY A CA 1
ATOM 2761 C C . GLY A 1 370 ? 35.975 8.427 15.611 1.00 123.27 1161 GLY A C 1
ATOM 2762 O O . GLY A 1 370 ? 36.295 9.298 16.423 1.00 127.86 1161 GLY A O 1
ATOM 2763 N N . ASP A 1 371 ? 36.797 8.004 14.635 1.00 116.71 1162 ASP A N 1
ATOM 2764 C CA . ASP A 1 371 ? 38.141 8.549 14.433 1.00 118.22 1162 ASP A CA 1
ATOM 2765 C C . ASP A 1 371 ? 38.337 8.964 12.956 1.00 117.33 1162 ASP A C 1
ATOM 2766 O O . ASP A 1 371 ? 38.603 8.098 12.114 1.00 114.22 1162 ASP A O 1
ATOM 2771 N N . PRO A 1 372 ? 38.200 10.278 12.620 1.00 113.06 1163 PRO A N 1
ATOM 2772 C CA . PRO A 1 372 ? 38.345 10.705 11.212 1.00 109.05 1163 PRO A CA 1
ATOM 2773 C C . PRO A 1 372 ? 39.739 10.515 10.613 1.00 112.81 1163 PRO A C 1
ATOM 2774 O O . PRO A 1 372 ? 39.869 10.418 9.392 1.00 108.92 1163 PRO A O 1
ATOM 2778 N N . GLY A 1 373 ? 40.755 10.462 11.473 1.00 113.77 1164 GLY A N 1
ATOM 2779 C CA . GLY A 1 373 ? 42.140 10.252 11.072 1.00 115.26 1164 GLY A CA 1
ATOM 2780 C C . GLY A 1 373 ? 42.393 8.811 10.683 1.00 117.11 1164 GLY A C 1
ATOM 2781 O O . GLY A 1 373 ? 43.046 8.545 9.669 1.00 115.56 1164 GLY A O 1
ATOM 2782 N N . GLU A 1 374 ? 41.850 7.875 11.488 1.00 113.64 1165 GLU A N 1
ATOM 2783 C CA . GLU A 1 374 ? 41.955 6.428 11.291 1.00 112.21 1165 GLU A CA 1
ATOM 2784 C C . GLU A 1 374 ? 41.189 5.984 10.028 1.00 108.93 1165 GLU A C 1
ATOM 2785 O O . GLU A 1 374 ? 41.610 5.039 9.356 1.00 107.53 1165 GLU A O 1
ATOM 2791 N N . LEU A 1 375 ? 40.092 6.690 9.696 1.00 101.24 1166 LEU A N 1
ATOM 2792 C CA . LEU A 1 375 ? 39.286 6.419 8.506 1.00 95.85 1166 LEU A CA 1
ATOM 2793 C C . LEU A 1 375 ? 39.987 6.957 7.248 1.00 98.65 1166 LEU A C 1
ATOM 2794 O O . LEU A 1 375 ? 39.984 6.285 6.213 1.00 95.64 1166 LEU A O 1
ATOM 2799 N N . ALA A 1 376 ? 40.591 8.163 7.348 1.00 97.63 1167 ALA A N 1
ATOM 2800 C CA . ALA A 1 376 ? 41.322 8.805 6.251 1.00 97.49 1167 ALA A CA 1
ATOM 2801 C C . ALA A 1 376 ? 42.535 7.965 5.857 1.00 101.21 1167 ALA A C 1
ATOM 2802 O O . ALA A 1 376 ? 42.814 7.825 4.668 1.00 99.59 1167 ALA A O 1
ATOM 2804 N N . ASN A 1 377 ? 43.212 7.363 6.855 1.00 100.00 1168 ASN A N 1
ATOM 2805 C CA . ASN A 1 377 ? 44.365 6.488 6.648 1.00 102.38 1168 ASN A CA 1
ATOM 2806 C C . ASN A 1 377 ? 43.958 5.160 6.024 1.00 102.57 1168 ASN A C 1
ATOM 2807 O O . ASN A 1 377 ? 44.715 4.608 5.223 1.00 103.00 1168 ASN A O 1
ATOM 2812 N N . ALA A 1 378 ? 42.754 4.662 6.378 1.00 95.76 1169 ALA A N 1
ATOM 2813 C CA . ALA A 1 378 ? 42.180 3.426 5.843 1.00 92.48 1169 ALA A CA 1
ATOM 2814 C C . ALA A 1 378 ? 41.820 3.617 4.368 1.00 93.52 1169 ALA A C 1
ATOM 2815 O O . ALA A 1 378 ? 42.065 2.717 3.563 1.00 93.20 1169 ALA A O 1
ATOM 2817 N N . ILE A 1 379 ? 41.282 4.809 4.014 1.00 88.24 1170 ILE A N 1
ATOM 2818 C CA . ILE A 1 379 ? 40.936 5.197 2.643 1.00 86.05 1170 ILE A CA 1
ATOM 2819 C C . ILE A 1 379 ? 42.232 5.309 1.801 1.00 92.54 1170 ILE A C 1
ATOM 2820 O O . ILE A 1 379 ? 42.249 4.881 0.645 1.00 90.79 1170 ILE A O 1
ATOM 2825 N N . LEU A 1 380 ? 43.323 5.818 2.409 1.00 93.97 1171 LEU A N 1
ATOM 2826 C CA . LEU A 1 380 ? 44.641 5.922 1.770 1.00 98.22 1171 LEU A CA 1
ATOM 2827 C C . LEU A 1 380 ? 45.227 4.526 1.515 1.00 105.83 1171 LEU A C 1
ATOM 2828 O O . LEU A 1 380 ? 45.847 4.309 0.470 1.00 107.96 1171 LEU A O 1
ATOM 2833 N N . LYS A 1 381 ? 45.013 3.583 2.465 1.00 102.65 1172 LYS A N 1
ATOM 2834 C CA . LYS A 1 381 ? 45.465 2.191 2.370 1.00 104.17 1172 LYS A CA 1
ATOM 2835 C C . LYS A 1 381 ? 44.688 1.468 1.268 1.00 104.69 1172 LYS A C 1
ATOM 2836 O O . LYS A 1 381 ? 45.290 0.761 0.460 1.00 106.41 1172 LYS A O 1
ATOM 2838 N N . ALA A 1 382 ? 43.362 1.698 1.205 1.00 97.21 1173 ALA A N 1
ATOM 2839 C CA . ALA A 1 382 ? 42.457 1.140 0.197 1.00 94.57 1173 ALA A CA 1
ATOM 2840 C C . ALA A 1 382 ? 42.853 1.593 -1.210 1.00 101.47 1173 ALA A C 1
ATOM 2841 O O . ALA A 1 382 ? 42.756 0.807 -2.157 1.00 101.40 1173 ALA A O 1
ATOM 2843 N N . LEU A 1 383 ? 43.319 2.857 -1.330 1.00 100.67 1174 LEU A N 1
ATOM 2844 C CA . LEU A 1 383 ? 43.762 3.484 -2.576 1.00 102.92 1174 LEU A CA 1
ATOM 2845 C C . LEU A 1 383 ? 45.019 2.816 -3.131 1.00 111.73 1174 LEU A C 1
ATOM 2846 O O . LEU A 1 383 ? 45.077 2.562 -4.335 1.00 112.65 1174 LEU A O 1
ATOM 2851 N N . GLU A 1 384 ? 46.010 2.521 -2.263 1.00 111.81 1175 GLU A N 1
ATOM 2852 C CA . GLU A 1 384 ? 47.264 1.889 -2.679 1.00 117.61 1175 GLU A CA 1
ATOM 2853 C C . GLU A 1 384 ? 47.143 0.358 -2.754 1.00 122.81 1175 GLU A C 1
ATOM 2854 O O . GLU A 1 384 ? 47.937 -0.365 -2.149 1.00 126.12 1175 GLU A O 1
ATOM 2860 N N . LEU A 1 385 ? 46.142 -0.125 -3.513 1.00 116.89 1176 LEU A N 1
ATOM 2861 C CA . LEU A 1 385 ? 45.883 -1.545 -3.731 1.00 117.03 1176 LEU A CA 1
ATOM 2862 C C . LEU A 1 385 ? 45.656 -1.837 -5.216 1.00 124.46 1176 LEU A C 1
ATOM 2863 O O . LEU A 1 385 ? 44.722 -1.304 -5.824 1.00 120.13 1176 LEU A O 1
ATOM 2868 N N . SER A 1 386 ? 46.562 -2.652 -5.802 1.00 128.73 1177 SER A N 1
ATOM 2869 C CA . SER A 1 386 ? 46.562 -3.051 -7.213 1.00 131.83 1177 SER A CA 1
ATOM 2870 C C . SER A 1 386 ? 45.374 -3.944 -7.582 1.00 134.35 1177 SER A C 1
ATOM 2871 O O . SER A 1 386 ? 44.811 -4.611 -6.712 1.00 130.91 1177 SER A O 1
ATOM 2874 N N . ARG A 1 387 ? 45.010 -3.955 -8.885 1.00 133.58 1178 ARG A N 1
ATOM 2875 C CA . ARG A 1 387 ? 43.898 -4.712 -9.479 1.00 131.56 1178 ARG A CA 1
ATOM 2876 C C . ARG A 1 387 ? 43.851 -6.200 -9.089 1.00 135.77 1178 ARG A C 1
ATOM 2877 O O . ARG A 1 387 ? 42.759 -6.754 -8.948 1.00 131.37 1178 ARG A O 1
ATOM 2879 N N . SER A 1 388 ? 45.033 -6.831 -8.914 1.00 137.51 1179 SER A N 1
ATOM 2880 C CA . SER A 1 388 ? 45.182 -8.235 -8.517 1.00 138.95 1179 SER A CA 1
ATOM 2881 C C . SER A 1 388 ? 44.759 -8.436 -7.054 1.00 137.96 1179 SER A C 1
ATOM 2882 O O . SER A 1 388 ? 44.026 -9.386 -6.757 1.00 135.66 1179 SER A O 1
ATOM 2884 N N . ASP A 1 389 ? 45.207 -7.525 -6.151 1.00 132.41 1180 ASP A N 1
ATOM 2885 C CA . ASP A 1 389 ? 44.882 -7.532 -4.717 1.00 128.33 1180 ASP A CA 1
ATOM 2886 C C . ASP A 1 389 ? 43.380 -7.287 -4.525 1.00 122.90 1180 ASP A C 1
ATOM 2887 O O . ASP A 1 389 ? 42.764 -7.877 -3.628 1.00 120.69 1180 ASP A O 1
ATOM 2892 N N . LEU A 1 390 ? 42.802 -6.423 -5.389 1.00 113.64 1181 LEU A N 1
ATOM 2893 C CA . LEU A 1 390 ? 41.388 -6.071 -5.395 1.00 106.17 1181 LEU A CA 1
ATOM 2894 C C . LEU A 1 390 ? 40.507 -7.249 -5.798 1.00 104.48 1181 LEU A C 1
ATOM 2895 O O . LEU A 1 390 ? 39.531 -7.513 -5.106 1.00 100.25 1181 LEU A O 1
ATOM 2900 N N . SER A 1 391 ? 40.865 -7.966 -6.886 1.00 101.95 1182 SER A N 1
ATOM 2901 C CA . SER A 1 391 ? 40.131 -9.131 -7.404 1.00 100.75 1182 SER A CA 1
ATOM 2902 C C . SER A 1 391 ? 39.990 -10.277 -6.392 1.00 100.66 1182 SER A C 1
ATOM 2903 O O . SER A 1 391 ? 38.931 -10.907 -6.338 1.00 97.11 1182 SER A O 1
ATOM 2906 N N . LYS A 1 392 ? 41.045 -10.535 -5.589 1.00 98.05 1183 LYS A N 1
ATOM 2907 C CA . LYS A 1 392 ? 41.026 -11.578 -4.563 1.00 97.41 1183 LYS A CA 1
ATOM 2908 C C . LYS A 1 392 ? 40.140 -11.147 -3.393 1.00 95.11 1183 LYS A C 1
ATOM 2909 O O . LYS A 1 392 ? 39.389 -11.970 -2.875 1.00 93.55 1183 LYS A O 1
ATOM 2915 N N . PHE A 1 393 ? 40.205 -9.858 -3.002 1.00 88.77 1184 PHE A N 1
ATOM 2916 C CA . PHE A 1 393 ? 39.372 -9.284 -1.939 1.00 84.65 1184 PHE A CA 1
ATOM 2917 C C . PHE A 1 393 ? 37.874 -9.435 -2.279 1.00 83.52 1184 PHE A C 1
ATOM 2918 O O . PHE A 1 393 ? 37.107 -9.893 -1.435 1.00 81.85 1184 PHE A O 1
ATOM 2921 N N . ARG A 1 394 ? 37.484 -9.092 -3.527 1.00 78.40 1185 ARG A N 1
ATOM 2922 C CA . ARG A 1 394 ? 36.114 -9.180 -4.044 1.00 75.48 1185 ARG A CA 1
ATOM 2923 C C . ARG A 1 394 ? 35.628 -10.620 -4.041 1.00 81.81 1185 ARG A C 1
ATOM 2924 O O . ARG A 1 394 ? 34.470 -10.872 -3.703 1.00 80.10 1185 ARG A O 1
ATOM 2932 N N . GLU A 1 395 ? 36.520 -11.562 -4.416 1.00 82.10 1186 GLU A N 1
ATOM 2933 C CA . GLU A 1 395 ? 36.262 -13.002 -4.457 1.00 83.69 1186 GLU A CA 1
ATOM 2934 C C . GLU A 1 395 ? 35.971 -13.516 -3.042 1.00 87.06 1186 GLU A C 1
ATOM 2935 O O . GLU A 1 395 ? 35.022 -14.274 -2.853 1.00 86.51 1186 GLU A O 1
ATOM 2941 N N . ASN A 1 396 ? 36.763 -13.063 -2.053 1.00 84.32 1187 ASN A N 1
ATOM 2942 C CA . ASN A 1 396 ? 36.608 -13.408 -0.639 1.00 84.51 1187 ASN A CA 1
ATOM 2943 C C . ASN A 1 396 ? 35.313 -12.845 -0.063 1.00 85.22 1187 ASN A C 1
ATOM 2944 O O . ASN A 1 396 ? 34.638 -13.542 0.698 1.00 85.83 1187 ASN A O 1
ATOM 2949 N N . CYS A 1 397 ? 34.953 -11.604 -0.453 1.00 78.57 1188 CYS A N 1
ATOM 2950 C CA . CYS A 1 397 ? 33.720 -10.925 -0.050 1.00 75.48 1188 CYS A CA 1
ATOM 2951 C C . CYS A 1 397 ? 32.495 -11.722 -0.487 1.00 77.89 1188 CYS A C 1
ATOM 2952 O O . CYS A 1 397 ? 31.535 -11.831 0.277 1.00 77.84 1188 CYS A O 1
ATOM 2955 N N . LYS A 1 398 ? 32.533 -12.273 -1.718 1.00 73.33 1189 LYS A N 1
ATOM 2956 C CA . LYS A 1 398 ? 31.458 -13.078 -2.290 1.00 72.11 1189 LYS A CA 1
ATOM 2957 C C . LYS A 1 398 ? 31.350 -14.420 -1.567 1.00 77.87 1189 LYS A C 1
ATOM 2958 O O . LYS A 1 398 ? 30.240 -14.850 -1.248 1.00 77.41 1189 LYS A O 1
ATOM 2964 N N . LYS A 1 399 ? 32.505 -15.059 -1.282 1.00 76.51 1190 LYS A N 1
ATOM 2965 C CA . LYS A 1 399 ? 32.589 -16.336 -0.572 1.00 79.22 1190 LYS A CA 1
ATOM 2966 C C . LYS A 1 399 ? 32.026 -16.224 0.848 1.00 83.52 1190 LYS A C 1
ATOM 2967 O O . LYS A 1 399 ? 31.355 -17.153 1.305 1.00 86.02 1190 LYS A O 1
ATOM 2970 N N . ARG A 1 400 ? 32.286 -15.088 1.531 1.00 77.51 1191 ARG A N 1
ATOM 2971 C CA . ARG A 1 400 ? 31.805 -14.805 2.887 1.00 77.34 1191 ARG A CA 1
ATOM 2972 C C . ARG A 1 400 ? 30.281 -14.604 2.913 1.00 80.10 1191 ARG A C 1
ATOM 2973 O O . ARG A 1 400 ? 29.622 -15.063 3.842 1.00 81.23 1191 ARG A O 1
ATOM 2981 N N . ALA A 1 401 ? 29.731 -13.932 1.893 1.00 75.18 1192 ALA A N 1
ATOM 2982 C CA . ALA A 1 401 ? 28.299 -13.695 1.759 1.00 74.14 1192 ALA A CA 1
ATOM 2983 C C . ALA A 1 401 ? 27.550 -15.010 1.481 1.00 82.13 1192 ALA A C 1
ATOM 2984 O O . ALA A 1 401 ? 26.449 -15.205 1.992 1.00 82.21 1192 ALA A O 1
ATOM 2986 N N . MET A 1 402 ? 28.170 -15.914 0.696 1.00 82.56 1193 MET A N 1
ATOM 2987 C CA . MET A 1 402 ? 27.631 -17.222 0.314 1.00 86.05 1193 MET A CA 1
ATOM 2988 C C . MET A 1 402 ? 27.375 -18.128 1.516 1.00 91.61 1193 MET A C 1
ATOM 2989 O O . MET A 1 402 ? 26.355 -18.824 1.547 1.00 93.14 1193 MET A O 1
ATOM 2993 N N . SER A 1 403 ? 28.309 -18.132 2.492 1.00 87.42 1194 SER A N 1
ATOM 2994 C CA . SER A 1 403 ? 28.222 -18.938 3.708 1.00 89.94 1194 SER A CA 1
ATOM 2995 C C . SER A 1 403 ? 27.033 -18.564 4.604 1.00 92.35 1194 SER A C 1
ATOM 2996 O O . SER A 1 403 ? 26.502 -19.431 5.297 1.00 95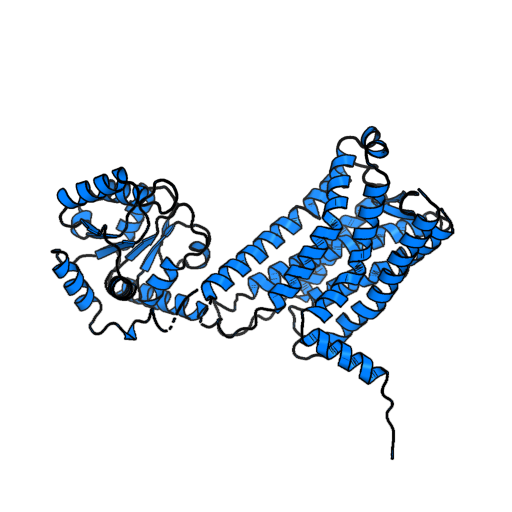.64 1194 SER A O 1
ATOM 2999 N N . PHE A 1 404 ? 26.598 -17.294 4.562 1.00 84.82 1195 PHE A N 1
ATOM 3000 C CA . PHE A 1 404 ? 25.442 -16.816 5.315 1.00 84.67 1195 PHE A CA 1
ATOM 3001 C C . PHE A 1 404 ? 24.139 -17.381 4.718 1.00 90.80 1195 PHE A C 1
ATOM 3002 O O . PHE A 1 404 ? 23.314 -17.913 5.462 1.00 93.85 1195 PHE A O 1
ATOM 3010 N N . SER A 1 405 ? 23.997 -17.334 3.377 1.00 85.81 1196 SER A N 1
ATOM 3011 C CA . SER A 1 405 ? 22.845 -17.867 2.637 1.00 86.70 1196 SER A CA 1
ATOM 3012 C C . SER A 1 405 ? 22.760 -19.401 2.729 1.00 93.76 1196 SER A C 1
ATOM 3013 O O . SER A 1 405 ? 21.667 -19.966 2.696 1.00 95.25 1196 SER A O 1
ATOM 3016 N N . LYS A 1 406 ? 23.922 -20.060 2.827 1.00 83.53 228 LYS A N 1
ATOM 3017 C CA . LYS A 1 406 ? 24.104 -21.508 2.938 1.00 83.24 228 LYS A CA 1
ATOM 3018 C C . LYS A 1 406 ? 23.339 -22.097 4.145 1.00 86.86 228 LYS A C 1
ATOM 3019 O O . LYS A 1 406 ? 22.812 -23.212 4.055 1.00 86.62 228 LYS A O 1
ATOM 3025 N N . LEU A 1 407 ? 23.266 -21.336 5.258 1.00 83.20 229 LEU A N 1
ATOM 3026 C CA . LEU A 1 407 ? 22.611 -21.749 6.503 1.00 82.23 229 LEU A CA 1
ATOM 3027 C C . LEU A 1 407 ? 21.094 -21.478 6.566 1.00 86.72 229 LEU A C 1
ATOM 3028 O O . LEU A 1 407 ? 20.489 -21.698 7.614 1.00 85.92 229 LEU A O 1
ATOM 3033 N N . LYS A 1 408 ? 20.480 -21.022 5.462 1.00 84.28 230 LYS A N 1
ATOM 3034 C CA . LYS A 1 408 ? 19.047 -20.713 5.407 1.00 83.94 230 LYS A CA 1
ATOM 3035 C C . LYS A 1 408 ? 18.096 -21.922 5.596 1.00 90.41 230 LYS A C 1
ATOM 3036 O O . LYS A 1 408 ? 17.122 -21.757 6.337 1.00 89.78 230 LYS A O 1
ATOM 3042 N N . PRO A 1 409 ? 18.293 -23.119 4.969 1.00 89.30 231 PRO A N 1
ATOM 3043 C CA . PRO A 1 409 ? 17.319 -24.209 5.182 1.00 89.56 231 PRO A CA 1
ATOM 3044 C C . PRO A 1 409 ? 17.486 -25.003 6.481 1.00 94.28 231 PRO A C 1
ATOM 3045 O O . PRO A 1 409 ? 16.705 -25.919 6.729 1.00 94.28 231 PRO A O 1
ATOM 3049 N N . GLN A 1 410 ? 18.478 -24.641 7.317 1.00 91.59 232 GLN A N 1
ATOM 3050 C CA . GLN A 1 410 ? 18.783 -25.299 8.594 1.00 91.57 232 GLN A CA 1
ATOM 3051 C C . GLN A 1 410 ? 17.668 -25.113 9.627 1.00 95.78 232 GLN A C 1
ATOM 3052 O O . GLN A 1 410 ? 16.969 -24.098 9.605 1.00 95.28 232 GLN A O 1
ATOM 3058 N N . ASP A 1 411 ? 17.523 -26.095 10.536 1.00 92.90 233 ASP A N 1
ATOM 3059 C CA . ASP A 1 411 ? 16.543 -26.109 11.624 1.00 92.38 233 ASP A CA 1
ATOM 3060 C C . ASP A 1 411 ? 17.211 -25.576 12.902 1.00 97.39 233 ASP A C 1
ATOM 3061 O O . ASP A 1 411 ? 17.935 -26.316 13.574 1.00 98.58 233 ASP A O 1
ATOM 3066 N N . PHE A 1 412 ? 16.970 -24.288 13.229 1.00 93.21 234 PHE A N 1
ATOM 3067 C CA . PHE A 1 412 ? 17.562 -23.596 14.388 1.00 92.60 234 PHE A CA 1
ATOM 3068 C C . PHE A 1 412 ? 16.780 -23.771 15.700 1.00 96.27 234 PHE A C 1
ATOM 3069 O O . PHE A 1 412 ? 16.997 -22.995 16.637 1.00 96.04 234 PHE A O 1
ATOM 3077 N N . ARG A 1 413 ? 15.909 -24.807 15.786 1.00 92.53 235 ARG A N 1
ATOM 3078 C CA . ARG A 1 413 ? 15.059 -25.082 16.955 1.00 91.67 235 ARG A CA 1
ATOM 3079 C C . ARG A 1 413 ? 15.812 -25.577 18.192 1.00 95.99 235 ARG A C 1
ATOM 3080 O O . ARG A 1 413 ? 15.385 -25.249 19.302 1.00 95.73 235 ARG A O 1
ATOM 3088 N N . ASN A 1 414 ? 16.927 -26.333 18.020 1.00 92.84 236 ASN A N 1
ATOM 3089 C CA . ASN A 1 414 ? 17.742 -26.816 19.147 1.00 92.86 236 ASN A CA 1
ATOM 3090 C C . ASN A 1 414 ? 18.347 -25.652 19.950 1.00 95.62 236 ASN A C 1
ATOM 3091 O O . ASN A 1 414 ? 18.401 -25.732 21.184 1.00 95.53 236 ASN A O 1
ATOM 3096 N N . PHE A 1 415 ? 18.759 -24.559 19.253 1.00 90.64 237 PHE A N 1
ATOM 3097 C CA . PHE A 1 415 ? 19.295 -23.345 19.879 1.00 89.81 237 PHE A CA 1
ATOM 3098 C C . PHE A 1 415 ? 18.250 -22.703 20.798 1.00 93.13 237 PHE A C 1
ATOM 3099 O O . PHE A 1 415 ? 18.611 -22.170 21.850 1.00 92.62 237 PHE A O 1
ATOM 3107 N N . VAL A 1 416 ? 16.954 -22.803 20.420 1.00 89.20 238 VAL A N 1
ATOM 3108 C CA . VAL A 1 416 ? 15.826 -22.284 21.202 1.00 88.81 238 VAL A CA 1
ATOM 3109 C C . VAL A 1 416 ? 15.610 -23.121 22.474 1.00 92.91 238 VAL A C 1
ATOM 3110 O O . VAL A 1 416 ? 15.405 -22.536 23.537 1.00 92.44 238 VAL A O 1
ATOM 3114 N N . THR A 1 417 ? 15.662 -24.474 22.373 1.00 90.04 239 THR A N 1
ATOM 3115 C CA . THR A 1 417 ? 15.462 -25.369 23.529 1.00 90.54 239 THR A CA 1
ATOM 3116 C C . THR A 1 417 ? 16.526 -25.114 24.603 1.00 95.09 239 THR A C 1
ATOM 3117 O O . THR A 1 417 ? 16.177 -24.884 25.764 1.00 94.67 239 THR A O 1
ATOM 3121 N N . MET A 1 418 ? 17.816 -25.097 24.192 1.00 92.02 240 MET A N 1
ATOM 3122 C CA . MET A 1 418 ? 18.981 -24.839 25.052 1.00 91.77 240 MET A CA 1
ATOM 3123 C C . MET A 1 418 ? 18.887 -23.487 25.749 1.00 93.45 240 MET A C 1
ATOM 3124 O O . MET A 1 418 ? 19.255 -23.380 26.924 1.00 93.36 240 MET A O 1
ATOM 3129 N N . PHE A 1 419 ? 18.379 -22.466 25.023 1.00 88.03 241 PHE A N 1
ATOM 3130 C CA . PHE A 1 419 ? 18.165 -21.120 25.537 1.00 87.29 241 PHE A CA 1
ATOM 3131 C C . PHE A 1 419 ? 17.082 -21.126 26.617 1.00 91.57 241 PHE A C 1
ATOM 3132 O O . PHE A 1 419 ? 17.262 -20.470 27.640 1.00 92.13 241 PHE A O 1
ATOM 3140 N N . VAL A 1 420 ? 15.979 -21.886 26.404 1.00 87.72 242 VAL A N 1
ATOM 3141 C CA . VAL A 1 420 ? 14.865 -22.026 27.356 1.00 87.91 242 VAL A CA 1
ATOM 3142 C C . VAL A 1 420 ? 15.358 -22.738 28.637 1.00 93.29 242 VAL A C 1
ATOM 3143 O O . VAL A 1 420 ? 14.996 -22.316 29.741 1.00 94.69 242 VAL A O 1
ATOM 3147 N N . VAL A 1 421 ? 16.236 -23.764 28.481 1.00 88.39 243 VAL A N 1
ATOM 3148 C CA . VAL A 1 421 ? 16.860 -24.507 29.584 1.00 87.82 243 VAL A CA 1
ATOM 3149 C C . VAL A 1 421 ? 17.631 -23.518 30.486 1.00 92.55 243 VAL A C 1
ATOM 3150 O O . VAL A 1 421 ? 17.457 -23.545 31.710 1.00 93.07 243 VAL A O 1
ATOM 3154 N N . PHE A 1 422 ? 18.410 -22.603 29.870 1.00 88.92 244 PHE A N 1
ATOM 3155 C CA . PHE A 1 422 ? 19.159 -21.567 30.580 1.00 89.12 244 PHE A CA 1
ATOM 3156 C C . PHE A 1 422 ? 18.231 -20.521 31.193 1.00 93.79 244 PHE A C 1
ATOM 3157 O O . PHE A 1 422 ? 18.416 -20.177 32.359 1.00 94.59 244 PHE A O 1
ATOM 3165 N N . VAL A 1 423 ? 17.282 -19.974 30.401 1.00 90.12 245 VAL A N 1
ATOM 3166 C CA . VAL A 1 423 ? 16.340 -18.938 30.848 1.00 90.52 245 VAL A CA 1
ATOM 3167 C C . VAL A 1 423 ? 15.603 -19.388 32.110 1.00 94.01 245 VAL A C 1
ATOM 3168 O O . VAL A 1 423 ? 15.570 -18.638 33.090 1.00 93.88 245 VAL A O 1
ATOM 3172 N N . LEU A 1 424 ? 15.103 -20.638 32.113 1.00 89.97 246 LEU A N 1
ATOM 3173 C CA . LEU A 1 424 ? 14.417 -21.206 33.268 1.00 90.30 246 LEU A CA 1
ATOM 3174 C C . LEU A 1 424 ? 15.342 -21.413 34.462 1.00 93.95 246 LEU A C 1
ATOM 3175 O O . LEU A 1 424 ? 14.892 -21.222 35.592 1.00 94.31 246 LEU A O 1
ATOM 3180 N N . PHE A 1 425 ? 16.639 -21.728 34.222 1.00 89.94 247 PHE A N 1
ATOM 3181 C CA . PHE A 1 425 ? 17.636 -21.856 35.292 1.00 89.88 247 PHE A CA 1
ATOM 3182 C C . PHE A 1 425 ? 17.835 -20.491 35.962 1.00 94.15 247 PHE A C 1
ATOM 3183 O O . PHE A 1 425 ? 17.831 -20.412 37.190 1.00 94.05 247 PHE A O 1
ATOM 3191 N N . ALA A 1 426 ? 18.005 -19.428 35.147 1.00 91.09 248 ALA A N 1
ATOM 3192 C CA . ALA A 1 426 ? 18.183 -18.056 35.607 1.00 91.84 248 ALA A CA 1
ATOM 3193 C C . ALA A 1 426 ? 16.982 -17.600 36.435 1.00 97.46 248 ALA A C 1
ATOM 3194 O O . ALA A 1 426 ? 17.200 -17.045 37.509 1.00 99.06 248 ALA A O 1
ATOM 3196 N N . ILE A 1 427 ? 15.727 -17.888 35.985 1.00 93.01 249 ILE A N 1
ATOM 3197 C CA . ILE A 1 427 ? 14.492 -17.531 36.715 1.00 93.40 249 ILE A CA 1
ATOM 3198 C C . ILE A 1 427 ? 14.457 -18.228 38.090 1.00 97.67 249 ILE A C 1
ATOM 3199 O O . ILE A 1 427 ? 14.151 -17.586 39.098 1.00 98.10 249 ILE A O 1
ATOM 3204 N N . CYS A 1 428 ? 14.788 -19.532 38.117 1.00 93.79 250 CYS A N 1
ATOM 3205 C CA . CYS A 1 428 ? 14.788 -20.369 39.315 1.00 94.15 250 CYS A CA 1
ATOM 3206 C C . CYS A 1 428 ? 15.839 -19.979 40.353 1.00 100.66 250 CYS A C 1
ATOM 3207 O O . CYS A 1 428 ? 15.588 -20.145 41.548 1.00 101.72 250 CYS A O 1
ATOM 3210 N N . PHE A 1 429 ? 17.006 -19.476 39.914 1.00 98.15 251 PHE A N 1
ATOM 3211 C CA . PHE A 1 429 ? 18.101 -19.151 40.826 1.00 99.20 251 PHE A CA 1
ATOM 3212 C C . PHE A 1 429 ? 18.362 -17.652 41.059 1.00 104.96 251 PHE A C 1
ATOM 3213 O O . PHE A 1 429 ? 19.088 -17.327 42.005 1.00 105.97 251 PHE A O 1
ATOM 3221 N N . ALA A 1 430 ? 17.768 -16.745 40.250 1.00 101.23 252 ALA A N 1
ATOM 3222 C CA . ALA A 1 430 ? 17.954 -15.301 40.443 1.00 101.97 252 ALA A CA 1
ATOM 3223 C C . ALA A 1 430 ? 17.516 -14.804 41.841 1.00 106.37 252 ALA A C 1
ATOM 3224 O O . ALA A 1 430 ? 18.317 -14.097 42.457 1.00 106.89 252 ALA A O 1
ATOM 3226 N N . PRO A 1 431 ? 16.329 -15.184 42.405 1.00 102.59 253 PRO A N 1
ATOM 3227 C CA . PRO A 1 431 ? 15.974 -14.684 43.749 1.00 103.73 253 PRO A CA 1
ATOM 3228 C C . PRO A 1 431 ? 16.923 -15.136 44.864 1.00 106.43 253 PRO A C 1
ATOM 3229 O O . PRO A 1 431 ? 17.194 -14.352 45.772 1.00 107.47 253 PRO A O 1
ATOM 3233 N N . LEU A 1 432 ? 17.450 -16.378 44.769 1.00 100.27 254 LEU A N 1
ATOM 3234 C CA . LEU A 1 432 ? 18.384 -16.966 45.731 1.00 99.16 254 LEU A CA 1
ATOM 3235 C C . LEU A 1 432 ? 19.696 -16.193 45.790 1.00 102.53 254 LEU A C 1
ATOM 3236 O O . LEU A 1 432 ? 20.193 -15.936 46.884 1.00 103.22 254 LEU A O 1
ATOM 3241 N N . ASN A 1 433 ? 20.241 -15.808 44.624 1.00 98.45 255 ASN A N 1
ATOM 3242 C CA . ASN A 1 433 ? 21.485 -15.043 44.536 1.00 99.36 255 ASN A CA 1
ATOM 3243 C C . ASN A 1 433 ? 21.302 -13.580 44.969 1.00 105.82 255 ASN A C 1
ATOM 3244 O O . ASN A 1 433 ? 22.243 -12.985 45.503 1.00 106.51 255 ASN A O 1
ATOM 3249 N N . PHE A 1 434 ? 20.083 -13.021 44.779 1.00 103.44 256 PHE A N 1
ATOM 3250 C CA . PHE A 1 434 ? 19.741 -11.658 45.196 1.00 105.72 256 PHE A CA 1
ATOM 3251 C C . PHE A 1 434 ? 19.622 -11.591 46.713 1.00 110.23 256 PHE A C 1
ATOM 3252 O O . PHE A 1 434 ? 20.070 -10.614 47.317 1.00 112.42 256 PHE A O 1
ATOM 3260 N N . ILE A 1 435 ? 19.045 -12.650 47.327 1.00 104.35 257 ILE A N 1
ATOM 3261 C CA . ILE A 1 435 ? 18.915 -12.811 48.779 1.00 103.90 257 ILE A CA 1
ATOM 3262 C C . ILE A 1 435 ? 20.328 -12.998 49.351 1.00 107.41 257 ILE A C 1
ATOM 3263 O O . ILE A 1 435 ? 20.643 -12.416 50.386 1.00 108.85 257 ILE A O 1
ATOM 3268 N N . GLY A 1 436 ? 21.164 -13.751 48.632 1.00 102.44 258 GLY A N 1
ATOM 3269 C CA . GLY A 1 436 ? 22.560 -14.000 48.976 1.00 102.83 258 GLY A CA 1
ATOM 3270 C C . GLY A 1 436 ? 23.349 -12.721 49.166 1.00 109.33 258 GLY A C 1
ATOM 3271 O O . GLY A 1 436 ? 24.029 -12.565 50.184 1.00 110.29 258 GLY A O 1
ATOM 3272 N N . LEU A 1 437 ? 23.213 -11.772 48.207 1.00 106.32 259 LEU A N 1
ATOM 3273 C CA . LEU A 1 437 ? 23.867 -10.457 48.244 1.00 108.23 259 LEU A CA 1
ATOM 3274 C C . LEU A 1 437 ? 23.315 -9.592 49.380 1.00 114.91 259 LEU A C 1
ATOM 3275 O O . LEU A 1 437 ? 24.080 -8.866 50.023 1.00 117.04 259 LEU A O 1
ATOM 3280 N N . ALA A 1 438 ? 21.985 -9.669 49.618 1.00 110.76 260 ALA A N 1
ATOM 3281 C CA . ALA A 1 438 ? 21.293 -8.927 50.673 1.00 112.31 260 ALA A CA 1
ATOM 3282 C C . ALA A 1 438 ? 21.737 -9.403 52.058 1.00 117.08 260 ALA A C 1
ATOM 3283 O O . ALA A 1 438 ? 21.924 -8.575 52.944 1.00 119.57 260 ALA A O 1
ATOM 3285 N N . VAL A 1 439 ? 21.938 -10.729 52.229 1.00 111.17 261 VAL A N 1
ATOM 3286 C CA . VAL A 1 439 ? 22.400 -11.347 53.479 1.00 110.64 261 VAL A CA 1
ATOM 3287 C C . VAL A 1 439 ? 23.885 -11.014 53.702 1.00 116.25 261 VAL A C 1
ATOM 3288 O O . VAL A 1 439 ? 24.253 -10.631 54.811 1.00 117.61 261 VAL A O 1
ATOM 3292 N N . ALA A 1 440 ? 24.717 -11.110 52.643 1.00 112.67 262 ALA A N 1
ATOM 3293 C CA . ALA A 1 440 ? 26.156 -10.824 52.695 1.00 114.37 262 ALA A CA 1
ATOM 3294 C C . ALA A 1 440 ? 26.496 -9.398 53.147 1.00 122.19 262 ALA A C 1
ATOM 3295 O O . ALA A 1 440 ? 27.561 -9.198 53.726 1.00 123.13 262 ALA A O 1
ATOM 3297 N N . SER A 1 441 ? 25.595 -8.422 52.900 1.00 121.24 263 SER A N 1
ATOM 3298 C CA . SER A 1 441 ? 25.776 -7.011 53.270 1.00 125.34 263 SER A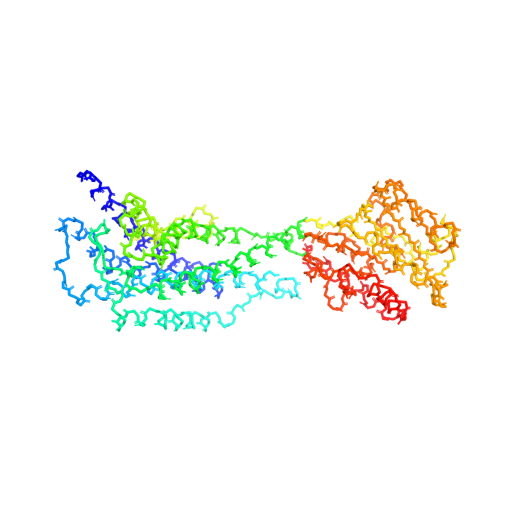 CA 1
ATOM 3299 C C . SER A 1 441 ? 25.829 -6.781 54.792 1.00 132.07 263 SER A C 1
ATOM 3300 O O . SER A 1 441 ? 26.624 -5.963 55.263 1.00 134.63 263 SER A O 1
ATOM 3303 N N . ASP A 1 442 ? 24.970 -7.493 55.546 1.00 127.63 264 ASP A N 1
ATOM 3304 C CA . ASP A 1 442 ? 24.878 -7.444 57.007 1.00 128.97 264 ASP A CA 1
ATOM 3305 C C . ASP A 1 442 ? 24.264 -8.776 57.482 1.00 130.92 264 ASP A C 1
ATOM 3306 O O . ASP A 1 442 ? 23.044 -8.850 57.649 1.00 129.33 264 ASP A O 1
ATOM 3311 N N . PRO A 1 443 ? 25.086 -9.843 57.672 1.00 127.46 265 PRO A N 1
ATOM 3312 C CA . PRO A 1 443 ? 24.529 -11.152 58.069 1.00 125.57 265 PRO A CA 1
ATOM 3313 C C . PRO A 1 443 ? 23.687 -11.170 59.344 1.00 132.52 265 PRO A C 1
ATOM 3314 O O . PRO A 1 443 ? 22.693 -11.894 59.393 1.00 130.33 265 PRO A O 1
ATOM 3318 N N . ALA A 1 444 ? 24.061 -10.373 60.356 1.00 133.66 266 ALA A N 1
ATOM 3319 C CA . ALA A 1 444 ? 23.336 -10.319 61.625 1.00 135.36 266 ALA A CA 1
ATOM 3320 C C . ALA A 1 444 ? 21.983 -9.606 61.535 1.00 142.92 266 ALA A C 1
ATOM 3321 O O . ALA A 1 444 ? 21.007 -10.088 62.113 1.00 141.75 266 ALA A O 1
ATOM 3323 N N . SER A 1 445 ? 21.923 -8.473 60.810 1.00 143.68 267 SER A N 1
ATOM 3324 C CA . SER A 1 445 ? 20.719 -7.648 60.684 1.00 145.98 267 SER A CA 1
ATOM 3325 C C . SER A 1 445 ? 19.761 -8.036 59.558 1.00 150.46 267 SER A C 1
ATOM 3326 O O . SER A 1 445 ? 18.547 -7.909 59.738 1.00 150.35 267 SER A O 1
ATOM 3328 N N . MET A 1 446 ? 20.287 -8.454 58.395 1.00 147.36 268 MET A N 1
ATOM 3329 C CA . MET A 1 446 ? 19.446 -8.772 57.239 1.00 146.37 268 MET A CA 1
ATOM 3330 C C . MET A 1 446 ? 18.724 -10.128 57.321 1.00 148.07 268 MET A C 1
ATOM 3331 O O . MET A 1 446 ? 17.734 -10.301 56.605 1.00 147.10 268 MET A O 1
ATOM 3336 N N . VAL A 1 447 ? 19.178 -11.066 58.190 1.00 143.49 269 VAL A N 1
ATOM 3337 C CA . VAL A 1 447 ? 18.519 -12.371 58.360 1.00 141.37 269 VAL A CA 1
ATOM 3338 C C . VAL A 1 447 ? 17.038 -12.161 58.813 1.00 146.21 269 VAL A C 1
ATOM 3339 O O . VAL A 1 447 ? 16.156 -12.608 58.071 1.00 144.49 269 VAL A O 1
ATOM 3343 N N . PRO A 1 448 ? 16.716 -11.416 59.913 1.00 144.94 270 PRO A N 1
ATOM 3344 C CA . PRO A 1 448 ? 15.293 -11.194 60.237 1.00 145.69 270 PRO A CA 1
ATOM 3345 C C . PRO A 1 448 ? 14.603 -10.171 59.320 1.00 150.10 270 PRO A C 1
ATOM 3346 O O . PRO A 1 448 ? 13.380 -10.207 59.190 1.00 150.26 270 PRO A O 1
ATOM 3350 N N . ARG A 1 449 ? 15.387 -9.270 58.681 1.00 146.61 271 ARG A N 1
ATOM 3351 C CA . ARG A 1 449 ? 14.900 -8.216 57.780 1.00 147.46 271 ARG A CA 1
ATOM 3352 C C . ARG A 1 449 ? 14.370 -8.732 56.425 1.00 148.88 271 ARG A C 1
ATOM 3353 O O . ARG A 1 449 ? 13.700 -7.980 55.711 1.00 150.11 271 ARG A O 1
ATOM 3355 N N . ILE A 1 450 ? 14.666 -10.000 56.075 1.00 141.57 272 ILE A N 1
ATOM 3356 C CA . ILE A 1 450 ? 14.208 -10.644 54.837 1.00 138.66 272 ILE A CA 1
ATOM 3357 C C . ILE A 1 450 ? 12.958 -11.511 55.130 1.00 140.77 272 ILE A C 1
ATOM 3358 O O . ILE A 1 450 ? 13.006 -12.337 56.047 1.00 139.86 272 ILE A O 1
ATOM 3363 N N . PRO A 1 451 ? 11.831 -11.314 54.388 1.00 136.65 273 PRO A N 1
ATOM 3364 C CA . PRO A 1 451 ? 10.609 -12.098 54.669 1.00 136.09 273 PRO A CA 1
ATOM 3365 C C . PRO A 1 451 ? 10.765 -13.606 54.485 1.00 136.73 273 PRO A C 1
ATOM 3366 O O . PRO A 1 451 ? 11.420 -14.050 53.539 1.00 134.61 273 PRO A O 1
ATOM 3370 N N . GLU A 1 452 ? 10.169 -14.388 55.407 1.00 132.90 274 GLU A N 1
ATOM 3371 C CA . GLU A 1 452 ? 10.229 -15.852 55.412 1.00 130.80 274 GLU A CA 1
ATOM 3372 C C . GLU A 1 452 ? 9.605 -16.479 54.170 1.00 133.07 274 GLU A C 1
ATOM 3373 O O . GLU A 1 452 ? 10.155 -17.455 53.657 1.00 131.22 274 GLU A O 1
ATOM 3379 N N . TRP A 1 453 ? 8.477 -15.918 53.678 1.00 129.99 275 TRP A N 1
ATOM 3380 C CA . TRP A 1 453 ? 7.795 -16.419 52.481 1.00 128.63 275 TRP A CA 1
ATOM 3381 C C . TRP A 1 453 ? 8.698 -16.331 51.253 1.00 128.47 275 TRP A C 1
ATOM 3382 O O . TRP A 1 453 ? 8.708 -17.256 50.443 1.00 126.49 275 TRP A O 1
ATOM 3393 N N . LEU A 1 454 ? 9.465 -15.226 51.136 1.00 123.86 276 LEU A N 1
ATOM 3394 C CA . LEU A 1 454 ? 10.383 -14.972 50.030 1.00 121.70 276 LEU A CA 1
ATOM 3395 C C . LEU A 1 454 ? 11.561 -15.936 50.072 1.00 122.16 276 LEU A C 1
ATOM 3396 O O . LEU A 1 454 ? 11.937 -16.473 49.032 1.00 120.29 276 LEU A O 1
ATOM 3401 N N . PHE A 1 455 ? 12.124 -16.168 51.272 1.00 117.60 277 PHE A N 1
ATOM 3402 C CA . PHE A 1 455 ? 13.253 -17.071 51.490 1.00 115.28 277 PHE A CA 1
ATOM 3403 C C . PHE A 1 455 ? 12.884 -18.528 51.182 1.00 116.59 277 PHE A C 1
ATOM 3404 O O . PHE A 1 455 ? 13.669 -19.227 50.535 1.00 114.58 277 PHE A O 1
ATOM 3412 N N . VAL A 1 456 ? 11.692 -18.974 51.637 1.00 113.13 278 VAL A N 1
ATOM 3413 C CA . VAL A 1 456 ? 11.190 -20.337 51.438 1.00 112.08 278 VAL A CA 1
ATOM 3414 C C . VAL A 1 456 ? 10.889 -20.598 49.956 1.00 114.76 278 VAL A C 1
ATOM 3415 O O . VAL A 1 456 ? 11.325 -21.625 49.427 1.00 113.41 278 VAL A O 1
ATOM 3419 N N . ALA A 1 457 ? 10.189 -19.657 49.285 1.00 111.57 279 ALA A N 1
ATOM 3420 C CA . ALA A 1 457 ? 9.857 -19.758 47.858 1.00 110.19 279 ALA A CA 1
ATOM 3421 C C . ALA A 1 457 ? 11.117 -19.825 46.994 1.00 111.16 279 ALA A C 1
ATOM 3422 O O . ALA A 1 457 ? 11.176 -20.665 46.100 1.00 110.32 279 ALA A O 1
ATOM 3424 N N . SER A 1 458 ? 12.134 -18.983 47.297 1.00 106.06 280 SER A N 1
ATOM 3425 C CA . SER A 1 458 ? 13.409 -18.920 46.573 1.00 104.11 280 SER A CA 1
ATOM 3426 C C . SER A 1 458 ? 14.196 -20.228 46.588 1.00 106.14 280 SER A C 1
ATOM 3427 O O . SER A 1 458 ? 14.828 -20.563 45.581 1.00 105.66 280 SER A O 1
ATOM 3430 N N . TYR A 1 459 ? 14.153 -20.963 47.713 1.00 101.13 281 TYR A N 1
ATOM 3431 C CA . TYR A 1 459 ? 14.851 -22.235 47.847 1.00 99.70 281 TYR A CA 1
ATOM 3432 C C . TYR A 1 459 ? 14.122 -23.363 47.137 1.00 102.96 281 TYR A C 1
ATOM 3433 O O . TYR A 1 459 ? 14.771 -24.177 46.482 1.00 101.92 281 TYR A O 1
ATOM 3442 N N . TYR A 1 460 ? 12.780 -23.407 47.248 1.00 100.51 282 TYR A N 1
ATOM 3443 C CA . TYR A 1 460 ? 11.964 -24.455 46.632 1.00 100.97 282 TYR A CA 1
ATOM 3444 C C . TYR A 1 460 ? 11.751 -24.231 45.128 1.00 107.10 282 TYR A C 1
ATOM 3445 O O . TYR A 1 460 ? 11.483 -25.192 44.404 1.00 107.19 282 TYR A O 1
ATOM 3454 N N . MET A 1 461 ? 11.934 -22.982 44.652 1.00 104.50 283 MET A N 1
ATOM 3455 C CA . MET A 1 461 ? 11.879 -22.619 43.234 1.00 103.97 283 MET A CA 1
ATOM 3456 C C . MET A 1 461 ? 13.163 -23.167 42.593 1.00 105.81 283 MET A C 1
ATOM 3457 O O . MET A 1 461 ? 13.121 -23.698 41.485 1.00 105.32 283 MET A O 1
ATOM 3462 N N . ALA A 1 462 ? 14.298 -23.052 43.323 1.00 100.92 284 ALA A N 1
ATOM 3463 C CA . ALA A 1 462 ? 15.623 -23.535 42.936 1.00 99.40 284 ALA A CA 1
ATOM 3464 C C . ALA A 1 462 ? 15.659 -25.067 42.931 1.00 102.61 284 ALA A C 1
ATOM 3465 O O . ALA A 1 462 ? 16.364 -25.662 42.111 1.00 100.37 284 ALA A O 1
ATOM 3467 N N . TYR A 1 463 ? 14.897 -25.699 43.856 1.00 100.94 285 TYR A N 1
ATOM 3468 C CA . TYR A 1 463 ? 14.797 -27.154 43.957 1.00 101.30 285 TYR A CA 1
ATOM 3469 C C . TYR A 1 463 ? 13.978 -27.704 42.806 1.00 105.64 285 TYR A C 1
ATOM 3470 O O . TYR A 1 463 ? 14.362 -28.719 42.225 1.00 106.17 285 TYR A O 1
ATOM 3479 N N . PHE A 1 464 ? 12.873 -27.007 42.451 1.00 101.50 286 PHE A N 1
ATOM 3480 C CA . PHE A 1 464 ? 11.951 -27.368 41.371 1.00 101.24 286 PHE A CA 1
ATOM 3481 C C . PHE A 1 464 ? 12.647 -27.458 40.007 1.00 104.09 286 PHE A C 1
ATOM 3482 O O . PHE A 1 464 ? 12.218 -28.228 39.144 1.00 104.74 286 PHE A O 1
ATOM 3490 N N . ASN A 1 465 ? 13.741 -26.698 39.838 1.00 98.81 287 ASN A N 1
ATOM 3491 C CA . ASN A 1 465 ? 14.562 -26.651 38.629 1.00 97.40 287 ASN A CA 1
ATOM 3492 C C . ASN A 1 465 ? 15.185 -28.007 38.273 1.00 100.91 287 ASN A C 1
ATOM 3493 O O . ASN A 1 465 ? 15.393 -28.287 37.089 1.00 100.85 287 ASN A O 1
ATOM 3498 N N . SER A 1 466 ? 15.448 -28.856 39.288 1.00 97.04 288 SER A N 1
ATOM 3499 C CA . SER A 1 466 ? 16.055 -30.177 39.119 1.00 97.16 288 SER A CA 1
ATOM 3500 C C . SER A 1 466 ? 15.200 -31.173 38.314 1.00 102.56 288 SER A C 1
ATOM 3501 O O . SER A 1 466 ? 15.729 -32.202 37.894 1.00 103.52 288 SER A O 1
ATOM 3504 N N . CYS A 1 467 ? 13.912 -30.854 38.057 1.00 98.95 289 CYS A N 1
ATOM 3505 C CA . CYS A 1 467 ? 13.013 -31.707 37.270 1.00 99.65 289 CYS A CA 1
ATOM 3506 C C . CYS A 1 467 ? 12.492 -31.024 35.984 1.00 102.82 289 CYS A C 1
ATOM 3507 O O . CYS A 1 467 ? 11.729 -31.647 35.239 1.00 103.51 289 CYS A O 1
ATOM 3510 N N . LEU A 1 468 ? 12.898 -29.757 35.728 1.00 97.39 290 LEU A N 1
ATOM 3511 C CA . LEU A 1 468 ? 12.417 -28.951 34.600 1.00 95.91 290 LEU A CA 1
ATOM 3512 C C . LEU A 1 468 ? 12.948 -29.343 33.216 1.00 99.16 290 LEU A C 1
ATOM 3513 O O . LEU A 1 468 ? 12.153 -29.434 32.275 1.00 98.62 290 LEU A O 1
ATOM 3518 N N . ASN A 1 469 ? 14.282 -29.534 33.081 1.00 94.74 291 ASN A N 1
ATOM 3519 C CA . ASN A 1 469 ? 14.945 -29.870 31.816 1.00 93.30 291 ASN A CA 1
ATOM 3520 C C . ASN A 1 469 ? 14.303 -31.074 31.073 1.00 96.75 291 ASN A C 1
ATOM 3521 O O . ASN A 1 469 ? 14.021 -30.887 29.893 1.00 96.11 291 ASN A O 1
ATOM 3526 N N . PRO A 1 470 ? 13.965 -32.241 31.693 1.00 94.52 292 PRO A N 1
ATOM 3527 C CA . PRO A 1 470 ? 13.287 -33.307 30.922 1.00 95.40 292 PRO A CA 1
ATOM 3528 C C . PRO A 1 470 ? 11.944 -32.880 30.317 1.00 98.68 292 PRO A C 1
ATOM 3529 O O . PRO A 1 470 ? 11.628 -33.318 29.213 1.00 98.99 292 PRO A O 1
ATOM 3533 N N . ILE A 1 471 ? 11.180 -32.004 31.012 1.00 94.43 293 ILE A N 1
ATOM 3534 C CA . ILE A 1 471 ? 9.891 -31.470 30.541 1.00 94.53 293 ILE A CA 1
ATOM 3535 C C . ILE A 1 471 ? 10.117 -30.552 29.323 1.00 99.16 293 ILE A C 1
ATOM 3536 O O . ILE A 1 471 ? 9.389 -30.673 28.332 1.00 99.29 293 ILE A O 1
ATOM 3541 N N . ILE A 1 472 ? 11.140 -29.657 29.395 1.00 95.23 294 ILE A N 1
ATOM 3542 C CA . ILE A 1 472 ? 11.523 -28.712 28.331 1.00 93.67 294 ILE A CA 1
ATOM 3543 C C . ILE A 1 472 ? 11.885 -29.472 27.045 1.00 98.70 294 ILE A C 1
ATOM 3544 O O . ILE A 1 472 ? 11.315 -29.168 25.990 1.00 98.90 294 ILE A O 1
ATOM 3549 N N . TYR A 1 473 ? 12.785 -30.486 27.146 1.00 95.46 295 TYR A N 1
ATOM 3550 C CA . TYR A 1 473 ? 13.220 -31.318 26.013 1.00 95.76 295 TYR A CA 1
ATOM 3551 C C . TYR A 1 473 ? 12.040 -32.002 25.310 1.00 101.62 295 TYR A C 1
ATOM 3552 O O . TYR A 1 473 ? 12.019 -32.089 24.084 1.00 100.74 295 TYR A O 1
ATOM 3561 N N . GLY A 1 474 ? 11.078 -32.471 26.100 1.00 100.39 296 GLY A N 1
ATOM 3562 C CA . GLY A 1 474 ? 9.882 -33.133 25.599 1.00 102.34 296 GLY A CA 1
ATOM 3563 C C . GLY A 1 474 ? 8.920 -32.203 24.892 1.00 106.45 296 GLY A C 1
ATOM 3564 O O . GLY A 1 474 ? 8.332 -32.586 23.880 1.00 106.73 296 GLY A O 1
ATOM 3565 N N . LEU A 1 475 ? 8.753 -30.975 25.417 1.00 102.43 297 LEU A N 1
ATOM 3566 C CA . LEU A 1 475 ? 7.828 -29.993 24.851 1.00 102.33 297 LEU A CA 1
ATOM 3567 C C . LEU A 1 475 ? 8.361 -29.226 23.640 1.00 105.51 297 LEU A C 1
ATOM 3568 O O . LEU A 1 475 ? 7.559 -28.858 22.774 1.00 105.99 297 LEU A O 1
ATOM 3573 N N . LEU A 1 476 ? 9.686 -28.966 23.575 1.00 100.11 298 LEU A N 1
ATOM 3574 C CA . LEU A 1 476 ? 10.250 -28.172 22.480 1.00 98.56 298 LEU A CA 1
ATOM 3575 C C . LEU A 1 476 ? 11.079 -28.958 21.460 1.00 101.91 298 LEU A C 1
ATOM 3576 O O . LEU A 1 476 ? 11.124 -28.539 20.301 1.00 101.42 298 LEU A O 1
ATOM 3581 N N . ASP A 1 477 ? 11.749 -30.054 21.867 1.00 98.79 299 ASP A N 1
ATOM 3582 C CA . ASP A 1 477 ? 12.565 -30.851 20.942 1.00 99.23 299 ASP A CA 1
ATOM 3583 C C . ASP A 1 477 ? 11.812 -32.082 20.446 1.00 107.32 299 ASP A C 1
ATOM 3584 O O . ASP A 1 477 ? 11.354 -32.901 21.245 1.00 108.75 299 ASP A O 1
ATOM 3589 N N . GLN A 1 478 ? 11.682 -32.198 19.116 1.00 105.61 300 GLN A N 1
ATOM 3590 C CA . GLN A 1 478 ? 10.957 -33.276 18.446 1.00 107.96 300 GLN A CA 1
ATOM 3591 C C . GLN A 1 478 ? 11.652 -34.627 18.544 1.00 114.29 300 GLN A C 1
ATOM 3592 O O . GLN A 1 478 ? 10.965 -35.646 18.656 1.00 116.29 300 GLN A O 1
ATOM 3598 N N . ASN A 1 479 ? 13.002 -34.639 18.523 1.00 110.04 301 ASN A N 1
ATOM 3599 C CA . ASN A 1 479 ? 13.788 -35.868 18.641 1.00 111.28 301 ASN A CA 1
ATOM 3600 C C . ASN A 1 479 ? 13.607 -36.492 20.022 1.00 114.62 301 ASN A C 1
ATOM 3601 O O . ASN A 1 479 ? 13.427 -37.708 20.112 1.00 116.89 301 ASN A O 1
ATOM 3606 N N . PHE A 1 480 ? 13.617 -35.659 21.089 1.00 107.98 302 PHE A N 1
ATOM 3607 C CA . PHE A 1 480 ? 13.413 -36.113 22.468 1.00 107.95 302 PHE A CA 1
ATOM 3608 C C . PHE A 1 480 ? 11.981 -36.608 22.674 1.00 115.33 302 PHE A C 1
ATOM 3609 O O . PHE A 1 480 ? 11.790 -37.664 23.281 1.00 117.16 302 PHE A O 1
ATOM 3617 N N . ARG A 1 481 ? 10.984 -35.864 22.130 1.00 112.06 303 ARG A N 1
ATOM 3618 C CA . ARG A 1 481 ? 9.552 -36.180 22.211 1.00 113.69 303 ARG A CA 1
ATOM 3619 C C . ARG A 1 481 ? 9.250 -37.550 21.600 1.00 120.17 303 ARG A C 1
ATOM 3620 O O . ARG A 1 481 ? 8.495 -38.333 22.187 1.00 121.59 303 ARG A O 1
ATOM 3628 N N . LYS A 1 482 ? 9.855 -37.833 20.426 1.00 117.13 304 LYS A N 1
ATOM 3629 C CA . LYS A 1 482 ? 9.702 -39.090 19.693 1.00 119.52 304 LYS A CA 1
ATOM 3630 C C . LYS A 1 482 ? 10.291 -40.258 20.480 1.00 125.06 304 LYS A C 1
ATOM 3631 O O . LYS A 1 482 ? 9.653 -41.308 20.567 1.00 127.92 304 LYS A O 1
ATOM 3633 N N . GLU A 1 483 ? 11.483 -40.060 21.087 1.00 119.42 305 GLU A N 1
ATOM 3634 C CA . GLU A 1 483 ? 12.165 -41.085 21.878 1.00 120.58 305 GLU A CA 1
ATOM 3635 C C . GLU A 1 483 ? 11.476 -41.405 23.189 1.00 125.60 305 GLU A C 1
ATOM 3636 O O . GLU A 1 483 ? 11.476 -42.572 23.582 1.00 127.91 305 GLU A O 1
ATOM 3642 N N . TYR A 1 484 ? 10.887 -40.387 23.866 1.00 120.36 306 TYR A N 1
ATOM 3643 C CA . TYR A 1 484 ? 10.152 -40.575 25.125 1.00 121.02 306 TYR A CA 1
ATOM 3644 C C . TYR A 1 484 ? 9.018 -41.581 24.882 1.00 129.42 306 TYR A C 1
ATOM 3645 O O . TYR A 1 484 ? 8.859 -42.518 25.664 1.00 131.55 306 TYR A O 1
ATOM 3654 N N . ARG A 1 485 ? 8.293 -41.421 23.747 1.00 126.98 307 ARG A N 1
ATOM 3655 C CA . ARG A 1 485 ? 7.207 -42.296 23.301 1.00 130.23 307 ARG A CA 1
ATOM 3656 C C . ARG A 1 485 ? 7.736 -43.684 22.925 1.00 137.09 307 ARG A C 1
ATOM 3657 O O . ARG A 1 485 ? 7.103 -44.679 23.276 1.00 140.04 307 ARG A O 1
ATOM 3659 N N . ARG A 1 486 ? 8.901 -43.745 22.233 1.00 132.75 308 ARG A N 1
ATOM 3660 C CA . ARG A 1 486 ? 9.565 -44.983 21.805 1.00 135.38 308 ARG A CA 1
ATOM 3661 C C . ARG A 1 486 ? 9.959 -45.871 22.989 1.00 142.38 308 ARG A C 1
ATOM 3662 O O . ARG A 1 486 ? 9.645 -47.061 22.978 1.00 145.42 308 ARG A O 1
ATOM 3670 N N . ILE A 1 487 ? 10.631 -45.288 24.008 1.00 137.91 309 ILE A N 1
ATOM 3671 C CA . ILE A 1 487 ? 11.084 -45.983 25.220 1.00 139.82 309 ILE A CA 1
ATOM 3672 C C . ILE A 1 487 ? 9.886 -46.430 26.080 1.00 147.59 309 ILE A C 1
ATOM 3673 O O . ILE A 1 487 ? 9.852 -47.590 26.505 1.00 150.66 309 ILE A O 1
ATOM 3678 N N . ILE A 1 488 ? 8.900 -45.523 26.306 1.00 143.39 310 ILE A N 1
ATOM 3679 C CA . ILE A 1 488 ? 7.687 -45.797 27.089 1.00 145.61 310 ILE A CA 1
ATOM 3680 C C . ILE A 1 488 ? 6.887 -46.979 26.528 1.00 154.85 310 ILE A C 1
ATOM 3681 O O . ILE A 1 488 ? 6.391 -47.799 27.302 1.00 157.44 310 ILE A O 1
ATOM 3683 N N . VAL A 1 489 ? 6.796 -47.082 25.188 1.00 152.79 311 VAL A N 1
ATOM 3684 C CA . VAL A 1 489 ? 6.093 -48.172 24.507 1.00 157.21 311 VAL A CA 1
ATOM 3685 C C . VAL A 1 489 ? 6.926 -49.465 24.566 1.00 164.74 311 VAL A C 1
ATOM 3686 O O . VAL A 1 489 ? 6.406 -50.482 25.018 1.00 167.83 311 VAL A O 1
ATOM 3690 N N . SER A 1 490 ? 8.217 -49.407 24.156 1.00 160.47 312 SER A N 1
ATOM 3691 C CA . SER A 1 490 ? 9.164 -50.538 24.132 1.00 163.10 312 SER A CA 1
ATOM 3692 C C . SER A 1 490 ? 9.294 -51.283 25.471 1.00 169.02 312 SER A C 1
ATOM 3693 O O . SER A 1 490 ? 9.425 -52.507 25.474 1.00 171.69 312 SER A O 1
ATOM 3696 N N . LEU A 1 491 ? 9.260 -50.547 26.593 1.00 163.33 313 LEU A N 1
ATOM 3697 C CA . LEU A 1 491 ? 9.365 -51.116 27.936 1.00 165.18 313 LEU A CA 1
ATOM 3698 C C . LEU A 1 491 ? 8.024 -51.652 28.458 1.00 171.73 313 LEU A C 1
ATOM 3699 O O . LEU A 1 491 ? 8.016 -52.404 29.435 1.00 171.67 313 LEU A O 1
ATOM 3701 N N . CYS A 1 492 ? 6.898 -51.281 27.810 1.00 168.11 314 CYS A N 1
ATOM 3702 C CA . CYS A 1 492 ? 5.558 -51.693 28.240 1.00 169.04 314 CYS A CA 1
ATOM 3703 C C . CYS A 1 492 ? 4.813 -52.602 27.238 1.00 171.27 314 CYS A C 1
ATOM 3704 O O . CYS A 1 492 ? 3.744 -53.115 27.578 1.00 171.44 314 CYS A O 1
ATOM 3707 N N . THR A 1 493 ? 5.374 -52.825 26.035 1.00 168.10 315 THR A N 1
ATOM 3708 C CA . THR A 1 493 ? 4.772 -53.688 25.018 1.00 167.83 315 THR A CA 1
ATOM 3709 C C . THR A 1 493 ? 5.480 -55.041 25.009 1.00 170.14 315 THR A C 1
ATOM 3710 O O . THR A 1 493 ? 6.664 -55.122 24.670 1.00 169.83 315 THR A O 1
ATOM 3714 N N . ALA A 1 494 ? 4.745 -56.096 25.402 1.00 167.67 316 ALA A N 1
ATOM 3715 C CA . ALA A 1 494 ? 5.241 -57.467 25.482 1.00 167.71 316 ALA A CA 1
ATOM 3716 C C . ALA A 1 494 ? 5.398 -58.118 24.110 1.00 170.18 316 ALA A C 1
ATOM 3717 O O . ALA A 1 494 ? 4.661 -57.791 23.176 1.00 169.67 316 ALA A O 1
ATOM 3719 N N . ARG A 1 495 ? 6.366 -59.045 23.999 1.00 168.26 317 ARG A N 1
ATOM 3720 C CA . ARG A 1 495 ? 6.633 -59.804 22.781 1.00 168.50 317 ARG A CA 1
ATOM 3721 C C . ARG A 1 495 ? 5.895 -61.143 22.853 1.00 171.58 317 ARG A C 1
ATOM 3722 O O . ARG A 1 495 ? 6.031 -61.867 23.842 1.00 171.56 317 ARG A O 1
ATOM 3724 N N . VAL A 1 496 ? 5.087 -61.451 21.826 1.00 169.41 318 VAL A N 1
ATOM 3725 C CA . VAL A 1 496 ? 4.290 -62.677 21.775 1.00 169.88 318 VAL A CA 1
ATOM 3726 C C . VAL A 1 496 ? 4.506 -63.486 20.492 1.00 173.17 318 VAL A C 1
ATOM 3727 O O . VAL A 1 496 ? 5.031 -62.957 19.510 1.00 172.68 318 VAL A O 1
ATOM 3729 N N . PHE A 1 497 ? 4.100 -64.773 20.510 1.00 171.72 319 PHE A N 1
ATOM 3730 C CA . PHE A 1 497 ? 4.207 -65.693 19.374 1.00 172.17 319 PHE A CA 1
ATOM 3731 C C . PHE A 1 497 ? 2.831 -66.289 19.049 1.00 175.22 319 PHE A C 1
ATOM 3732 O O . PHE A 1 497 ? 2.295 -67.060 19.846 1.00 175.39 319 PHE A O 1
ATOM 3734 N N . PHE A 1 498 ? 2.254 -65.905 17.890 1.00 172.66 320 PHE A N 1
ATOM 3735 C CA . PHE A 1 498 ? 0.931 -66.352 17.437 1.00 188.58 320 PHE A CA 1
ATOM 3736 C C . PHE A 1 498 ? 0.887 -67.837 17.082 1.00 199.93 320 PHE A C 1
ATOM 3737 O O . PHE A 1 498 ? 1.856 -68.377 16.555 1.00 173.34 320 PHE A O 1
#

Radius of gyration: 30.3 Å; Cα contacts (8 Å, |Δi|>4): 696; chains: 1; bounding box: 49×89×81 Å

Foldseek 3Di:
DDPVVLVVLLVLLVCLLVLLQLLLVLQLVLCVVDPVSVALLCVLVNQLSVLLNQLSPQQSVQLSVLSVVLHHPPDDVSLLVSALSPQLSLLLNLVSLLVSLVSVLVQLCLLVDPDGDHPPCSVVVSVVSSVVSCVLSVVCSVLVQWQADSLQSGTYGNLLSALVNLVCCLVVRPVVSVVSNCVSLLLVVLLLCLLVLDDVQLAQVLPDDDLQVLQQVVQVVLPHHDAQEEEEADEDDDAFQPLVLVLVLLVVCVVPPLNNRYAYEYEYYYDVVSVVSLVVVVVVDVRRHYHHDDDDPNVVSSVLLHHQAYERLTPADAAPSVLLSSLLNLHQYQYECYHNCVSQDDPLQHHYFHHPHSVRSSVRVVVSRPADPVSSVSNSVVSNSSSVSSNVCVVPDCLVSVLSVVLVVLLCVLQVLVSVLSNQCSVPVVPVPVVDDSVSNNSSVSSNSSSSSVSSVSCCPRPPSSVVSSVVVVCVVVPDDDDD

Nearest PDB structures (foldseek):
  6me3-assembly1_A  TM=1.001E+00  e=4.552E-66  Homo sapiens
  6tpg-assembly1_A  TM=5.813E-01  e=9.038E-40  Homo sapiens
  5ws3-assembly1_A  TM=5.516E-01  e=1.143E-38  Homo sapiens
  7w41-assembly1_A  TM=5.006E-01  e=4.321E-36  Homo sapiens
  7fee-assembly1_A  TM=5.596E-01  e=2.561E-32  Homo sapiens